Protein AF-0000000084989691 (afdb_homodimer)

Sequence (596 aa):
MKLLTYSHRGVRKVGAYVEGAVVDLAEAYKAVYGAEKAPDFLYDMKDLISAGEPALRIAREVAEKASGEHYLDPRSIVWEPPVVSPEKILAVAVNYKSHGREMGHAPPPRPYFFPKFPNALVGHERPIIKHRIVQKMDWEVELVVIIGRSGKYIPKESALDYVFGYTVGNDISMRDWQYPPTELGLGWIWGKSMDTAAPVGPYIVTADEIGDPNKLGLRLYVNGVLEQEGNTADLIFNIQDLIHWASQGITLKPGDMIFTGTPPGVGHAKGKYLKDGDVVEAEVEGIGVLRNYVIEEKMKLLTYSHRGVRKVGAYVEGAVVDLAEAYKAVYGAEKAPDFLYDMKDLISAGEPALRIAREVAEKASGEHYLDPRSIVWEPPVVSPEKILAVAVNYKSHGREMGHAPPPRPYFFPKFPNALVGHERPIIKHRIVQKMDWEVELVVIIGRSGKYIPKESALDYVFGYTVGNDISMRDWQYPPTELGLGWIWGKSMDTAAPVGPYIVTADEIGDPNKLGLRLYVNGVLEQEGNTADLIFNIQDLIHWASQGITLKPGDMIFTGTPPGVGHAKGKYLKDGDVVEAEVEGIGVLRNYVIEEK

Foldseek 3Di:
DWWFWWAAPRAIFIWHDDPQWTFLLFVLLCVVPVDPGGDPCRRAVLSLLQVPDVSVVSSVVSVVNGDPVRTHHPVRIAGFFRHQAFPFEKEWPDWFPQACVLVVHDDDPATDIFGAGSQQEGEFAEADEAEPVFDFKKWFKFKKFFFRAKDALDALVCLLVRTQFIWIKIQIFRPVQQDDPDPPHGNRHVGGHPGNRIYIDSTTDGPVQPDDQQFKWKWKDKQNHTQDIDTSVRTNQHSSRQSNVCRHVNIGGGGYMYTRTGGDRMCVSVVHHDDAAIKMWMDIHSHGIGIYGYHYDD/DWWFWWDAPRAIFIWHDDPQWTFLLFVLLCVVVVDPGGDPCRRAVLSLLQVPDVSVVSSVVSVVNGDPVRTHHPVRIATFFRHQAFPFEKEWPPWFPQACVLVVHDDDPATDIFGAGSQQEGEFAEADEAEPVFDFKKWFKFKKFFFRAKDALDALVCLLVRTQFIWIKIQIFRPVQQCDPDPVHGNRHVGGHPGNRIYIDSTTDGSVQDDDQQFKWKWKDKVNHTQDIDTSVRTNQHSSRQSNVCRHVNIGGGGYMYTRTGGDRMCVSVVHHDDAAIKMWMDIHSHGIGIYGYHYDD

Nearest PDB structures (foldseek):
  8gsr-assembly1_B  TM=8.892E-01  e=3.602E-31  Sphingomonas sp. SKA58
  3r6o-assembly1_A-2  TM=8.965E-01  e=1.820E-26  Mycobacteroides abscessus ATCC 19977
  4dbh-assembly1_B  TM=8.520E-01  e=1.902E-25  Corynebacterium glutamicum
  1nr9-assembly2_C  TM=9.334E-01  e=4.009E-19  Escherichia coli
  1nr9-assembly1_B  TM=9.283E-01  e=4.258E-19  Escherichia coli

pLDDT: mean 96.88, std 5.11, range [67.12, 99.0]

InterPro domains:
  IPR011234 Fumarylacetoacetase-like, C-terminal [PF01557] (88-294)
  IPR036663 Fumarylacetoacetase-like, C-terminal domain superfamily [G3DSA:3.90.850.10] (63-297)
  IPR036663 Fumarylacetoacetase-like, C-terminal domain superfamily [SSF56529] (77-296)
  IPR051121 Fumarylacetoacetate hydrolase [PTHR42796] (1-294)

Organism: Thermoproteus tenax (strain ATCC 35583 / DSM 2078 / JCM 9277 / NBRC 100435 / Kra 1) (NCBI:txid768679)

Structure (mmCIF, N/CA/C/O backbone):
data_AF-0000000084989691-model_v1
#
loop_
_entity.id
_entity.type
_entity.pdbx_description
1 polymer '2-hydroxyhepta-2,4-diene-1,7-dioate isomerase'
#
loop_
_atom_site.group_PDB
_atom_site.id
_atom_site.type_symbol
_atom_site.label_atom_id
_atom_site.label_alt_id
_atom_site.label_comp_id
_atom_site.label_asym_id
_atom_site.label_entity_id
_atom_site.label_seq_id
_atom_site.pdbx_PDB_ins_code
_atom_site.Cartn_x
_atom_site.Cartn_y
_atom_site.Cartn_z
_atom_site.occupancy
_atom_site.B_iso_or_equiv
_atom_site.auth_seq_id
_atom_site.auth_comp_id
_atom_site.auth_asym_id
_atom_site.auth_atom_id
_atom_site.pdbx_PDB_model_num
ATOM 1 N N . MET A 1 1 ? 12.32 -17.969 -16.469 1 96.12 1 MET A N 1
ATOM 2 C CA . MET A 1 1 ? 13.18 -18.156 -15.312 1 96.12 1 MET A CA 1
ATOM 3 C C . MET A 1 1 ? 12.375 -18.062 -14.016 1 96.12 1 MET A C 1
ATOM 5 O O . MET A 1 1 ? 11.281 -17.484 -14 1 96.12 1 MET A O 1
ATOM 9 N N . LYS A 1 2 ? 12.805 -18.734 -13 1 98.69 2 LYS A N 1
ATOM 10 C CA . LYS A 1 2 ? 12.242 -18.672 -11.656 1 98.69 2 LYS A CA 1
ATOM 11 C C . LYS A 1 2 ? 13.086 -17.766 -10.75 1 98.69 2 LYS A C 1
ATOM 13 O O . LYS A 1 2 ? 14.234 -18.109 -10.43 1 98.69 2 LYS A O 1
ATOM 18 N N . LEU A 1 3 ? 12.523 -16.641 -10.398 1 98.94 3 LEU A N 1
ATOM 19 C CA . LEU A 1 3 ? 13.242 -15.656 -9.594 1 98.94 3 LEU A CA 1
ATOM 20 C C . LEU A 1 3 ? 12.625 -15.547 -8.203 1 98.94 3 LEU A C 1
ATOM 22 O O . LEU A 1 3 ? 11.398 -15.523 -8.062 1 98.94 3 LEU A O 1
ATOM 26 N N . LEU A 1 4 ? 13.461 -15.547 -7.199 1 98.88 4 LEU A N 1
ATOM 27 C CA . LEU A 1 4 ? 12.969 -15.453 -5.832 1 98.88 4 LEU A CA 1
ATOM 28 C C . LEU A 1 4 ? 13.719 -14.375 -5.059 1 98.88 4 LEU A C 1
ATOM 30 O O . LEU A 1 4 ? 14.766 -13.898 -5.504 1 98.88 4 LEU A O 1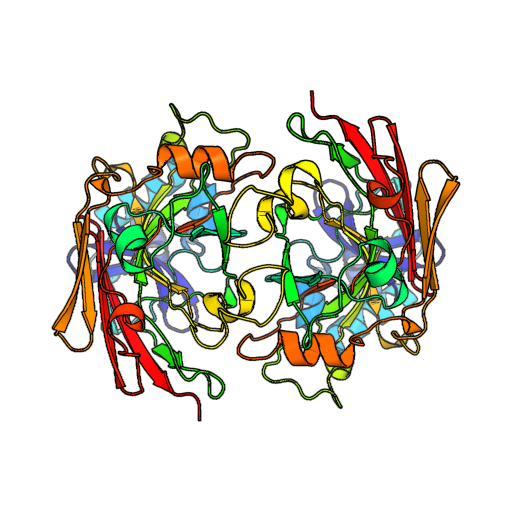
ATOM 34 N N . THR A 1 5 ? 13.148 -13.891 -4.031 1 98.94 5 THR A N 1
ATOM 35 C CA . THR A 1 5 ? 13.805 -13.086 -3.002 1 98.94 5 THR A CA 1
ATOM 36 C C . THR A 1 5 ? 14.094 -13.93 -1.763 1 98.94 5 THR A C 1
ATOM 38 O O . THR A 1 5 ? 13.258 -14.727 -1.335 1 98.94 5 THR A O 1
ATOM 41 N N . TYR A 1 6 ? 15.305 -13.836 -1.254 1 98.75 6 TYR A N 1
ATOM 42 C CA . TYR A 1 6 ? 15.688 -14.586 -0.059 1 98.75 6 TYR A CA 1
ATOM 43 C C . TYR A 1 6 ? 16.609 -13.766 0.826 1 98.75 6 TYR A C 1
ATOM 45 O O . TYR A 1 6 ? 17.188 -12.766 0.38 1 98.75 6 TYR A O 1
ATOM 53 N N . SER A 1 7 ? 16.609 -14.109 2.072 1 98.31 7 SER A N 1
ATOM 54 C CA . SER A 1 7 ? 17.609 -13.578 2.994 1 98.31 7 SER A CA 1
ATOM 55 C C . SER A 1 7 ? 18.562 -14.672 3.455 1 98.31 7 SER A C 1
ATOM 57 O O . SER A 1 7 ? 18.156 -15.805 3.711 1 98.31 7 SER A O 1
ATOM 59 N N . HIS A 1 8 ? 19.797 -14.406 3.414 1 95.5 8 HIS A N 1
ATOM 60 C CA . HIS A 1 8 ? 20.859 -15.289 3.877 1 95.5 8 HIS A CA 1
ATOM 61 C C . HIS A 1 8 ? 21.891 -14.516 4.688 1 95.5 8 HIS A C 1
ATOM 63 O O . HIS A 1 8 ? 22.469 -13.539 4.203 1 95.5 8 HIS A O 1
ATOM 69 N N . ARG A 1 9 ? 22.062 -14.875 5.961 1 92 9 ARG A N 1
ATOM 70 C CA . ARG A 1 9 ? 23 -14.211 6.867 1 92 9 ARG A CA 1
ATOM 71 C C . ARG A 1 9 ? 22.688 -12.727 6.984 1 92 9 ARG A C 1
ATOM 73 O O . ARG A 1 9 ? 23.594 -11.891 6.883 1 92 9 ARG A O 1
ATOM 80 N N . GLY A 1 10 ? 21.438 -12.422 6.945 1 91.56 10 GLY A N 1
ATOM 81 C CA . GLY A 1 10 ? 20.984 -11.078 7.238 1 91.56 10 GLY A CA 1
ATOM 82 C C . GLY A 1 10 ? 20.938 -10.18 6.012 1 91.56 10 GLY A C 1
ATOM 83 O O . GLY A 1 10 ? 20.594 -9 6.113 1 91.56 10 GLY A O 1
ATOM 84 N N . VAL A 1 11 ? 21.25 -10.703 4.867 1 95.56 11 VAL A N 1
ATOM 85 C CA . VAL A 1 11 ? 21.281 -9.906 3.643 1 95.56 11 VAL A CA 1
ATOM 86 C C . VAL A 1 11 ? 20.203 -10.414 2.684 1 95.56 11 VAL A C 1
ATOM 88 O O . VAL A 1 11 ? 20.141 -11.609 2.393 1 95.56 11 VAL A O 1
ATOM 91 N N . ARG A 1 12 ? 19.391 -9.547 2.236 1 97.94 12 ARG A N 1
ATOM 92 C CA . ARG A 1 12 ? 18.375 -9.891 1.252 1 97.94 12 ARG A CA 1
ATOM 93 C C . ARG A 1 12 ? 18.922 -9.766 -0.167 1 97.94 12 ARG A C 1
ATOM 95 O O . ARG A 1 12 ? 19.625 -8.805 -0.485 1 97.94 12 ARG A O 1
ATOM 102 N N . LYS A 1 13 ? 18.625 -10.742 -1.024 1 98.69 13 LYS A N 1
ATOM 103 C CA . LYS A 1 13 ? 19.078 -10.758 -2.412 1 98.69 13 LYS A CA 1
ATOM 104 C C . LYS A 1 13 ? 18.016 -11.375 -3.328 1 98.69 13 LYS A C 1
ATOM 106 O O . LYS A 1 13 ? 17.016 -11.922 -2.854 1 98.69 13 LYS A O 1
ATOM 111 N N . VAL A 1 14 ? 18.219 -11.172 -4.582 1 98.88 14 VAL A N 1
ATOM 112 C CA . VAL A 1 14 ? 17.453 -11.875 -5.609 1 98.88 14 VAL A CA 1
ATOM 113 C C . VAL A 1 14 ? 18.172 -13.164 -5.996 1 98.88 14 VAL A C 1
ATOM 115 O O . VAL A 1 14 ? 19.406 -13.188 -6.129 1 98.88 14 VAL A O 1
ATOM 118 N N . GLY A 1 15 ? 17.484 -14.242 -6.062 1 98.81 15 GLY A N 1
ATOM 119 C CA . GLY A 1 15 ? 18.031 -15.516 -6.5 1 98.81 15 GLY A CA 1
ATOM 120 C C . GLY A 1 15 ? 17.266 -16.125 -7.664 1 98.81 15 GLY A C 1
ATOM 121 O O . GLY A 1 15 ? 16.172 -15.672 -7.996 1 98.81 15 GLY A O 1
ATOM 122 N N . ALA A 1 16 ? 17.875 -17.031 -8.305 1 98.81 16 ALA A N 1
ATOM 123 C CA . ALA A 1 16 ? 17.234 -17.875 -9.312 1 98.81 16 ALA A CA 1
ATOM 124 C C . ALA A 1 16 ? 17.109 -19.312 -8.828 1 98.81 16 ALA A C 1
ATOM 126 O O . ALA A 1 16 ? 18.062 -19.875 -8.266 1 98.81 16 ALA A O 1
ATOM 127 N N . TYR A 1 17 ? 15.945 -19.844 -8.953 1 98.56 17 TYR A N 1
ATOM 128 C CA . TYR A 1 17 ? 15.75 -21.25 -8.602 1 98.56 17 TYR A CA 1
ATOM 129 C C . TYR A 1 17 ? 16.078 -22.156 -9.781 1 98.56 17 TYR A C 1
ATOM 131 O O . TYR A 1 17 ? 15.453 -22.062 -10.836 1 98.56 17 TYR A O 1
ATOM 139 N N . VAL A 1 18 ? 17.078 -22.969 -9.664 1 96.5 18 VAL A N 1
ATOM 140 C CA . VAL A 1 18 ? 17.562 -23.844 -10.727 1 96.5 18 VAL A CA 1
ATOM 141 C C . VAL A 1 18 ? 17.812 -25.25 -10.18 1 96.5 18 VAL A C 1
ATOM 143 O O . VAL A 1 18 ? 18.641 -25.438 -9.289 1 96.5 18 VAL A O 1
ATOM 146 N N . GLU A 1 19 ? 17.141 -26.234 -10.727 1 92.56 19 GLU A N 1
ATOM 147 C CA . GLU A 1 19 ? 17.359 -27.641 -10.43 1 92.56 19 GLU A CA 1
ATOM 148 C C . GLU A 1 19 ? 17.344 -27.891 -8.922 1 92.56 19 GLU A C 1
ATOM 150 O O . GLU A 1 19 ? 18.25 -28.547 -8.398 1 92.56 19 GLU A O 1
ATOM 155 N N . GLY A 1 20 ? 16.438 -27.266 -8.281 1 95.19 20 GLY A N 1
ATOM 156 C CA . GLY A 1 20 ? 16.234 -27.562 -6.875 1 95.19 20 GLY A CA 1
ATOM 157 C C . GLY A 1 20 ? 17.141 -26.766 -5.953 1 95.19 20 GLY A C 1
ATOM 158 O O . GLY A 1 20 ? 17.141 -26.969 -4.738 1 95.19 20 GLY A O 1
ATOM 159 N N . ALA A 1 21 ? 17.875 -25.844 -6.492 1 97.56 21 ALA A N 1
ATOM 160 C CA . ALA A 1 21 ? 18.766 -25 -5.703 1 97.56 21 ALA A CA 1
ATOM 161 C C . ALA A 1 21 ? 18.547 -23.516 -6.027 1 97.56 21 ALA A C 1
ATOM 163 O O . ALA A 1 21 ? 17.797 -23.188 -6.953 1 97.56 21 ALA A O 1
ATOM 164 N N . VAL A 1 22 ? 19.141 -22.672 -5.184 1 98.5 22 VAL A N 1
ATOM 165 C CA . VAL A 1 22 ? 19.047 -21.219 -5.367 1 98.5 22 VAL A CA 1
ATOM 166 C C . VAL A 1 22 ? 20.406 -20.656 -5.797 1 98.5 22 VAL A C 1
ATOM 168 O O . VAL A 1 22 ? 21.406 -20.844 -5.105 1 98.5 22 VAL A O 1
ATOM 171 N N . VAL A 1 23 ? 20.422 -20.062 -6.91 1 98.69 23 VAL A N 1
ATOM 172 C CA . VAL A 1 23 ? 21.625 -19.375 -7.352 1 98.69 23 VAL A CA 1
ATOM 173 C C . VAL A 1 23 ? 21.703 -17.984 -6.723 1 98.69 23 VAL A C 1
ATOM 175 O O . VAL A 1 23 ? 20.781 -17.172 -6.891 1 98.69 23 VAL A O 1
ATOM 178 N N . ASP A 1 24 ? 22.734 -17.734 -5.949 1 98.56 24 ASP A N 1
ATOM 179 C CA . ASP A 1 24 ? 23.047 -16.391 -5.484 1 98.56 24 ASP A CA 1
ATOM 180 C C . ASP A 1 24 ? 23.5 -15.492 -6.637 1 98.56 24 ASP A C 1
ATOM 182 O O . ASP A 1 24 ? 24.688 -15.398 -6.918 1 98.56 24 ASP A O 1
ATOM 186 N N . LEU A 1 25 ? 22.578 -14.758 -7.242 1 98.81 25 LEU A N 1
ATOM 187 C CA . LEU A 1 25 ? 22.859 -14.062 -8.492 1 98.81 25 LEU A CA 1
ATOM 188 C C . LEU A 1 25 ? 23.906 -12.977 -8.289 1 98.81 25 LEU A C 1
ATOM 190 O O . LEU A 1 25 ? 24.734 -12.734 -9.164 1 98.81 25 LEU A O 1
ATOM 194 N N . ALA A 1 26 ? 23.859 -12.312 -7.125 1 98.56 26 ALA A N 1
ATOM 195 C CA . ALA A 1 26 ? 24.812 -11.242 -6.867 1 98.56 26 ALA A CA 1
ATOM 196 C C . ALA A 1 26 ? 26.25 -11.781 -6.816 1 98.56 26 ALA A C 1
ATOM 198 O O . ALA A 1 26 ? 27.141 -11.258 -7.488 1 98.56 26 ALA A O 1
ATOM 199 N N . GLU A 1 27 ? 26.469 -12.859 -6.078 1 97.94 27 GLU A N 1
ATOM 200 C CA . GLU A 1 27 ? 27.812 -13.43 -5.969 1 97.94 27 GLU A CA 1
ATOM 201 C C . GLU A 1 27 ? 28.234 -14.094 -7.273 1 97.94 27 GLU A C 1
ATOM 203 O O . GLU A 1 27 ? 29.406 -14.008 -7.668 1 97.94 27 GLU A O 1
ATOM 208 N N . ALA A 1 28 ? 27.297 -14.766 -7.898 1 98.69 28 ALA A N 1
ATOM 209 C CA . ALA A 1 28 ? 27.594 -15.375 -9.195 1 98.69 28 ALA A CA 1
ATOM 210 C C . ALA A 1 28 ? 28 -14.32 -10.211 1 98.69 28 ALA A C 1
ATOM 212 O O . ALA A 1 28 ? 28.906 -14.547 -11.023 1 98.69 28 ALA A O 1
ATOM 213 N N . TYR A 1 29 ? 27.312 -13.164 -10.188 1 98.75 29 TYR A N 1
ATOM 214 C CA . TYR A 1 29 ? 27.625 -12.062 -11.094 1 98.75 29 TYR A CA 1
ATOM 215 C C . TYR A 1 29 ? 29.094 -11.656 -10.961 1 98.75 29 TYR A C 1
ATOM 217 O O . TYR A 1 29 ? 29.797 -11.508 -11.961 1 98.75 29 TYR A O 1
ATOM 225 N N . LYS A 1 30 ? 29.578 -11.445 -9.781 1 98.5 30 LYS A N 1
ATOM 226 C CA . LYS A 1 30 ? 30.953 -11.055 -9.539 1 98.5 30 LYS A CA 1
ATOM 227 C C . LYS A 1 30 ? 31.938 -12.07 -10.117 1 98.5 30 LYS A C 1
ATOM 229 O O . LYS A 1 30 ? 32.906 -11.695 -10.758 1 98.5 30 LYS A O 1
ATOM 234 N N . ALA A 1 31 ? 31.594 -13.297 -9.922 1 98 31 ALA A N 1
ATOM 235 C CA . ALA A 1 31 ? 32.469 -14.367 -10.383 1 98 31 ALA A CA 1
ATOM 236 C C . ALA A 1 31 ? 32.469 -14.461 -11.906 1 98 31 ALA A C 1
ATOM 238 O O . ALA A 1 31 ? 33.5 -14.594 -12.539 1 98 31 ALA A O 1
ATOM 239 N N . VAL A 1 32 ? 31.297 -14.406 -12.477 1 97.88 32 VAL A N 1
ATOM 240 C CA . VAL A 1 32 ? 31.109 -14.586 -13.914 1 97.88 32 VAL A CA 1
ATOM 241 C C . VAL A 1 32 ? 31.797 -13.453 -14.672 1 97.88 32 VAL A C 1
ATOM 243 O O . VAL A 1 32 ? 32.438 -13.68 -15.703 1 97.88 32 VAL A O 1
ATOM 246 N N . TYR A 1 33 ? 31.75 -12.266 -14.117 1 97.81 33 TYR A N 1
ATOM 247 C CA . TYR A 1 33 ? 32.219 -11.109 -14.867 1 97.81 33 TYR A CA 1
ATOM 248 C C . TYR A 1 33 ? 33.5 -10.547 -14.266 1 97.81 33 TYR A C 1
ATOM 250 O O . TYR A 1 33 ? 34.062 -9.57 -14.766 1 97.81 33 TYR A O 1
ATOM 258 N N . GLY A 1 34 ? 34 -11.117 -13.234 1 97.56 34 GLY A N 1
ATOM 259 C CA . GLY A 1 34 ? 35.156 -10.578 -12.555 1 97.56 34 GLY A CA 1
ATOM 260 C C . GLY A 1 34 ? 34.938 -9.195 -11.984 1 97.56 34 GLY A C 1
ATOM 261 O O . GLY A 1 34 ? 35.812 -8.336 -12.039 1 97.56 34 GLY A O 1
ATOM 262 N N . ALA A 1 35 ? 33.719 -8.914 -11.547 1 98 35 ALA A N 1
ATOM 263 C CA . ALA A 1 35 ? 33.344 -7.594 -11.047 1 98 35 ALA A CA 1
ATOM 264 C C . ALA A 1 35 ? 33.531 -7.504 -9.539 1 98 35 ALA A C 1
ATOM 266 O O . ALA A 1 35 ? 33.344 -8.492 -8.82 1 98 35 ALA A O 1
ATOM 267 N N . GLU A 1 36 ? 33.875 -6.367 -9.062 1 98.06 36 GLU A N 1
ATOM 268 C CA . GLU A 1 36 ? 34.031 -6.133 -7.629 1 98.06 36 GLU A CA 1
ATOM 269 C C . GLU A 1 36 ? 32.656 -6.016 -6.945 1 98.06 36 GLU A C 1
ATOM 271 O O . GLU A 1 36 ? 32.5 -6.41 -5.785 1 98.06 36 GLU A O 1
ATOM 276 N N . LYS A 1 37 ? 31.719 -5.426 -7.66 1 98 37 LYS A N 1
ATOM 277 C CA . LYS A 1 37 ? 30.375 -5.219 -7.125 1 98 37 LYS A CA 1
ATOM 278 C C . LYS A 1 37 ? 29.312 -5.734 -8.086 1 98 37 LYS A C 1
ATOM 280 O O . LYS A 1 37 ? 29.5 -5.699 -9.305 1 98 37 LYS A O 1
ATOM 285 N N . ALA A 1 38 ? 28.266 -6.285 -7.535 1 98.31 38 ALA A N 1
ATOM 286 C CA . ALA A 1 38 ? 27.094 -6.645 -8.336 1 98.31 38 ALA A CA 1
ATOM 287 C C . ALA A 1 38 ? 26.125 -5.473 -8.438 1 98.31 38 ALA A C 1
ATOM 289 O O . ALA A 1 38 ? 26.094 -4.598 -7.566 1 98.31 38 ALA A O 1
ATOM 290 N N . PRO A 1 39 ? 25.375 -5.438 -9.508 1 98.31 39 PRO A N 1
ATOM 291 C CA . PRO A 1 39 ? 24.391 -4.355 -9.617 1 98.31 39 PRO A CA 1
ATOM 292 C C . PRO A 1 39 ? 23.328 -4.418 -8.531 1 98.31 39 PRO A C 1
ATOM 294 O O . PRO A 1 39 ? 22.969 -5.504 -8.07 1 98.31 39 PRO A O 1
ATOM 297 N N . ASP A 1 40 ? 22.75 -3.203 -8.203 1 97.25 40 ASP A N 1
ATOM 298 C CA . ASP A 1 40 ? 21.781 -3.055 -7.121 1 97.25 40 ASP A CA 1
ATOM 299 C C . ASP A 1 40 ? 20.531 -3.875 -7.387 1 97.25 40 ASP A C 1
ATOM 301 O O . ASP A 1 40 ? 19.891 -4.363 -6.449 1 97.25 40 ASP A O 1
ATOM 305 N N . PHE A 1 41 ? 20.188 -4.062 -8.656 1 98.5 41 PHE A N 1
ATOM 306 C CA . PHE A 1 41 ? 18.938 -4.738 -8.969 1 98.5 41 PHE A CA 1
ATOM 307 C C . PHE A 1 41 ? 19.031 -6.223 -8.648 1 98.5 41 PHE A C 1
ATOM 309 O O . PHE A 1 41 ? 18.016 -6.938 -8.695 1 98.5 41 PHE A O 1
ATOM 316 N N . LEU A 1 42 ? 20.188 -6.77 -8.305 1 98.75 42 LEU A N 1
ATOM 317 C CA . LEU A 1 42 ? 20.328 -8.164 -7.883 1 98.75 42 LEU A CA 1
ATOM 318 C C . LEU A 1 42 ? 20.125 -8.297 -6.379 1 98.75 42 LEU A C 1
ATOM 320 O O . LEU A 1 42 ? 20.172 -9.406 -5.84 1 98.75 42 LEU A O 1
ATOM 324 N N . TYR A 1 43 ? 19.844 -7.141 -5.742 1 98.38 43 TYR A N 1
ATOM 325 C CA . TYR A 1 43 ? 19.594 -7.145 -4.305 1 98.38 43 TYR A CA 1
ATOM 326 C C . TYR A 1 43 ? 18.156 -6.785 -3.99 1 98.38 43 TYR A C 1
ATOM 328 O O . TYR A 1 43 ? 17.719 -6.836 -2.834 1 98.38 43 TYR A O 1
ATOM 336 N N . ASP A 1 44 ? 17.375 -6.375 -4.941 1 98.31 44 ASP A N 1
ATOM 337 C CA . ASP A 1 44 ? 15.992 -5.953 -4.77 1 98.31 44 ASP A CA 1
ATOM 338 C C . ASP A 1 44 ? 15.148 -6.324 -5.988 1 98.31 44 ASP A C 1
ATOM 340 O O . ASP A 1 44 ? 15.367 -5.805 -7.082 1 98.31 44 ASP A O 1
ATOM 344 N N . MET A 1 45 ? 14.203 -7.195 -5.809 1 98.88 45 MET A N 1
ATOM 345 C CA . MET A 1 45 ? 13.398 -7.715 -6.91 1 98.88 45 MET A CA 1
ATOM 346 C C . MET A 1 45 ? 12.672 -6.586 -7.637 1 98.88 45 MET A C 1
ATOM 348 O O . MET A 1 45 ? 12.57 -6.598 -8.859 1 98.88 45 MET A O 1
ATOM 352 N N . LYS A 1 46 ? 12.094 -5.672 -6.848 1 98.38 46 LYS A N 1
ATOM 353 C CA . LYS A 1 46 ? 11.391 -4.559 -7.48 1 98.38 46 LYS A CA 1
ATOM 354 C C . LYS A 1 46 ? 12.312 -3.777 -8.406 1 98.38 46 LYS A C 1
ATOM 356 O O . LYS A 1 46 ? 11.898 -3.348 -9.484 1 98.38 46 LYS A O 1
ATOM 361 N N . ASP A 1 47 ? 13.586 -3.588 -8.016 1 98.44 47 ASP A N 1
ATOM 362 C CA . ASP A 1 47 ? 14.57 -2.916 -8.852 1 98.44 47 ASP A CA 1
ATOM 363 C C . ASP A 1 47 ? 14.859 -3.727 -10.117 1 98.44 47 ASP A C 1
ATOM 365 O O . ASP A 1 47 ? 14.992 -3.164 -11.203 1 98.44 47 ASP A O 1
ATOM 369 N N . LEU A 1 48 ? 14.969 -5.043 -9.906 1 98.88 48 LEU A N 1
ATOM 370 C CA . LEU A 1 48 ? 15.211 -5.898 -11.062 1 98.88 48 LEU A CA 1
ATOM 371 C C . LEU A 1 48 ? 14.055 -5.797 -12.062 1 98.88 48 LEU A C 1
ATOM 373 O O . LEU A 1 48 ? 14.289 -5.621 -13.266 1 98.88 48 LEU A O 1
ATOM 377 N N . ILE A 1 49 ? 12.836 -5.863 -11.539 1 98.88 49 ILE A N 1
ATOM 378 C CA . ILE A 1 49 ? 11.656 -5.754 -12.391 1 98.88 49 ILE A CA 1
ATOM 379 C C . ILE A 1 49 ? 11.641 -4.391 -13.086 1 98.88 49 ILE A C 1
ATOM 381 O O . ILE A 1 49 ? 11.398 -4.301 -14.289 1 98.88 49 ILE A O 1
ATOM 385 N N . SER A 1 50 ? 11.953 -3.367 -12.367 1 98.62 50 SER A N 1
ATOM 386 C CA . SER A 1 50 ? 11.922 -1.999 -12.875 1 98.62 50 SER A CA 1
ATOM 387 C C . SER A 1 50 ? 12.984 -1.781 -13.945 1 98.62 50 SER A 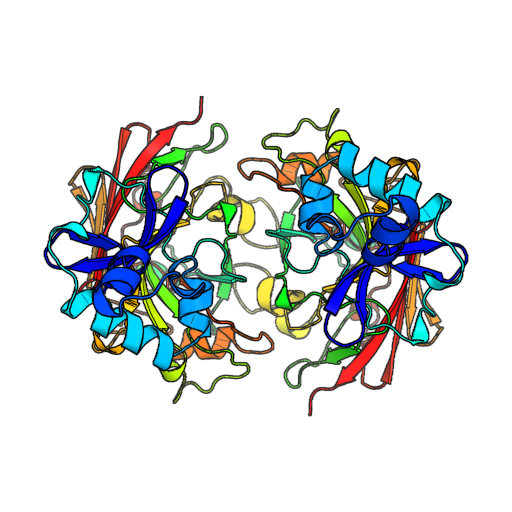C 1
ATOM 389 O O . SER A 1 50 ? 12.789 -0.987 -14.867 1 98.62 50 SER A O 1
ATOM 391 N N . ALA A 1 51 ? 14.117 -2.49 -13.805 1 98.5 51 ALA A N 1
ATOM 392 C CA . ALA A 1 51 ? 15.219 -2.338 -14.75 1 98.5 51 ALA A CA 1
ATOM 393 C C . ALA A 1 51 ? 14.891 -3.006 -16.078 1 98.5 51 ALA A C 1
ATOM 395 O O . ALA A 1 51 ? 15.547 -2.746 -17.094 1 98.5 51 ALA A O 1
ATOM 396 N N . GLY A 1 52 ? 13.945 -3.871 -16.094 1 97.62 52 GLY A N 1
ATOM 397 C CA . GLY A 1 52 ? 13.383 -4.367 -17.344 1 97.62 52 GLY A CA 1
ATOM 398 C C . GLY A 1 52 ? 14.188 -5.496 -17.953 1 97.62 52 GLY A C 1
ATOM 399 O O . GLY A 1 52 ? 14.914 -6.203 -17.25 1 97.62 52 GLY A O 1
ATOM 400 N N . GLU A 1 53 ? 14.016 -5.66 -19.234 1 97.38 53 GLU A N 1
ATOM 401 C CA . GLU A 1 53 ? 14.516 -6.812 -19.984 1 97.38 53 GLU A CA 1
ATOM 402 C C . GLU A 1 53 ? 16.031 -6.914 -19.891 1 97.38 53 GLU A C 1
ATOM 404 O O . GLU A 1 53 ? 16.578 -8.008 -19.766 1 97.38 53 GLU A O 1
ATOM 409 N N . PRO A 1 54 ? 16.781 -5.812 -19.938 1 98.12 54 PRO A N 1
ATOM 410 C CA . PRO A 1 54 ? 18.234 -5.938 -19.844 1 98.12 54 PRO A CA 1
ATOM 411 C C . PRO A 1 54 ? 18.688 -6.555 -18.531 1 98.12 54 PRO A C 1
ATOM 413 O O . PRO A 1 54 ? 19.594 -7.391 -18.516 1 98.12 54 PRO A O 1
ATOM 416 N N . ALA A 1 55 ? 18.047 -6.172 -17.406 1 98.56 55 ALA A N 1
ATOM 417 C CA . ALA A 1 55 ? 18.391 -6.746 -16.109 1 98.56 55 ALA A CA 1
ATOM 418 C C . ALA A 1 55 ? 18.031 -8.227 -16.047 1 98.56 55 ALA A C 1
ATOM 420 O O . ALA A 1 55 ? 18.797 -9.039 -15.516 1 98.56 55 ALA A O 1
ATOM 421 N N . LEU A 1 56 ? 16.891 -8.539 -16.609 1 98.44 56 LEU A N 1
ATOM 422 C CA . LEU A 1 56 ? 16.453 -9.93 -16.641 1 98.44 56 LEU A CA 1
ATOM 423 C C . LEU A 1 56 ? 17.422 -10.789 -17.453 1 98.44 56 LEU A C 1
ATOM 425 O O . LEU A 1 56 ? 17.719 -11.922 -17.078 1 98.44 56 LEU A O 1
ATOM 429 N N . ARG A 1 57 ? 17.906 -10.25 -18.562 1 98.19 57 ARG A N 1
ATOM 430 C CA . ARG A 1 57 ? 18.891 -10.961 -19.391 1 98.19 57 ARG A CA 1
ATOM 431 C C . ARG A 1 57 ? 20.156 -11.242 -18.609 1 98.19 57 ARG A C 1
ATOM 433 O O . ARG A 1 57 ? 20.734 -12.336 -18.703 1 98.19 57 ARG A O 1
ATOM 440 N N . ILE A 1 58 ? 20.578 -10.266 -17.875 1 98.56 58 ILE A N 1
ATOM 441 C CA . ILE A 1 58 ? 21.766 -10.438 -17.031 1 98.56 58 ILE A CA 1
ATOM 442 C C . ILE A 1 58 ? 21.516 -11.547 -16.016 1 98.56 58 ILE A C 1
ATOM 444 O O . ILE A 1 58 ? 22.359 -12.43 -15.836 1 98.56 58 ILE A O 1
ATOM 448 N N . ALA A 1 59 ? 20.391 -11.508 -15.344 1 98.69 59 ALA A N 1
ATOM 449 C CA . ALA A 1 59 ? 20.062 -12.531 -14.359 1 98.69 59 ALA A CA 1
ATOM 450 C C . ALA A 1 59 ? 20.078 -13.93 -14.984 1 98.69 59 ALA A C 1
ATOM 452 O O . ALA A 1 59 ? 20.609 -14.867 -14.391 1 98.69 59 ALA A O 1
ATOM 453 N N . ARG A 1 60 ? 19.547 -14.008 -16.172 1 98.19 60 ARG A N 1
ATOM 454 C CA . ARG A 1 60 ? 19.516 -15.281 -16.891 1 98.19 60 ARG A CA 1
ATOM 455 C C . ARG A 1 60 ? 20.922 -15.773 -17.203 1 98.19 60 ARG A C 1
ATOM 457 O O . ARG A 1 60 ? 21.234 -16.938 -16.969 1 98.19 60 ARG A O 1
ATOM 464 N N . GLU A 1 61 ? 21.703 -14.898 -17.75 1 98.31 61 GLU A N 1
ATOM 465 C CA . GLU A 1 61 ? 23.078 -15.25 -18.125 1 98.31 61 GLU A CA 1
ATOM 466 C C . GLU A 1 61 ? 23.875 -15.695 -16.906 1 98.31 61 GLU A C 1
ATOM 468 O O . GLU A 1 61 ? 24.594 -16.703 -16.953 1 98.31 61 GLU A O 1
ATOM 473 N N . VAL A 1 62 ? 23.719 -14.938 -15.867 1 98.62 62 VAL A N 1
ATOM 474 C CA . VAL A 1 62 ? 24.438 -15.234 -14.633 1 98.62 62 VAL A CA 1
ATOM 475 C C . VAL A 1 62 ? 24 -16.594 -14.086 1 98.62 62 VAL A C 1
ATOM 477 O O . VAL A 1 62 ? 24.844 -17.391 -13.672 1 98.62 62 VAL A O 1
ATOM 480 N N . ALA A 1 63 ? 22.75 -16.844 -14.078 1 98.44 63 ALA A N 1
ATOM 481 C CA . ALA A 1 63 ? 22.219 -18.125 -13.586 1 98.44 63 ALA A CA 1
ATOM 482 C C . ALA A 1 63 ? 22.766 -19.281 -14.414 1 98.44 63 ALA A C 1
ATOM 484 O O . ALA A 1 63 ? 23.078 -20.344 -13.867 1 98.44 63 ALA A O 1
ATOM 485 N N . GLU A 1 64 ? 22.891 -19.109 -15.703 1 97.44 64 GLU A N 1
ATOM 486 C CA . GLU A 1 64 ? 23.359 -20.156 -16.609 1 97.44 64 GLU A CA 1
ATOM 487 C C . GLU A 1 64 ? 24.844 -20.438 -16.406 1 97.44 64 GLU A C 1
ATOM 489 O O . GLU A 1 64 ? 25.297 -21.578 -16.578 1 97.44 64 GLU A O 1
ATOM 494 N N . LYS A 1 65 ? 25.547 -19.422 -16.078 1 97.88 65 LYS A N 1
ATOM 495 C CA . LYS A 1 65 ? 27 -19.547 -16.016 1 97.88 65 LYS A CA 1
ATOM 496 C C . LYS A 1 65 ? 27.469 -19.781 -14.586 1 97.88 65 LYS A C 1
ATOM 498 O O . LYS A 1 65 ? 28.656 -20 -14.344 1 97.88 65 LYS A O 1
ATOM 503 N N . ALA A 1 66 ? 26.531 -19.688 -13.688 1 96.94 66 ALA A N 1
ATOM 504 C CA . ALA A 1 66 ? 26.891 -19.812 -12.273 1 96.94 66 ALA A CA 1
ATOM 505 C C . ALA A 1 66 ? 27.609 -21.125 -11.992 1 96.94 66 ALA A C 1
ATOM 507 O O . ALA A 1 66 ? 27.234 -22.172 -12.547 1 96.94 66 ALA A O 1
ATOM 508 N N . SER A 1 67 ? 28.625 -21.125 -11.102 1 94.5 67 SER A N 1
ATOM 509 C CA . SER A 1 67 ? 29.328 -22.312 -10.656 1 94.5 67 SER A CA 1
ATOM 510 C C . SER A 1 67 ? 28.672 -22.922 -9.414 1 94.5 67 SER A C 1
ATOM 512 O O . SER A 1 67 ? 27.844 -22.266 -8.773 1 94.5 67 SER A O 1
ATOM 514 N N . GLY A 1 68 ? 29.016 -24.078 -9.086 1 92.38 68 GLY A N 1
ATOM 515 C CA . GLY A 1 68 ? 28.422 -24.812 -7.969 1 92.38 68 GLY A CA 1
ATOM 516 C C . GLY A 1 68 ? 28.531 -24.062 -6.652 1 92.38 68 GLY A C 1
ATOM 517 O O . GLY A 1 68 ? 27.656 -24.188 -5.793 1 92.38 68 GLY A O 1
ATOM 518 N N . GLU A 1 69 ? 29.562 -23.25 -6.48 1 93.94 69 GLU A N 1
ATOM 519 C CA . GLU A 1 69 ? 29.781 -22.562 -5.211 1 93.94 69 GLU A CA 1
ATOM 520 C C . GLU A 1 69 ? 28.75 -21.453 -4.98 1 93.94 69 GLU A C 1
ATOM 522 O O . GLU A 1 69 ? 28.625 -20.938 -3.869 1 93.94 69 GLU A O 1
ATOM 527 N N . HIS A 1 70 ? 28.047 -21.125 -6.035 1 95.94 70 HIS A N 1
ATOM 528 C CA . HIS A 1 70 ? 27.078 -20.047 -5.926 1 95.94 70 HIS A CA 1
ATOM 529 C C . HIS A 1 70 ? 25.656 -20.594 -5.746 1 95.94 70 HIS A C 1
ATOM 531 O O . HIS A 1 70 ? 24.688 -19.844 -5.715 1 95.94 70 HIS A O 1
ATOM 537 N N . TYR A 1 71 ? 25.594 -21.891 -5.676 1 97.12 71 TYR A N 1
ATOM 538 C CA . TYR A 1 71 ? 24.312 -22.547 -5.406 1 97.12 71 TYR A CA 1
ATOM 539 C C . TYR A 1 71 ? 24.094 -22.703 -3.906 1 97.12 71 TYR A C 1
ATOM 541 O O . TYR A 1 71 ? 24.984 -23.141 -3.18 1 97.12 71 TYR A O 1
ATOM 549 N N . LEU A 1 72 ? 22.984 -22.266 -3.492 1 97.5 72 LEU A N 1
ATOM 550 C CA . LEU A 1 72 ? 22.594 -22.375 -2.088 1 97.5 72 LEU A CA 1
ATOM 551 C C . LEU A 1 72 ? 21.531 -23.453 -1.898 1 97.5 72 LEU A C 1
ATOM 553 O O . LEU A 1 72 ? 20.641 -23.594 -2.73 1 97.5 72 LEU A O 1
ATOM 557 N N . ASP A 1 73 ? 21.656 -24.188 -0.819 1 96.75 73 ASP A N 1
ATOM 558 C CA . ASP A 1 73 ? 20.594 -25.094 -0.379 1 96.75 73 ASP A CA 1
ATOM 559 C C . ASP A 1 73 ? 19.344 -24.312 0.012 1 96.75 73 ASP A C 1
ATOM 561 O O . ASP A 1 73 ? 19.391 -23.422 0.874 1 96.75 73 ASP A O 1
ATOM 565 N N . PRO A 1 74 ? 18.25 -24.609 -0.601 1 97.31 74 PRO A N 1
ATOM 566 C CA . PRO A 1 74 ? 17.016 -23.906 -0.251 1 97.31 74 PRO A CA 1
ATOM 567 C C . PRO A 1 74 ? 16.703 -23.969 1.243 1 97.31 74 PRO A C 1
ATOM 569 O O . PRO A 1 74 ? 15.984 -23.109 1.761 1 97.31 74 PRO A O 1
ATOM 572 N N . ARG A 1 75 ? 17.281 -24.938 2.004 1 97.06 75 ARG A N 1
ATOM 573 C CA . ARG A 1 75 ? 17.047 -25.078 3.436 1 97.06 75 ARG A CA 1
ATOM 574 C C . ARG A 1 75 ? 17.906 -24.109 4.238 1 97.06 75 ARG A C 1
ATOM 576 O O . ARG A 1 75 ? 17.672 -23.906 5.43 1 97.06 75 ARG A O 1
ATOM 583 N N . SER A 1 76 ? 18.75 -23.422 3.588 1 96.75 76 SER A N 1
ATOM 584 C CA . SER A 1 76 ? 19.719 -22.578 4.301 1 96.75 76 SER A CA 1
ATOM 585 C C . SER A 1 76 ? 19.359 -21.094 4.16 1 96.75 76 SER A C 1
ATOM 587 O O . SER A 1 76 ? 20.047 -20.234 4.707 1 96.75 76 SER A O 1
ATOM 589 N N . ILE A 1 77 ? 18.281 -20.844 3.439 1 98 77 ILE A N 1
ATOM 590 C CA . ILE A 1 77 ? 17.891 -19.453 3.23 1 98 77 ILE A CA 1
ATOM 591 C C . ILE A 1 77 ? 16.562 -19.172 3.926 1 98 77 ILE A C 1
ATOM 593 O O . ILE A 1 77 ? 15.883 -20.109 4.363 1 98 77 ILE A O 1
ATOM 597 N N . VAL A 1 78 ? 16.25 -17.938 4.133 1 98.44 78 VAL A N 1
ATOM 598 C CA . VAL A 1 78 ? 14.914 -17.5 4.504 1 98.44 78 VAL A CA 1
ATOM 599 C C . VAL A 1 78 ? 14.164 -17.016 3.264 1 98.44 78 VAL A C 1
ATOM 601 O O . VAL A 1 78 ? 14.57 -16.047 2.615 1 98.44 78 VAL A O 1
ATOM 604 N N . TRP A 1 79 ? 13.117 -17.719 2.947 1 98.75 79 TRP A N 1
ATOM 605 C CA . TRP A 1 79 ? 12.289 -17.328 1.811 1 98.75 79 TRP A CA 1
ATOM 606 C C . TRP A 1 79 ? 11.508 -16.047 2.113 1 98.75 79 TRP A C 1
ATOM 608 O O . TRP A 1 79 ? 10.805 -15.977 3.121 1 98.75 79 TRP A O 1
ATOM 618 N N . GLU A 1 80 ? 11.641 -15.055 1.361 1 98.75 80 GLU A N 1
ATOM 619 C CA . GLU A 1 80 ? 10.859 -13.828 1.436 1 98.75 80 GLU A CA 1
ATOM 620 C C . GLU A 1 80 ? 9.781 -13.797 0.361 1 98.75 80 GLU A C 1
ATOM 622 O O . GLU A 1 80 ? 9.844 -14.547 -0.612 1 98.75 80 GLU A O 1
ATOM 627 N N . PRO A 1 81 ? 8.711 -12.984 0.586 1 98.88 81 PRO A N 1
ATOM 628 C CA . PRO A 1 81 ? 7.859 -12.758 -0.582 1 98.88 81 PRO A CA 1
ATOM 629 C C . PRO A 1 81 ? 8.648 -12.305 -1.81 1 98.88 81 PRO A C 1
ATOM 631 O O . PRO A 1 81 ? 9.602 -11.539 -1.684 1 98.88 81 PRO A O 1
ATOM 634 N N . PRO A 1 82 ? 8.312 -12.789 -2.963 1 98.81 82 PRO A N 1
ATOM 635 C CA . PRO A 1 82 ? 9.125 -12.477 -4.141 1 98.81 82 PRO A CA 1
ATOM 636 C C . PRO A 1 82 ? 9.312 -10.977 -4.348 1 98.81 82 PRO A C 1
ATOM 638 O O . PRO A 1 82 ? 10.391 -10.531 -4.746 1 98.81 82 PRO A O 1
ATOM 641 N N . VAL A 1 83 ? 8.305 -10.195 -4.152 1 98.88 83 VAL A N 1
ATOM 642 C CA . VAL A 1 83 ? 8.383 -8.742 -4.047 1 98.88 83 VAL A CA 1
ATOM 643 C C . VAL A 1 83 ? 8.023 -8.312 -2.627 1 98.88 83 VAL A C 1
ATOM 645 O O . VAL A 1 83 ? 6.898 -8.531 -2.17 1 98.88 83 VAL A O 1
ATOM 648 N N . VAL A 1 84 ? 8.898 -7.629 -1.947 1 98.12 84 VAL A N 1
ATOM 649 C CA . VAL A 1 84 ? 8.734 -7.402 -0.516 1 98.12 84 VAL A CA 1
ATOM 650 C C . VAL A 1 84 ? 7.973 -6.098 -0.283 1 98.12 84 VAL A C 1
ATOM 652 O O . VAL A 1 84 ? 7.301 -5.938 0.741 1 98.12 84 VAL A O 1
ATOM 655 N N . SER A 1 85 ? 8.062 -5.145 -1.229 1 97.19 85 SER A N 1
ATOM 656 C CA . SER A 1 85 ? 7.473 -3.832 -0.993 1 97.19 85 SER A CA 1
ATOM 657 C C . SER A 1 85 ? 6.75 -3.32 -2.234 1 97.19 85 SER A C 1
ATOM 659 O O . SER A 1 85 ? 7.039 -2.227 -2.723 1 97.19 85 SER A O 1
ATOM 661 N N . PRO A 1 86 ? 5.773 -4.133 -2.734 1 98.69 86 PRO A N 1
ATOM 662 C CA . PRO A 1 86 ? 4.961 -3.574 -3.82 1 98.69 86 PRO A CA 1
ATOM 663 C C . PRO A 1 86 ? 4.219 -2.307 -3.408 1 98.69 86 PRO A C 1
ATOM 665 O O . PRO A 1 86 ? 3.887 -2.135 -2.232 1 98.69 86 PRO A O 1
ATOM 668 N N . GLU A 1 87 ? 4.035 -1.417 -4.344 1 98.44 87 GLU A N 1
ATOM 669 C CA . GLU A 1 87 ? 3.275 -0.212 -4.031 1 98.44 87 GLU A CA 1
ATOM 670 C C . GLU A 1 87 ? 1.803 -0.534 -3.791 1 98.44 87 GLU A C 1
ATOM 672 O O . GLU A 1 87 ? 1.154 0.089 -2.949 1 98.44 87 GLU A O 1
ATOM 677 N N . LYS A 1 88 ? 1.326 -1.519 -4.566 1 98.56 88 LYS A N 1
ATOM 678 C CA . LYS A 1 88 ? -0.074 -1.925 -4.484 1 98.56 88 LYS A CA 1
ATOM 679 C C . LYS A 1 88 ? -0.21 -3.443 -4.539 1 98.56 88 LYS A C 1
ATOM 681 O O . LYS A 1 88 ? 0.497 -4.109 -5.297 1 98.56 88 LYS A O 1
ATOM 686 N N . ILE A 1 89 ? -1.027 -3.914 -3.73 1 98.94 89 ILE A N 1
ATOM 687 C CA . ILE A 1 89 ? -1.558 -5.27 -3.83 1 98.94 89 ILE A CA 1
ATOM 688 C C . ILE A 1 89 ? -3.074 -5.219 -4.008 1 98.94 89 ILE A C 1
ATOM 690 O O . ILE A 1 89 ? -3.799 -4.82 -3.094 1 98.94 89 ILE A O 1
ATOM 694 N N . LEU A 1 90 ? -3.525 -5.555 -5.203 1 98.88 90 LEU A N 1
ATOM 695 C CA . LEU A 1 90 ? -4.941 -5.555 -5.562 1 98.88 90 LEU A CA 1
ATOM 696 C C . LEU A 1 90 ? -5.465 -6.98 -5.688 1 98.88 90 LEU A C 1
ATOM 698 O O . LEU A 1 90 ? -4.867 -7.809 -6.379 1 98.88 90 LEU A O 1
ATOM 702 N N . ALA A 1 91 ? -6.512 -7.227 -5 1 98.81 91 ALA A N 1
ATOM 703 C CA . ALA A 1 91 ? -7.129 -8.547 -5.082 1 98.81 91 ALA A CA 1
ATOM 704 C C . ALA A 1 91 ? -8.578 -8.445 -5.551 1 98.81 91 ALA A C 1
ATOM 706 O O . ALA A 1 91 ? -9.312 -7.559 -5.117 1 98.81 91 ALA A O 1
ATOM 707 N N . VAL A 1 92 ? -8.93 -9.273 -6.426 1 97.75 92 VAL A N 1
ATOM 708 C CA . VAL A 1 92 ? -10.281 -9.195 -6.965 1 97.75 92 VAL A CA 1
ATOM 709 C C . VAL A 1 92 ? -11.211 -10.102 -6.16 1 97.75 92 VAL A C 1
ATOM 711 O O . VAL A 1 92 ? -10.836 -11.211 -5.777 1 97.75 92 VAL A O 1
ATOM 714 N N . ALA A 1 93 ? -12.398 -9.57 -5.902 1 95.56 93 ALA A N 1
ATOM 715 C CA . ALA A 1 93 ? -13.414 -10.336 -5.191 1 95.56 93 ALA A CA 1
ATOM 716 C C .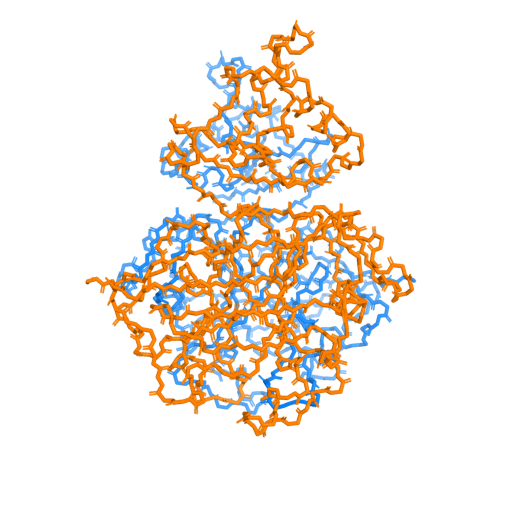 ALA A 1 93 ? -14.289 -11.117 -6.164 1 95.56 93 ALA A C 1
ATOM 718 O O . ALA A 1 93 ? -14.648 -10.617 -7.23 1 95.56 93 ALA A O 1
ATOM 719 N N . VAL A 1 94 ? -14.594 -12.383 -5.828 1 93.62 94 VAL A N 1
ATOM 720 C CA . VAL A 1 94 ? -15.57 -13.203 -6.539 1 93.62 94 VAL A CA 1
ATOM 721 C C . VAL A 1 94 ? -15.195 -13.281 -8.023 1 93.62 94 VAL A C 1
ATOM 723 O O . VAL A 1 94 ? -15.914 -12.75 -8.875 1 93.62 94 VAL A O 1
ATOM 726 N N . ASN A 1 95 ? -14.227 -14.07 -8.383 1 96.75 95 ASN A N 1
ATOM 727 C CA . ASN A 1 95 ? -13.773 -14.023 -9.773 1 96.75 95 ASN A CA 1
ATOM 728 C C . ASN A 1 95 ? -13.68 -15.414 -10.383 1 96.75 95 ASN A C 1
ATOM 730 O O . ASN A 1 95 ? -12.93 -15.633 -11.336 1 96.75 95 ASN A O 1
ATOM 734 N N . TYR A 1 96 ? -14.242 -16.375 -9.797 1 96.12 96 TYR A N 1
ATOM 735 C CA . TYR A 1 96 ? -14.414 -17.688 -10.398 1 96.12 96 TYR A CA 1
ATOM 736 C C . TYR A 1 96 ? -15.898 -18.016 -10.562 1 96.12 96 TYR A C 1
ATOM 738 O O . TYR A 1 96 ? -16.672 -17.922 -9.609 1 96.12 96 TYR A O 1
ATOM 746 N N . LYS A 1 97 ? -16.312 -18.406 -11.688 1 90.5 97 LYS A N 1
ATOM 747 C CA . LYS A 1 97 ? -17.703 -18.75 -11.992 1 90.5 97 LYS A CA 1
ATOM 748 C C . LYS A 1 97 ? -18.234 -19.781 -11 1 90.5 97 LYS A C 1
ATOM 750 O O . LYS A 1 97 ? -19.344 -19.625 -10.469 1 90.5 97 LYS A O 1
ATOM 755 N N . SER A 1 98 ? -17.5 -20.75 -10.688 1 81.44 98 SER A N 1
ATOM 756 C CA . SER A 1 98 ? -17.906 -21.828 -9.805 1 81.44 98 SER A CA 1
ATOM 757 C C . SER A 1 98 ? -17.906 -21.391 -8.344 1 81.44 98 SER A C 1
ATOM 759 O O . SER A 1 98 ? -18.719 -21.859 -7.547 1 81.44 98 SER A O 1
ATOM 761 N N . HIS A 1 99 ? -17.094 -20.469 -7.934 1 74.56 99 HIS A N 1
ATOM 762 C CA . HIS A 1 99 ? -16.969 -19.984 -6.566 1 74.56 99 HIS A CA 1
ATOM 763 C C . HIS A 1 99 ? -18.141 -19.109 -6.18 1 74.56 99 HIS A C 1
ATOM 765 O O . HIS A 1 99 ? -18.656 -19.203 -5.062 1 74.56 99 HIS A O 1
ATOM 771 N N . GLY A 1 100 ? -18.484 -18.25 -7.086 1 69.56 100 GLY A N 1
ATOM 772 C CA . GLY A 1 100 ? -19.656 -17.406 -6.867 1 69.56 100 GLY A CA 1
ATOM 773 C C . GLY A 1 100 ? -20.906 -18.188 -6.508 1 69.56 100 GLY A C 1
ATOM 774 O O . GLY A 1 100 ? -21.656 -17.781 -5.613 1 69.56 100 GLY A O 1
ATOM 775 N N . ARG A 1 101 ? -21.016 -19.328 -7.059 1 69.12 101 ARG A N 1
ATOM 776 C CA . ARG A 1 101 ? -22.172 -20.172 -6.785 1 69.12 101 ARG A CA 1
ATOM 777 C C . ARG A 1 101 ? -22.109 -20.75 -5.379 1 69.12 101 ARG A C 1
ATOM 779 O O . ARG A 1 101 ? -23.125 -20.828 -4.684 1 69.12 101 ARG A O 1
ATOM 786 N N . GLU A 1 102 ? -20.984 -21 -4.996 1 68.38 102 GLU A N 1
ATOM 787 C CA . GLU A 1 102 ? -20.766 -21.594 -3.68 1 68.38 102 GLU A CA 1
ATOM 788 C C . GLU A 1 102 ? -21.078 -20.594 -2.57 1 68.38 102 GLU A C 1
ATOM 790 O O . GLU A 1 102 ? -21.625 -20.969 -1.528 1 68.38 102 GLU A O 1
ATOM 795 N N . MET A 1 103 ? -20.828 -19.297 -2.863 1 68.56 103 MET A N 1
ATOM 796 C CA . MET A 1 103 ? -20.969 -18.266 -1.839 1 68.56 103 MET A CA 1
ATOM 797 C C . MET A 1 103 ? -22.297 -17.531 -1.993 1 68.56 103 MET A C 1
ATOM 799 O O . MET A 1 103 ? -22.641 -16.688 -1.165 1 68.56 103 MET A O 1
ATOM 803 N N . GLY A 1 104 ? -23.078 -17.906 -3.059 1 67.12 104 GLY A N 1
ATOM 804 C CA . GLY A 1 104 ? -24.375 -17.297 -3.27 1 67.12 104 GLY A CA 1
ATOM 805 C C . GLY A 1 104 ? -24.297 -15.875 -3.816 1 67.12 104 GLY A C 1
ATOM 806 O O . GLY A 1 104 ? -25.234 -15.086 -3.646 1 67.12 104 GLY A O 1
ATOM 807 N N . HIS A 1 105 ? -23.141 -15.492 -4.344 1 70.75 105 HIS A N 1
ATOM 808 C CA . HIS A 1 105 ? -23 -14.133 -4.855 1 70.75 105 HIS A CA 1
ATOM 809 C C . HIS A 1 105 ? -23.031 -14.109 -6.379 1 70.75 105 HIS A C 1
ATOM 811 O O . HIS A 1 105 ? -22.406 -14.961 -7.027 1 70.75 105 HIS A O 1
ATOM 817 N N . ALA A 1 106 ? -23.922 -13.227 -6.953 1 76.62 106 ALA A N 1
ATOM 818 C CA . ALA A 1 106 ? -23.812 -12.953 -8.383 1 76.62 106 ALA A CA 1
ATOM 819 C C . ALA A 1 106 ? -22.531 -12.18 -8.703 1 76.62 106 ALA A C 1
ATOM 821 O O . ALA A 1 106 ? -22.109 -11.32 -7.934 1 76.62 106 ALA A O 1
ATOM 822 N N . PRO A 1 107 ? -21.859 -12.586 -9.797 1 81.56 107 PRO A N 1
ATOM 823 C CA . PRO A 1 107 ? -20.672 -11.812 -10.164 1 81.56 107 PRO A CA 1
ATOM 824 C C . PRO A 1 107 ? -20.984 -10.336 -10.422 1 81.56 107 PRO A C 1
ATOM 826 O O . PRO A 1 107 ? -22.047 -10.008 -10.938 1 81.56 107 PRO A O 1
ATOM 829 N N . PRO A 1 108 ? -20.047 -9.5 -9.961 1 87.44 108 PRO A N 1
ATOM 830 C CA . PRO A 1 108 ? -20.234 -8.078 -10.281 1 87.44 108 PRO A CA 1
ATOM 831 C C . PRO A 1 108 ? -20.078 -7.781 -11.773 1 87.44 108 PRO A C 1
ATOM 833 O O . PRO A 1 108 ? -19.406 -8.539 -12.484 1 87.44 108 PRO A O 1
ATOM 836 N N . PRO A 1 109 ? -20.719 -6.766 -12.242 1 90.25 109 PRO A N 1
ATOM 837 C CA . PRO A 1 109 ? -20.641 -6.434 -13.664 1 90.25 109 PRO A CA 1
ATOM 838 C C . PRO A 1 109 ? -19.234 -6.047 -14.102 1 90.25 109 PRO A C 1
ATOM 840 O O . PRO A 1 109 ? -18.891 -6.148 -15.289 1 90.25 109 PRO A O 1
ATOM 843 N N . ARG A 1 110 ? -18.438 -5.566 -13.203 1 93.94 110 ARG A N 1
ATOM 844 C CA . ARG A 1 110 ? -17.016 -5.297 -13.383 1 93.94 110 ARG A CA 1
ATOM 845 C C . ARG A 1 110 ? -16.203 -5.781 -12.18 1 93.94 110 ARG A C 1
ATOM 847 O O . ARG A 1 110 ? -16.766 -6.035 -11.117 1 93.94 110 ARG A O 1
ATOM 854 N N . PRO A 1 111 ? -14.922 -5.934 -12.391 1 96.62 111 PRO A N 1
ATOM 855 C CA . PRO A 1 111 ? -14.125 -6.398 -11.258 1 96.62 111 PRO A CA 1
ATOM 856 C C . PRO A 1 111 ? -14.25 -5.488 -10.031 1 96.62 111 PRO A C 1
ATOM 858 O O . PRO A 1 111 ? -14.305 -4.266 -10.172 1 96.62 111 PRO A O 1
ATOM 861 N N . TYR A 1 112 ? -14.406 -6.043 -8.898 1 96.31 112 TYR A N 1
ATOM 862 C CA . TYR A 1 112 ? -14.32 -5.348 -7.621 1 96.31 112 TYR A CA 1
ATOM 863 C C . TYR A 1 112 ? -13.016 -5.695 -6.902 1 96.31 112 TYR A C 1
ATOM 865 O O . TYR A 1 112 ? -12.805 -6.844 -6.508 1 96.31 112 TYR A O 1
ATOM 873 N N . PHE A 1 113 ? -12.172 -4.711 -6.691 1 97.69 113 PHE A N 1
ATOM 874 C CA . PHE A 1 113 ? -10.883 -4.938 -6.055 1 97.69 113 PHE A CA 1
ATOM 875 C C . PHE A 1 113 ? -10.93 -4.566 -4.578 1 97.69 113 PHE A C 1
ATOM 877 O O . PHE A 1 113 ? -11.562 -3.57 -4.207 1 97.69 113 PHE A O 1
ATOM 884 N N . PHE A 1 114 ? -10.336 -5.332 -3.775 1 98.19 114 PHE A N 1
ATOM 885 C CA . PHE A 1 114 ? -10 -4.973 -2.404 1 98.19 114 PHE A CA 1
ATOM 886 C C . PHE A 1 114 ? -8.492 -4.977 -2.197 1 98.19 114 PHE A C 1
ATOM 888 O O . PHE A 1 114 ? -7.75 -5.539 -3.008 1 98.19 114 PHE A O 1
ATOM 895 N N . PRO A 1 115 ? -8.023 -4.328 -1.118 1 98.69 115 PRO A N 1
ATOM 896 C CA . PRO A 1 115 ? -6.578 -4.172 -0.937 1 98.69 115 PRO A CA 1
ATOM 897 C C . PRO A 1 115 ? -5.977 -5.25 -0.043 1 98.69 115 PRO A C 1
ATOM 899 O O . PRO A 1 115 ? -6.68 -5.84 0.784 1 98.69 115 PRO A O 1
ATOM 902 N N . LYS A 1 116 ? -4.805 -5.555 -0.228 1 98.69 116 LYS A N 1
ATOM 903 C CA . LYS A 1 116 ? -3.869 -6.004 0.799 1 98.69 116 LYS A CA 1
ATOM 904 C C . LYS A 1 116 ? -2.674 -5.062 0.904 1 98.69 116 LYS A C 1
ATOM 906 O O . LYS A 1 116 ? -2.449 -4.234 0.019 1 98.69 116 LYS A O 1
ATOM 911 N N . PHE A 1 117 ? -1.966 -5.113 2.012 1 98.69 117 PHE A N 1
ATOM 912 C CA . PHE A 1 117 ? -0.791 -4.277 2.229 1 98.69 117 PHE A CA 1
ATOM 913 C C . PHE A 1 117 ? 0.454 -5.133 2.43 1 98.69 117 PHE A C 1
ATOM 915 O O . PHE A 1 117 ? 0.353 -6.336 2.674 1 98.69 117 PHE A O 1
ATOM 922 N N . PRO A 1 118 ? 1.602 -4.547 2.301 1 98.69 118 PRO A N 1
ATOM 923 C CA . PRO A 1 118 ? 2.848 -5.312 2.373 1 98.69 118 PRO A CA 1
ATOM 924 C C . PRO A 1 118 ? 3.018 -6.035 3.709 1 98.69 118 PRO A C 1
ATOM 926 O O . PRO A 1 118 ? 3.662 -7.086 3.768 1 98.69 118 PRO A O 1
ATOM 929 N N . ASN A 1 119 ? 2.416 -5.52 4.773 1 98.75 119 ASN A N 1
ATOM 930 C CA . ASN A 1 119 ? 2.514 -6.215 6.051 1 98.75 119 ASN A CA 1
ATOM 931 C C . ASN A 1 119 ? 1.92 -7.617 5.973 1 98.75 119 ASN A C 1
ATOM 933 O O . ASN A 1 119 ? 2.273 -8.492 6.762 1 98.75 119 ASN A O 1
ATOM 937 N N . ALA A 1 120 ? 1.015 -7.812 5.066 1 98.88 120 ALA A N 1
ATOM 938 C CA . ALA A 1 120 ? 0.313 -9.094 4.957 1 98.88 120 ALA A CA 1
ATOM 939 C C . ALA A 1 120 ? 1.175 -10.133 4.242 1 98.88 120 ALA A C 1
ATOM 941 O O . ALA A 1 120 ? 0.911 -11.328 4.332 1 98.88 120 ALA A O 1
ATOM 942 N N . LEU A 1 121 ? 2.17 -9.727 3.551 1 98.94 121 LEU A N 1
ATOM 943 C CA . LEU A 1 121 ? 2.982 -10.625 2.738 1 98.94 121 LEU A CA 1
ATOM 944 C C . LEU A 1 121 ? 3.826 -11.539 3.621 1 98.94 121 LEU A C 1
ATOM 946 O O . LEU A 1 121 ? 4.363 -11.102 4.641 1 98.94 121 LEU A O 1
ATOM 950 N N . VAL A 1 122 ? 3.943 -12.742 3.252 1 98.81 122 VAL A N 1
ATOM 951 C CA . VAL A 1 122 ? 4.84 -13.711 3.879 1 98.81 122 VAL A CA 1
ATOM 952 C C . VAL A 1 122 ? 5.316 -14.719 2.842 1 98.81 122 VAL A C 1
ATOM 954 O O . VAL A 1 122 ? 4.57 -15.086 1.93 1 98.81 122 VAL A O 1
ATOM 957 N N . GLY A 1 123 ? 6.527 -15.156 2.936 1 98.88 123 GLY A N 1
ATOM 958 C CA . GLY A 1 123 ? 7.145 -15.977 1.905 1 98.88 123 GLY A CA 1
ATOM 959 C C . GLY A 1 123 ? 6.922 -17.469 2.113 1 98.88 123 GLY A C 1
ATOM 960 O O . GLY A 1 123 ? 6.254 -17.875 3.068 1 98.88 123 GLY A O 1
ATOM 961 N N . HIS A 1 124 ? 7.438 -18.219 1.188 1 98.88 124 HIS A N 1
ATOM 962 C CA . HIS A 1 124 ? 7.449 -19.688 1.181 1 98.88 124 HIS A CA 1
ATOM 963 C C . HIS A 1 124 ? 8.133 -20.234 2.428 1 98.88 124 HIS A C 1
ATOM 965 O O . HIS A 1 124 ? 9.125 -19.672 2.896 1 98.88 124 HIS A O 1
ATOM 971 N N . GLU A 1 125 ? 7.508 -21.266 3.031 1 98.75 125 GLU A N 1
ATOM 972 C CA . GLU A 1 125 ? 8.055 -22 4.172 1 98.75 125 GLU A CA 1
ATOM 973 C C . GLU A 1 125 ? 8.07 -21.125 5.426 1 98.75 125 GLU A C 1
ATOM 975 O O . GLU A 1 125 ? 8.812 -21.406 6.371 1 98.75 125 GLU A O 1
ATOM 980 N N . ARG A 1 126 ? 7.367 -20.016 5.426 1 98.75 126 ARG A N 1
ATOM 981 C CA . ARG A 1 126 ? 7.27 -19.125 6.566 1 98.75 126 ARG A CA 1
ATOM 982 C C . ARG A 1 126 ? 5.906 -19.234 7.242 1 98.75 126 ARG A C 1
ATOM 984 O O . ARG A 1 126 ? 4.945 -19.719 6.633 1 98.75 126 ARG A O 1
ATOM 991 N N . PRO A 1 127 ? 5.77 -18.844 8.422 1 98.81 127 PRO A N 1
ATOM 992 C CA . PRO A 1 127 ? 4.52 -19.031 9.156 1 98.81 127 PRO A CA 1
ATOM 993 C C . PRO A 1 127 ? 3.457 -18 8.781 1 98.81 127 PRO A C 1
ATOM 995 O O . PRO A 1 127 ? 3.779 -16.828 8.539 1 98.81 127 PRO A O 1
ATOM 998 N N . ILE A 1 128 ? 2.24 -18.438 8.664 1 98.88 128 ILE A N 1
ATOM 999 C CA . ILE A 1 128 ? 1.046 -17.609 8.711 1 98.88 128 ILE A CA 1
ATOM 1000 C C . ILE A 1 128 ? 0.562 -17.484 10.156 1 98.88 128 ILE A C 1
ATOM 1002 O O . ILE A 1 128 ? 0.303 -18.484 10.82 1 98.88 128 ILE A O 1
ATOM 1006 N N . ILE A 1 129 ? 0.411 -16.297 10.625 1 98.81 129 ILE A N 1
ATOM 1007 C CA . ILE A 1 129 ? 0.019 -16.078 12.016 1 98.81 129 ILE A CA 1
ATOM 1008 C C . ILE A 1 129 ? -1.504 -16.047 12.117 1 98.81 129 ILE A C 1
ATOM 1010 O O . ILE A 1 129 ? -2.162 -15.25 11.438 1 98.81 129 ILE A O 1
ATOM 1014 N N . LYS A 1 130 ? -2.049 -16.922 12.844 1 98.81 130 LYS A N 1
ATOM 1015 C CA . LYS A 1 130 ? -3.428 -16.766 13.297 1 98.81 130 LYS A CA 1
ATOM 1016 C C . LYS A 1 130 ? -3.512 -15.844 14.5 1 98.81 130 LYS A C 1
ATOM 1018 O O . LYS A 1 130 ? -3.27 -16.266 15.633 1 98.81 130 LYS A O 1
ATOM 1023 N N . HIS A 1 131 ? -3.902 -14.664 14.305 1 98.62 131 HIS A N 1
ATOM 1024 C CA . HIS A 1 131 ? -3.902 -13.625 15.328 1 98.62 131 HIS A CA 1
ATOM 1025 C C . HIS A 1 131 ? -4.871 -13.969 16.453 1 98.62 131 HIS A C 1
ATOM 1027 O O . HIS A 1 131 ? -5.887 -14.625 16.234 1 98.62 131 HIS A O 1
ATOM 1033 N N . ARG A 1 132 ? -4.625 -13.555 17.641 1 98.12 132 ARG A N 1
ATOM 1034 C CA . ARG A 1 132 ? -5.367 -13.945 18.828 1 98.12 132 ARG A CA 1
ATOM 1035 C C . ARG A 1 132 ? -6.812 -13.461 18.766 1 98.12 132 ARG A C 1
ATOM 1037 O O . ARG A 1 132 ? -7.68 -13.969 19.484 1 98.12 132 ARG A O 1
ATOM 1044 N N . ILE A 1 133 ? -7.062 -12.508 17.906 1 97.81 133 ILE A N 1
ATOM 1045 C CA . ILE A 1 133 ? -8.398 -11.93 17.812 1 97.81 133 ILE A CA 1
ATOM 1046 C C . ILE A 1 133 ? -9.172 -12.609 16.688 1 97.81 133 ILE A C 1
ATOM 1048 O O . ILE A 1 133 ? -10.328 -12.266 16.422 1 97.81 133 ILE A O 1
ATOM 1052 N N . VAL A 1 134 ? -8.594 -13.602 15.977 1 98.19 134 VAL A N 1
ATOM 1053 C CA . VAL A 1 134 ? -9.195 -14.234 14.805 1 98.19 134 VAL A CA 1
ATOM 1054 C C . VAL A 1 134 ? -9.711 -15.625 15.18 1 98.19 134 VAL A C 1
ATOM 1056 O O . VAL A 1 134 ? -9.008 -16.406 15.82 1 98.19 134 VAL A O 1
ATOM 1059 N N . GLN A 1 135 ? -10.883 -15.969 14.75 1 97.88 135 GLN A N 1
ATOM 1060 C CA . GLN A 1 135 ? -11.477 -17.281 15 1 97.88 135 GLN A CA 1
ATOM 1061 C C . GLN A 1 135 ? -11.633 -18.062 13.711 1 97.88 135 GLN A C 1
ATOM 1063 O O . GLN A 1 135 ? -11.578 -19.297 13.719 1 97.88 135 GLN A O 1
ATOM 1068 N N . LYS A 1 136 ? -11.859 -17.375 12.609 1 98.56 136 LYS A N 1
ATOM 1069 C CA . LYS A 1 136 ? -12.219 -18.047 11.359 1 98.56 136 LYS A CA 1
ATOM 1070 C C . LYS A 1 136 ? -11.234 -17.688 10.25 1 98.56 136 LYS A C 1
ATOM 1072 O O . LYS A 1 136 ? -11.562 -16.922 9.336 1 98.56 136 LYS A O 1
ATOM 1077 N N . MET A 1 137 ? -10.094 -18.266 10.305 1 98.75 137 MET A N 1
ATOM 1078 C CA . MET A 1 137 ? -9.062 -18.078 9.297 1 98.75 137 MET A CA 1
ATOM 1079 C C . MET A 1 137 ? -9.242 -19.047 8.133 1 98.75 137 MET A C 1
ATOM 1081 O O . MET A 1 137 ? -9.328 -20.266 8.352 1 98.75 137 MET A O 1
ATOM 1085 N N . ASP A 1 138 ? -9.336 -18.531 6.961 1 98.75 138 ASP A N 1
ATOM 1086 C CA . ASP A 1 138 ? -9.703 -19.312 5.773 1 98.75 138 ASP A CA 1
ATOM 1087 C C . ASP A 1 138 ? -8.594 -19.25 4.723 1 98.75 138 ASP A C 1
ATOM 1089 O O . ASP A 1 138 ? -7.742 -18.359 4.758 1 98.75 138 ASP A O 1
ATOM 1093 N N . TRP A 1 139 ? -8.516 -20.281 3.875 1 98.94 139 TRP A N 1
ATOM 1094 C CA . TRP A 1 139 ? -7.523 -20.359 2.811 1 98.94 139 TRP A CA 1
ATOM 1095 C C . TRP A 1 139 ? -8.141 -20.016 1.458 1 98.94 139 TRP A C 1
ATOM 1097 O O . TRP A 1 139 ? -9.352 -20.156 1.272 1 98.94 139 TRP A O 1
ATOM 1107 N N . GLU A 1 140 ? -7.34 -19.469 0.542 1 98.75 140 GLU A N 1
ATOM 1108 C CA . GLU A 1 140 ? -7.766 -19.172 -0.823 1 98.75 140 GLU A CA 1
ATOM 1109 C C . GLU A 1 140 ? -6.586 -19.219 -1.791 1 98.75 140 GLU A C 1
ATOM 1111 O O . GLU A 1 140 ? -5.84 -18.25 -1.917 1 98.75 140 GLU A O 1
ATOM 1116 N N . VAL A 1 141 ? -6.395 -20.297 -2.535 1 98.94 141 VAL A N 1
ATOM 1117 C CA . VAL A 1 141 ? -5.324 -20.375 -3.521 1 98.94 141 VAL A CA 1
ATOM 1118 C C . VAL A 1 141 ? -5.629 -19.453 -4.695 1 98.94 141 VAL A C 1
ATOM 1120 O O . VAL A 1 141 ? -6.777 -19.375 -5.145 1 98.94 141 VAL A O 1
ATOM 1123 N N . GLU A 1 142 ? -4.656 -18.75 -5.129 1 98.94 142 GLU A N 1
ATOM 1124 C CA . GLU A 1 142 ? -4.84 -17.844 -6.258 1 98.94 142 GLU A CA 1
ATOM 1125 C C . GLU A 1 142 ? -3.6 -17.812 -7.145 1 98.94 142 GLU A C 1
ATOM 1127 O O . GLU A 1 142 ? -2.482 -18.016 -6.668 1 98.94 142 GLU A O 1
ATOM 1132 N N . LEU A 1 143 ? -3.787 -17.578 -8.484 1 98.94 143 LEU A N 1
ATOM 1133 C CA . LEU A 1 143 ? -2.738 -17.047 -9.344 1 98.94 143 LEU A CA 1
ATOM 1134 C C . LEU A 1 143 ? -2.502 -15.562 -9.047 1 98.94 143 LEU A C 1
ATOM 1136 O O . LEU A 1 143 ? -3.455 -14.789 -8.938 1 98.94 143 LEU A O 1
ATOM 1140 N N . VAL A 1 144 ? -1.274 -15.18 -8.852 1 99 144 VAL A N 1
ATOM 1141 C CA . VAL A 1 144 ? -0.934 -13.781 -8.625 1 99 144 VAL A CA 1
ATOM 1142 C C . VAL A 1 144 ? -0.109 -13.25 -9.797 1 99 144 VAL A C 1
ATOM 1144 O O . VAL A 1 144 ? 0.876 -13.875 -10.195 1 99 144 VAL A O 1
ATOM 1147 N N . VAL A 1 145 ? -0.523 -12.156 -10.336 1 99 145 VAL A N 1
ATOM 1148 C CA . VAL A 1 145 ? 0.179 -11.469 -11.422 1 99 145 VAL A CA 1
ATOM 1149 C C . VAL A 1 145 ? 1.148 -10.445 -10.836 1 99 145 VAL A C 1
ATOM 1151 O O . VAL A 1 145 ? 0.781 -9.664 -9.961 1 99 145 VAL A O 1
ATOM 1154 N N . ILE A 1 146 ? 2.359 -10.453 -11.281 1 99 146 ILE A N 1
ATOM 1155 C CA . ILE A 1 146 ? 3.342 -9.43 -10.945 1 99 146 ILE A CA 1
ATOM 1156 C C . ILE A 1 146 ? 3.506 -8.461 -12.117 1 99 146 ILE A C 1
ATOM 1158 O O . ILE A 1 146 ? 3.895 -8.867 -13.211 1 99 146 ILE A O 1
ATOM 1162 N N . ILE A 1 147 ? 3.252 -7.203 -11.891 1 98.94 147 ILE A N 1
ATOM 1163 C CA . ILE A 1 147 ? 3.332 -6.184 -12.93 1 98.94 147 ILE A CA 1
ATOM 1164 C C . ILE A 1 147 ? 4.797 -5.852 -13.219 1 98.94 147 ILE A C 1
ATOM 1166 O O . ILE A 1 147 ? 5.598 -5.715 -12.289 1 98.94 147 ILE A O 1
ATOM 1170 N N . GLY A 1 148 ? 5.117 -5.668 -14.484 1 98.81 148 GLY A N 1
ATOM 1171 C CA . GLY A 1 148 ? 6.504 -5.5 -14.883 1 98.81 148 GLY A CA 1
ATOM 1172 C C . GLY A 1 148 ? 6.805 -4.125 -15.445 1 98.81 148 GLY A C 1
ATOM 1173 O O . GLY A 1 148 ? 7.961 -3.703 -15.492 1 98.81 148 GLY A O 1
ATOM 1174 N N . ARG A 1 149 ? 5.77 -3.484 -15.906 1 97.94 149 ARG A N 1
ATOM 1175 C CA . ARG A 1 149 ? 5.879 -2.188 -16.562 1 97.94 149 ARG A CA 1
ATOM 1176 C C . ARG A 1 149 ? 4.824 -1.217 -16.047 1 97.94 149 ARG A C 1
ATOM 1178 O O . ARG A 1 149 ? 3.693 -1.615 -15.766 1 97.94 149 ARG A O 1
ATOM 1185 N N . SER A 1 150 ? 5.273 0.048 -15.969 1 98.69 150 SER A N 1
ATOM 1186 C CA . SER A 1 150 ? 4.312 1.069 -15.562 1 98.69 150 SER A CA 1
ATOM 1187 C C . SER A 1 150 ? 3.275 1.317 -16.656 1 98.69 150 SER A C 1
ATOM 1189 O O . SER A 1 150 ? 3.604 1.321 -17.844 1 98.69 150 SER A O 1
ATOM 1191 N N . GLY A 1 151 ? 2.064 1.493 -16.219 1 98.69 151 GLY A N 1
ATOM 1192 C CA . GLY A 1 151 ? 1.031 1.794 -17.203 1 98.69 151 GLY A CA 1
ATOM 1193 C C . GLY A 1 151 ? -0.272 2.248 -16.562 1 98.69 151 GLY A C 1
ATOM 1194 O O . GLY A 1 151 ? -0.591 1.864 -15.438 1 98.69 151 GLY A O 1
ATOM 1195 N N . LYS A 1 152 ? -0.971 3.066 -17.219 1 98.62 152 LYS A N 1
ATOM 1196 C CA . LYS A 1 152 ? -2.311 3.557 -16.906 1 98.62 152 LYS A CA 1
ATOM 1197 C C . LYS A 1 152 ? -3.227 3.467 -18.109 1 98.62 152 LYS A C 1
ATOM 1199 O O . LYS A 1 152 ? -2.785 3.664 -19.25 1 98.62 152 LYS A O 1
ATOM 1204 N N . TYR A 1 153 ? -4.488 3.162 -17.844 1 98.69 153 TYR A N 1
ATOM 1205 C CA . TYR A 1 153 ? -5.457 2.971 -18.922 1 98.69 153 TYR A CA 1
ATOM 1206 C C . TYR A 1 153 ? -4.973 1.923 -19.922 1 98.69 153 TYR A C 1
ATOM 1208 O O . TYR A 1 153 ? -4.988 2.154 -21.125 1 98.69 153 TYR A O 1
ATOM 1216 N N . ILE A 1 154 ? -4.516 0.81 -19.469 1 98.88 154 ILE A N 1
ATOM 1217 C CA . ILE A 1 154 ? -3.926 -0.245 -20.281 1 98.88 154 ILE A CA 1
ATOM 1218 C C . ILE A 1 154 ? -5.02 -0.96 -21.078 1 98.88 154 ILE A C 1
ATOM 1220 O O . ILE A 1 154 ? -5.957 -1.509 -20.484 1 98.88 154 ILE A O 1
ATOM 1224 N N . PRO A 1 155 ? -4.918 -0.996 -22.359 1 98.81 155 PRO A N 1
ATOM 1225 C CA . PRO A 1 155 ? -5.906 -1.755 -23.141 1 98.81 155 PRO A CA 1
ATOM 1226 C C . PRO A 1 155 ? -5.832 -3.258 -22.875 1 98.81 155 PRO A C 1
ATOM 1228 O O . PRO A 1 155 ? -4.746 -3.793 -22.625 1 98.81 155 PRO A O 1
ATOM 1231 N N . LYS A 1 156 ? -6.953 -3.92 -22.984 1 98.56 156 LYS A N 1
ATOM 1232 C CA . LYS A 1 156 ? -7 -5.363 -22.75 1 98.56 156 LYS A CA 1
ATOM 1233 C C . LYS A 1 156 ? -6.055 -6.098 -23.703 1 98.56 156 LYS A C 1
ATOM 1235 O O . LYS A 1 156 ? -5.375 -7.043 -23.297 1 98.56 156 LYS A O 1
ATOM 1240 N N . GLU A 1 157 ? -5.957 -5.625 -24.906 1 98.5 157 GLU A N 1
ATOM 1241 C CA . GLU A 1 157 ? -5.219 -6.312 -25.953 1 98.5 157 GLU A CA 1
ATOM 1242 C C . GLU A 1 157 ? -3.721 -6.332 -25.672 1 98.5 157 GLU A C 1
ATOM 1244 O O . GLU A 1 157 ? -3.004 -7.227 -26.109 1 98.5 157 GLU A O 1
ATOM 1249 N N . SER A 1 158 ? -3.268 -5.359 -24.875 1 98.5 158 SER A N 1
ATOM 1250 C CA . SER A 1 158 ? -1.838 -5.277 -24.594 1 98.5 158 SER A CA 1
ATOM 1251 C C . SER A 1 158 ? -1.544 -5.578 -23.125 1 98.5 158 SER A C 1
ATOM 1253 O O . SER A 1 158 ? -0.412 -5.41 -22.656 1 98.5 158 SER A O 1
ATOM 1255 N N . ALA A 1 159 ? -2.539 -5.988 -22.406 1 98.81 159 ALA A N 1
ATOM 1256 C CA . ALA A 1 159 ? -2.451 -6.109 -20.953 1 98.81 159 ALA A CA 1
ATOM 1257 C C . ALA A 1 159 ? -1.331 -7.062 -20.562 1 98.81 159 ALA A C 1
ATOM 1259 O O . ALA A 1 159 ? -0.569 -6.781 -19.625 1 98.81 159 ALA A O 1
ATOM 1260 N N . LEU A 1 160 ? -1.192 -8.133 -21.234 1 98.69 160 LEU A N 1
ATOM 1261 C CA . LEU A 1 160 ? -0.223 -9.148 -20.844 1 98.69 160 LEU A CA 1
ATOM 1262 C C . LEU A 1 160 ? 1.202 -8.664 -21.094 1 98.69 160 LEU A C 1
ATOM 1264 O O . LEU A 1 160 ? 2.154 -9.219 -20.531 1 98.69 160 LEU A O 1
ATOM 1268 N N . ASP A 1 161 ? 1.414 -7.609 -21.938 1 98.31 161 ASP A N 1
ATOM 1269 C CA . ASP A 1 161 ? 2.727 -7.016 -22.172 1 98.31 161 ASP A CA 1
ATOM 1270 C C . ASP A 1 161 ? 3.242 -6.32 -20.906 1 98.31 161 ASP A C 1
ATOM 1272 O O . ASP A 1 161 ? 4.426 -5.988 -20.828 1 98.31 161 ASP A O 1
ATOM 1276 N N . TYR A 1 162 ? 2.373 -6.121 -19.953 1 98.81 162 TYR A N 1
ATOM 1277 C CA . TYR A 1 162 ? 2.74 -5.395 -18.75 1 98.81 162 TYR A CA 1
ATOM 1278 C C . TYR A 1 162 ? 3.096 -6.359 -17.625 1 98.81 162 TYR A C 1
ATOM 1280 O O . TYR A 1 162 ? 3.432 -5.93 -16.516 1 98.81 162 TYR A O 1
ATOM 1288 N N . VAL A 1 163 ? 3.055 -7.613 -17.875 1 98.94 163 VAL A N 1
ATOM 1289 C CA . VAL A 1 163 ? 3.275 -8.625 -16.844 1 98.94 163 VAL A CA 1
ATOM 1290 C C . VAL A 1 163 ? 4.75 -9.023 -16.828 1 98.94 163 VAL A C 1
ATOM 1292 O O . VAL A 1 163 ? 5.324 -9.367 -17.859 1 98.94 163 VAL A O 1
ATOM 1295 N N . PHE A 1 164 ? 5.371 -8.969 -15.648 1 98.94 164 PHE A N 1
ATOM 1296 C CA . PHE A 1 164 ? 6.719 -9.492 -15.445 1 98.94 164 PHE A CA 1
ATOM 1297 C C . PHE A 1 164 ? 6.699 -11.016 -15.359 1 98.94 164 PHE A C 1
ATOM 1299 O O . PHE A 1 164 ? 7.547 -11.688 -15.945 1 98.94 164 PHE A O 1
ATOM 1306 N N . GLY A 1 165 ? 5.73 -11.492 -14.562 1 98.94 165 GLY A N 1
ATOM 1307 C CA . GLY A 1 165 ? 5.566 -12.914 -14.328 1 98.94 165 GLY A CA 1
ATOM 1308 C C . GLY A 1 165 ? 4.418 -13.234 -13.391 1 98.94 165 GLY A C 1
ATOM 1309 O O . GLY A 1 165 ? 3.523 -12.414 -13.188 1 98.94 165 GLY A O 1
ATOM 1310 N N . TYR A 1 166 ? 4.426 -14.461 -12.945 1 98.94 166 TYR A N 1
ATOM 1311 C CA . TYR A 1 166 ? 3.352 -14.984 -12.109 1 98.94 166 TYR A CA 1
ATOM 1312 C C . TYR A 1 166 ? 3.91 -15.734 -10.906 1 98.94 166 TYR A C 1
ATOM 1314 O O . TYR A 1 166 ? 5.031 -16.25 -10.953 1 98.94 166 TYR A O 1
ATOM 1322 N N . THR A 1 167 ? 3.15 -15.828 -9.883 1 98.94 167 THR A N 1
ATOM 1323 C CA . THR A 1 167 ? 3.498 -16.594 -8.695 1 98.94 167 THR A CA 1
ATOM 1324 C C . THR A 1 167 ? 2.246 -17.172 -8.039 1 98.94 167 THR A C 1
ATOM 1326 O O . THR A 1 167 ? 1.139 -17.016 -8.555 1 98.94 167 THR A O 1
ATOM 1329 N N . VAL A 1 168 ? 2.438 -17.938 -6.98 1 98.94 168 VAL A N 1
ATOM 1330 C CA . VAL A 1 168 ? 1.337 -18.547 -6.234 1 98.94 168 VAL A CA 1
ATOM 1331 C C . VAL A 1 168 ? 0.982 -17.656 -5.035 1 98.94 168 VAL A C 1
ATOM 1333 O O . VAL A 1 168 ? 1.869 -17.156 -4.348 1 98.94 168 VAL A O 1
ATOM 1336 N N . GLY A 1 169 ? -0.292 -17.438 -4.863 1 98.94 169 GLY A N 1
ATOM 1337 C CA . GLY A 1 169 ? -0.765 -16.734 -3.68 1 98.94 169 GLY A CA 1
ATOM 1338 C C . GLY A 1 169 ? -1.778 -17.531 -2.881 1 98.94 169 GLY A C 1
ATOM 1339 O O . GLY A 1 169 ? -2.473 -18.391 -3.428 1 98.94 169 GLY A O 1
ATOM 1340 N N . ASN A 1 170 ? -1.785 -17.359 -1.637 1 98.94 170 ASN A N 1
ATOM 1341 C CA . ASN A 1 170 ? -2.84 -17.781 -0.716 1 98.94 170 ASN A CA 1
ATOM 1342 C C . ASN A 1 170 ? -3.486 -16.578 -0.03 1 98.94 170 ASN A C 1
ATOM 1344 O O . ASN A 1 170 ? -2.9 -15.984 0.881 1 98.94 170 ASN A O 1
ATOM 1348 N N . ASP A 1 171 ? -4.625 -16.172 -0.51 1 98.88 171 ASP A N 1
ATOM 1349 C CA . ASP A 1 171 ? -5.344 -15.023 0.021 1 98.88 171 ASP A CA 1
ATOM 1350 C C . ASP A 1 171 ? -6.059 -15.375 1.326 1 98.88 171 ASP A C 1
ATOM 1352 O O . ASP A 1 171 ? -7.277 -15.547 1.346 1 98.88 171 ASP A O 1
ATOM 1356 N N . ILE A 1 172 ? -5.316 -15.391 2.367 1 98.94 172 ILE A N 1
ATOM 1357 C CA . ILE A 1 172 ? -5.852 -15.719 3.684 1 98.94 172 ILE A CA 1
ATOM 1358 C C . ILE A 1 172 ? -6.941 -14.719 4.066 1 98.94 172 ILE A C 1
ATOM 1360 O O . ILE A 1 172 ? -6.777 -13.508 3.873 1 98.94 172 ILE A O 1
ATOM 1364 N N . SER A 1 173 ? -8.023 -15.227 4.559 1 98.5 173 SER A N 1
ATOM 1365 C CA . SER A 1 173 ? -9.18 -14.422 4.934 1 98.5 173 SER A CA 1
ATOM 1366 C C . SER A 1 173 ? -9.539 -14.617 6.402 1 98.5 173 SER A C 1
ATOM 1368 O O . SER A 1 173 ? -9.625 -15.758 6.879 1 98.5 173 SER A O 1
ATOM 1370 N N . MET A 1 174 ? -9.625 -13.547 7.125 1 98.56 174 MET A N 1
ATOM 1371 C CA . MET A 1 174 ? -10.234 -13.57 8.453 1 98.56 174 MET A CA 1
ATOM 1372 C C . MET A 1 174 ? -11.734 -13.336 8.367 1 98.56 174 MET A C 1
ATOM 1374 O O . MET A 1 174 ? -12.203 -12.195 8.484 1 98.56 174 MET A O 1
ATOM 1378 N N . ARG A 1 175 ? -12.469 -14.43 8.305 1 97.81 175 ARG A N 1
ATOM 1379 C CA . ARG A 1 175 ? -13.883 -14.375 7.941 1 97.81 175 ARG A CA 1
ATOM 1380 C C . ARG A 1 175 ? -14.703 -13.703 9.039 1 97.81 175 ARG A C 1
ATOM 1382 O O . ARG A 1 175 ? -15.695 -13.031 8.75 1 97.81 175 ARG A O 1
ATOM 1389 N N . ASP A 1 176 ? -14.344 -13.836 10.266 1 97.19 176 ASP A N 1
ATOM 1390 C CA . ASP A 1 176 ? -15.078 -13.219 11.367 1 97.19 176 ASP A CA 1
ATOM 1391 C C . ASP A 1 176 ? -14.852 -11.703 11.391 1 97.19 176 ASP A C 1
ATOM 1393 O O . ASP A 1 176 ? -15.594 -10.977 12.047 1 97.19 176 ASP A O 1
ATOM 1397 N N . TRP A 1 177 ? -13.859 -11.203 10.695 1 97 177 TRP A N 1
ATOM 1398 C CA . TRP A 1 177 ? -13.586 -9.773 10.594 1 97 177 TRP A CA 1
ATOM 1399 C C . TRP A 1 177 ? -14.047 -9.219 9.25 1 97 177 TRP A C 1
ATOM 1401 O O . TRP A 1 177 ? -14.172 -8.008 9.078 1 97 177 TRP A O 1
ATOM 1411 N N . GLN A 1 178 ? -14.328 -10.07 8.289 1 96.06 178 GLN A N 1
ATOM 1412 C CA . GLN A 1 178 ? -14.656 -9.68 6.922 1 96.06 178 GLN A CA 1
ATOM 1413 C C . GLN A 1 178 ? -16.109 -9.219 6.816 1 96.06 178 GLN A C 1
ATOM 1415 O O . GLN A 1 178 ? -16.484 -8.555 5.848 1 96.06 178 GLN A O 1
ATOM 1420 N N . TYR A 1 179 ? -16.953 -9.5 7.789 1 91.88 179 TYR A N 1
ATOM 1421 C CA . TYR A 1 179 ? -18.375 -9.203 7.727 1 91.88 179 TYR A CA 1
ATOM 1422 C C . TYR A 1 179 ? -18.781 -8.25 8.852 1 91.88 179 TYR A C 1
ATOM 1424 O O . TYR A 1 179 ? -19.547 -8.625 9.742 1 91.88 179 TYR A O 1
ATOM 1432 N N . PRO A 1 180 ? -18.359 -6.996 8.703 1 84.5 180 PRO A N 1
ATOM 1433 C CA . PRO A 1 180 ? -18.797 -6.035 9.719 1 84.5 180 PRO A CA 1
ATOM 1434 C C . PRO A 1 180 ? -20.281 -5.68 9.609 1 84.5 180 PRO A C 1
ATOM 1436 O O . PRO A 1 180 ? -20.859 -5.789 8.531 1 84.5 180 PRO A O 1
ATOM 1439 N N . PRO A 1 181 ? -20.891 -5.328 10.703 1 84.5 181 PRO A N 1
ATOM 1440 C CA . PRO A 1 181 ? -22.281 -4.867 10.688 1 84.5 181 PRO A CA 1
ATOM 1441 C C . PRO A 1 181 ? -22.422 -3.432 10.188 1 84.5 181 PRO A C 1
ATOM 1443 O O . PRO A 1 181 ? -22.719 -2.525 10.969 1 84.5 181 PRO A O 1
ATOM 1446 N N . THR A 1 182 ? -22.109 -3.164 8.914 1 87.12 182 THR A N 1
ATOM 1447 C CA . THR A 1 182 ? -22.125 -1.822 8.344 1 87.12 182 THR A CA 1
ATOM 1448 C C . THR A 1 182 ? -22.672 -1.846 6.922 1 87.12 182 THR A C 1
ATOM 1450 O O . THR A 1 182 ? -22.719 -2.9 6.281 1 87.12 182 THR A O 1
ATOM 1453 N N . GLU A 1 183 ? -23.062 -0.709 6.48 1 84.44 183 GLU A N 1
ATOM 1454 C CA . GLU A 1 183 ? -23.547 -0.572 5.113 1 84.44 183 GLU A CA 1
ATOM 1455 C C . GLU A 1 183 ? -22.422 -0.161 4.164 1 84.44 183 GLU A C 1
ATOM 1457 O O . GLU A 1 183 ? -22.641 -0.001 2.963 1 84.44 183 GLU A O 1
ATOM 1462 N N . LEU A 1 184 ? -21.25 -0.024 4.676 1 90.69 184 LEU A N 1
ATOM 1463 C CA . LEU A 1 184 ? -20.109 0.476 3.912 1 90.69 184 LEU A CA 1
ATOM 1464 C C . LEU A 1 184 ? -19.469 -0.642 3.096 1 90.69 184 LEU A C 1
ATOM 1466 O O . LEU A 1 184 ? -18.688 -0.377 2.172 1 90.69 184 LEU A O 1
ATOM 1470 N N . GLY A 1 185 ? -19.828 -1.905 3.389 1 92.62 185 GLY A N 1
ATOM 1471 C CA . GLY A 1 185 ? -19.297 -3.053 2.668 1 92.62 185 GLY A CA 1
ATOM 1472 C C . GLY A 1 185 ? -18.594 -4.051 3.568 1 92.62 185 GLY A C 1
ATOM 1473 O O . GLY A 1 185 ? -18.703 -3.969 4.793 1 92.62 185 GLY A O 1
ATOM 1474 N N . LEU A 1 186 ? -17.953 -5.012 2.961 1 93.75 186 LEU A N 1
ATOM 1475 C CA . LEU A 1 186 ? -17.172 -6.004 3.701 1 93.75 186 LEU A CA 1
ATOM 1476 C C . LEU A 1 186 ? -15.922 -5.383 4.309 1 93.75 186 LEU A C 1
ATOM 1478 O O . LEU A 1 186 ? -15.516 -4.289 3.912 1 93.75 186 LEU A O 1
ATOM 1482 N N . GLY A 1 187 ? -15.438 -6.016 5.426 1 95.69 187 GLY A N 1
ATOM 1483 C CA . GLY A 1 187 ? -14.219 -5.559 6.082 1 95.69 187 GLY A CA 1
ATOM 1484 C C . GLY A 1 187 ? -12.953 -5.965 5.352 1 95.69 187 GLY A C 1
ATOM 1485 O O . GLY A 1 187 ? -12.203 -6.812 5.828 1 95.69 187 GLY A O 1
ATOM 1486 N N . TRP A 1 188 ? -12.656 -5.285 4.289 1 97.25 188 TRP A N 1
ATOM 1487 C CA . TRP A 1 188 ? -11.625 -5.723 3.35 1 97.25 188 TRP A CA 1
ATOM 1488 C C . TRP A 1 188 ? -10.234 -5.562 3.951 1 97.25 188 TRP A C 1
ATOM 1490 O O . TRP A 1 188 ? -9.352 -6.387 3.713 1 97.25 188 TRP A O 1
ATOM 1500 N N . ILE A 1 189 ? -10.023 -4.57 4.766 1 97.69 189 ILE A N 1
ATOM 1501 C CA . ILE A 1 189 ? -8.688 -4.371 5.324 1 97.69 189 ILE A CA 1
ATOM 1502 C C . ILE A 1 189 ? -8.453 -5.371 6.453 1 97.69 189 ILE A C 1
ATOM 1504 O O . ILE A 1 189 ? -7.574 -6.234 6.352 1 97.69 189 ILE A O 1
ATOM 1508 N N . TRP A 1 190 ? -9.32 -5.508 7.441 1 96 190 TRP A N 1
ATOM 1509 C CA . TRP A 1 190 ? -9.117 -6.414 8.562 1 96 190 TRP A CA 1
ATOM 1510 C C . TRP A 1 190 ? -9.344 -7.863 8.148 1 96 190 TRP A C 1
ATOM 1512 O O . TRP A 1 190 ? -8.688 -8.773 8.656 1 96 190 TRP A O 1
ATOM 1522 N N . GLY A 1 191 ? -10.156 -8.016 7.234 1 97.94 191 GLY A N 1
ATOM 1523 C CA . GLY A 1 191 ? -10.453 -9.375 6.801 1 97.94 191 GLY A CA 1
ATOM 1524 C C . GLY A 1 191 ? -9.383 -9.953 5.895 1 97.94 191 GLY A C 1
ATOM 1525 O O . GLY A 1 191 ? -9.297 -11.172 5.73 1 97.94 191 GLY A O 1
ATOM 1526 N N . LYS A 1 192 ? -8.523 -9.047 5.332 1 98.62 192 LYS A N 1
ATOM 1527 C CA . LYS A 1 192 ? -7.695 -9.547 4.238 1 98.62 192 LYS A CA 1
ATOM 1528 C C . LYS A 1 192 ? -6.246 -9.094 4.387 1 98.62 192 LYS A C 1
ATOM 1530 O O . LYS A 1 192 ? -5.359 -9.586 3.689 1 98.62 192 LYS A O 1
ATOM 1535 N N . SER A 1 193 ? -5.98 -8.172 5.332 1 98.62 193 SER A N 1
ATOM 1536 C CA . SER A 1 193 ? -4.664 -7.543 5.289 1 98.62 193 SER A CA 1
ATOM 1537 C C . SER A 1 193 ? -3.977 -7.609 6.652 1 98.62 193 SER A C 1
ATOM 1539 O O . SER A 1 193 ? -3.094 -6.801 6.945 1 98.62 193 SER A O 1
ATOM 1541 N N . MET A 1 194 ? -4.426 -8.5 7.559 1 98.81 194 MET A N 1
ATOM 1542 C CA . MET A 1 194 ? -3.678 -8.695 8.797 1 98.81 194 MET A CA 1
ATOM 1543 C C . MET A 1 194 ? -2.268 -9.195 8.5 1 98.81 194 MET A C 1
ATOM 1545 O O . MET A 1 194 ? -1.979 -9.633 7.387 1 98.81 194 MET A O 1
ATOM 1549 N N . ASP A 1 195 ? -1.393 -9.039 9.484 1 98.81 195 ASP A N 1
ATOM 1550 C CA . ASP A 1 195 ? -0.02 -9.5 9.305 1 98.81 195 ASP A CA 1
ATOM 1551 C C . ASP A 1 195 ? 0.011 -10.953 8.828 1 98.81 195 ASP A C 1
ATOM 1553 O O . ASP A 1 195 ? -0.659 -11.812 9.398 1 98.81 195 ASP A O 1
ATOM 1557 N N . THR A 1 196 ? 0.712 -11.25 7.695 1 98.88 196 THR A N 1
ATOM 1558 C CA . THR A 1 196 ? 1.024 -12.547 7.117 1 98.88 196 THR A CA 1
ATOM 1559 C C . THR A 1 196 ? -0.199 -13.141 6.422 1 98.88 196 THR A C 1
ATOM 1561 O O . THR A 1 196 ? -0.268 -14.352 6.199 1 98.88 196 THR A O 1
ATOM 1564 N N . ALA A 1 197 ? -1.199 -12.328 6.062 1 98.94 197 ALA A N 1
ATOM 1565 C CA . ALA A 1 197 ? -2.441 -12.82 5.469 1 98.94 197 ALA A CA 1
ATOM 1566 C C . ALA A 1 197 ? -2.318 -12.922 3.951 1 98.94 197 ALA A C 1
ATOM 1568 O O . ALA A 1 197 ? -3.312 -13.156 3.256 1 98.94 197 ALA A O 1
ATOM 1569 N N . ALA A 1 198 ? -1.105 -12.711 3.414 1 98.94 198 ALA A N 1
ATOM 1570 C CA . ALA A 1 198 ? -0.883 -12.844 1.977 1 98.94 198 ALA A CA 1
ATOM 1571 C C . ALA A 1 198 ? 0.391 -13.633 1.69 1 98.94 198 ALA A C 1
ATOM 1573 O O . ALA A 1 198 ? 1.376 -13.078 1.197 1 98.94 198 ALA A O 1
ATOM 1574 N N . PRO A 1 199 ? 0.354 -14.922 1.917 1 98.94 199 PRO A N 1
ATOM 1575 C CA . PRO A 1 199 ? 1.463 -15.742 1.428 1 98.94 199 PRO A CA 1
ATOM 1576 C C . PRO A 1 199 ? 1.611 -15.695 -0.091 1 98.94 199 PRO A C 1
ATOM 1578 O O . PRO A 1 199 ? 0.623 -15.82 -0.816 1 98.94 199 PRO A O 1
ATOM 1581 N N . VAL A 1 200 ? 2.783 -15.469 -0.508 1 98.94 200 VAL A N 1
ATOM 1582 C CA . VAL A 1 200 ? 3.09 -15.453 -1.936 1 98.94 200 VAL A CA 1
ATOM 1583 C C . VAL A 1 200 ? 4.438 -16.125 -2.182 1 98.94 200 VAL A C 1
ATOM 1585 O O . VAL A 1 200 ? 5.363 -15.992 -1.381 1 98.94 200 VAL A O 1
ATOM 1588 N N . GLY A 1 201 ? 4.57 -16.844 -3.225 1 98.75 201 GLY A N 1
ATOM 1589 C CA . GLY A 1 201 ? 5.832 -17.469 -3.582 1 98.75 201 GLY A CA 1
ATOM 1590 C C . GLY A 1 201 ? 5.66 -18.828 -4.242 1 98.75 201 GLY A C 1
ATOM 1591 O O . GLY A 1 201 ? 4.602 -19.109 -4.801 1 98.75 201 GLY A O 1
ATOM 1592 N N . PRO A 1 202 ? 6.613 -19.703 -4.254 1 98.62 202 PRO A N 1
ATOM 1593 C CA . PRO A 1 202 ? 7.941 -19.469 -3.682 1 98.62 202 PRO A CA 1
ATOM 1594 C C . PRO A 1 202 ? 8.773 -18.5 -4.508 1 98.62 202 PRO A C 1
ATOM 1596 O O . PRO A 1 202 ? 9.703 -17.875 -3.984 1 98.62 202 PRO A O 1
ATOM 1599 N N . TYR A 1 203 ? 8.5 -18.391 -5.766 1 98.81 203 TYR A N 1
ATOM 1600 C CA . TYR A 1 203 ? 9.242 -17.547 -6.703 1 98.81 203 TYR A CA 1
ATOM 1601 C C . TYR A 1 203 ? 8.32 -17 -7.793 1 98.81 203 TYR A C 1
ATOM 1603 O O . TYR A 1 203 ? 7.141 -17.359 -7.852 1 98.81 203 TYR A O 1
ATOM 1611 N N . ILE A 1 204 ? 8.75 -16.047 -8.5 1 98.94 204 ILE A N 1
ATOM 1612 C CA . ILE A 1 204 ? 8.102 -15.555 -9.711 1 98.94 204 ILE A CA 1
ATOM 1613 C C . ILE A 1 204 ? 8.578 -16.359 -10.914 1 98.94 204 ILE A C 1
ATOM 1615 O O . ILE A 1 204 ? 9.781 -16.531 -11.117 1 98.94 204 ILE A O 1
ATOM 1619 N N . VAL A 1 205 ? 7.664 -16.953 -11.617 1 98.94 205 VAL A N 1
ATOM 1620 C CA . VAL A 1 205 ? 7.984 -17.484 -12.938 1 98.94 205 VAL A CA 1
ATOM 1621 C C . VAL A 1 205 ? 7.742 -16.406 -14 1 98.94 205 VAL A C 1
ATOM 1623 O O . VAL A 1 205 ? 6.637 -15.875 -14.109 1 98.94 205 VAL A O 1
ATOM 1626 N N . THR A 1 206 ? 8.805 -16.078 -14.703 1 98.81 206 THR A N 1
ATOM 1627 C CA . THR A 1 206 ? 8.688 -15.008 -15.68 1 98.81 206 THR A CA 1
ATOM 1628 C C . THR A 1 206 ? 7.66 -15.359 -16.75 1 98.81 206 THR A C 1
ATOM 1630 O O . THR A 1 206 ? 7.445 -16.531 -17.047 1 98.81 206 THR A O 1
ATOM 1633 N N . ALA A 1 207 ? 7.062 -14.383 -17.328 1 98.25 207 ALA A N 1
ATOM 1634 C CA . ALA A 1 207 ? 5.883 -14.531 -18.188 1 98.25 207 ALA A CA 1
ATOM 1635 C C . ALA A 1 207 ? 6.184 -15.43 -19.391 1 98.25 207 ALA A C 1
ATOM 1637 O O . ALA A 1 207 ? 5.312 -16.156 -19.859 1 98.25 207 ALA A O 1
ATOM 1638 N N . ASP A 1 208 ? 7.391 -15.375 -19.875 1 96.88 208 ASP A N 1
ATOM 1639 C CA . ASP A 1 208 ? 7.758 -16.125 -21.078 1 96.88 208 ASP A CA 1
ATOM 1640 C C . ASP A 1 208 ? 7.742 -17.625 -20.797 1 96.88 208 ASP A C 1
ATOM 1642 O O . ASP A 1 208 ? 7.719 -18.438 -21.734 1 96.88 208 ASP A O 1
ATOM 1646 N N . GLU A 1 209 ? 7.703 -17.969 -19.547 1 97.38 209 GLU A N 1
ATOM 1647 C CA . GLU A 1 209 ? 7.727 -19.391 -19.188 1 97.38 209 GLU A CA 1
ATOM 1648 C C . GLU A 1 209 ? 6.32 -19.906 -18.906 1 97.38 209 GLU A C 1
ATOM 1650 O O . GLU A 1 209 ? 6.141 -21.094 -18.625 1 97.38 209 GLU A O 1
ATOM 1655 N N . ILE A 1 210 ? 5.422 -19 -18.859 1 97 210 ILE A N 1
ATOM 1656 C CA . ILE A 1 210 ? 4.039 -19.359 -18.578 1 97 210 ILE A CA 1
ATOM 1657 C C . ILE A 1 210 ? 3.211 -19.234 -19.859 1 97 210 ILE A C 1
ATOM 1659 O O . ILE A 1 210 ? 3.182 -18.188 -20.484 1 97 210 ILE A O 1
ATOM 1663 N N . GLY A 1 211 ? 2.74 -20.25 -20.438 1 92.75 211 GLY A N 1
ATOM 1664 C CA . GLY A 1 211 ? 1.845 -20.172 -21.578 1 92.75 211 GLY A CA 1
ATOM 1665 C C . GLY A 1 211 ? 0.655 -19.266 -21.344 1 92.75 211 GLY A C 1
ATOM 1666 O O . GLY A 1 211 ? 0.819 -18.109 -20.938 1 92.75 211 GLY A O 1
ATOM 1667 N N . ASP A 1 212 ? -0.533 -19.734 -21.531 1 97.81 212 ASP A N 1
ATOM 1668 C CA . ASP A 1 212 ? -1.76 -18.984 -21.297 1 97.81 212 ASP A CA 1
ATOM 1669 C C . ASP A 1 212 ? -2.119 -18.938 -19.812 1 97.81 212 ASP A C 1
ATOM 1671 O O . ASP A 1 212 ? -2.541 -19.938 -19.25 1 97.81 212 ASP A O 1
ATOM 1675 N N . PRO A 1 213 ? -1.944 -17.766 -19.203 1 98.69 213 PRO A N 1
ATOM 1676 C CA . PRO A 1 213 ? -2.242 -17.688 -17.766 1 98.69 213 PRO A CA 1
ATOM 1677 C C . PRO A 1 213 ? -3.723 -17.891 -17.453 1 98.69 213 PRO A C 1
ATOM 1679 O O . PRO A 1 213 ? -4.098 -18.047 -16.297 1 98.69 213 PRO A O 1
ATOM 1682 N N . ASN A 1 214 ? -4.523 -17.938 -18.453 1 98.69 214 ASN A N 1
ATOM 1683 C CA . ASN A 1 214 ? -5.953 -18.156 -18.281 1 98.69 214 ASN A CA 1
ATOM 1684 C C . ASN A 1 214 ? -6.316 -19.641 -18.438 1 98.69 214 ASN A C 1
ATOM 1686 O O . ASN A 1 214 ? -7.48 -19.969 -18.656 1 98.69 214 ASN A O 1
ATOM 1690 N N . LYS A 1 215 ? -5.367 -20.484 -18.406 1 98.5 215 LYS A N 1
ATOM 1691 C CA . LYS A 1 215 ? -5.562 -21.938 -18.469 1 98.5 215 LYS A CA 1
ATOM 1692 C C . LYS A 1 215 ? -4.566 -22.672 -17.578 1 98.5 215 LYS A C 1
ATOM 1694 O O . LYS A 1 215 ? -3.875 -23.578 -18.047 1 98.5 215 LYS A O 1
ATOM 1699 N N . LEU A 1 216 ? -4.504 -22.359 -16.375 1 98.81 216 LEU A N 1
ATOM 1700 C CA . LEU A 1 216 ? -3.604 -22.984 -15.406 1 98.81 216 LEU A CA 1
ATOM 1701 C C . LEU A 1 216 ? -4.391 -23.672 -14.297 1 98.81 216 LEU A C 1
ATOM 1703 O O . LEU A 1 216 ? -5.359 -23.109 -13.773 1 98.81 216 LEU A O 1
ATOM 1707 N N . GLY A 1 217 ? -4.027 -24.875 -13.953 1 98.75 217 GLY A N 1
ATOM 1708 C CA . GLY A 1 217 ? -4.613 -25.562 -12.812 1 98.75 217 GLY A CA 1
ATOM 1709 C C . GLY A 1 217 ? -4.141 -25.016 -11.477 1 98.75 217 GLY A C 1
ATOM 1710 O O . GLY A 1 217 ? -2.975 -24.641 -11.336 1 98.75 217 GLY A O 1
ATOM 1711 N N . LEU A 1 218 ? -5.031 -24.969 -10.477 1 98.81 218 LEU A N 1
ATOM 1712 C CA . LEU A 1 218 ? -4.727 -24.578 -9.102 1 98.81 218 LEU A CA 1
ATOM 1713 C C . LEU A 1 218 ? -5.16 -25.672 -8.125 1 98.81 218 LEU A C 1
ATOM 1715 O O . LEU A 1 218 ? -6.219 -26.281 -8.305 1 98.81 218 LEU A O 1
ATOM 1719 N N . ARG A 1 219 ? -4.398 -25.875 -7.133 1 98.94 219 ARG A N 1
ATOM 1720 C CA . ARG A 1 219 ? -4.742 -26.781 -6.051 1 98.94 219 ARG A CA 1
ATOM 1721 C C . ARG A 1 219 ? -4.277 -26.234 -4.707 1 98.94 219 ARG A C 1
ATOM 1723 O O . ARG A 1 219 ? -3.271 -25.531 -4.633 1 98.94 219 ARG A O 1
ATOM 1730 N N . LEU A 1 220 ? -4.992 -26.547 -3.691 1 98.94 220 LEU A N 1
ATOM 1731 C CA . LEU A 1 220 ? -4.574 -26.25 -2.328 1 98.94 220 LEU A CA 1
ATOM 1732 C C . LEU A 1 220 ? -4.855 -27.422 -1.396 1 98.94 220 LEU A C 1
ATOM 1734 O O . LEU A 1 220 ? -5.926 -28.031 -1.467 1 98.94 220 LEU A O 1
ATOM 1738 N N . TYR A 1 221 ? -3.896 -27.734 -0.589 1 98.94 221 TYR A N 1
ATOM 1739 C CA . TYR A 1 221 ? -3.969 -28.797 0.403 1 98.94 221 TYR A CA 1
ATOM 1740 C C . TYR A 1 221 ? -3.822 -28.234 1.814 1 98.94 221 TYR A C 1
ATOM 1742 O O . TYR A 1 221 ? -3.01 -27.344 2.055 1 98.94 221 TYR A O 1
ATOM 1750 N N . VAL A 1 222 ? -4.574 -28.719 2.742 1 98.94 222 VAL A N 1
ATOM 1751 C CA . VAL A 1 222 ? -4.387 -28.5 4.176 1 98.94 222 VAL A CA 1
ATOM 1752 C C . VAL A 1 222 ? -4.043 -29.828 4.852 1 98.94 222 VAL A C 1
ATOM 1754 O O . VAL A 1 222 ? -4.852 -30.75 4.855 1 98.94 222 VAL A O 1
ATOM 1757 N N . ASN A 1 223 ? -2.805 -29.922 5.352 1 98.75 223 ASN A N 1
ATOM 1758 C CA . ASN A 1 223 ? -2.307 -31.141 5.953 1 98.75 223 ASN A CA 1
ATOM 1759 C C . ASN A 1 223 ? -2.412 -32.312 4.988 1 98.75 223 ASN A C 1
ATOM 1761 O O . ASN A 1 223 ? -2.855 -33.406 5.375 1 98.75 223 ASN A O 1
ATOM 1765 N N . GLY A 1 224 ? -2.164 -32.062 3.793 1 98.62 224 GLY A N 1
ATOM 1766 C CA . GLY A 1 224 ? -2.104 -33.094 2.795 1 98.62 224 GLY A CA 1
ATOM 1767 C C . GLY A 1 224 ? -3.455 -33.438 2.188 1 98.62 224 GLY A C 1
ATOM 1768 O O . GLY A 1 224 ? -3.545 -34.219 1.246 1 98.62 224 GLY A O 1
ATOM 1769 N N . VAL A 1 225 ? -4.504 -32.844 2.707 1 98.69 225 VAL A N 1
ATOM 1770 C CA . VAL A 1 225 ? -5.844 -33.094 2.189 1 98.69 225 VAL A CA 1
ATOM 1771 C C . VAL A 1 225 ? -6.188 -32.062 1.122 1 98.69 225 VAL A C 1
ATOM 1773 O O . VAL A 1 225 ? -6.09 -30.859 1.365 1 98.69 225 VAL A O 1
ATOM 1776 N N . LEU A 1 226 ? -6.594 -32.5 -0.04 1 98.81 226 LEU A N 1
ATOM 1777 C CA . LEU A 1 226 ? -7 -31.609 -1.118 1 98.81 226 LEU A CA 1
ATOM 1778 C C . LEU A 1 226 ? -8.266 -30.844 -0.745 1 98.81 226 LEU A C 1
ATOM 1780 O O . LEU A 1 226 ? -9.312 -31.453 -0.509 1 98.81 226 LEU A O 1
ATOM 1784 N N . GLU A 1 227 ? -8.133 -29.5 -0.665 1 98.69 227 GLU A N 1
ATOM 1785 C CA . GLU A 1 227 ? -9.266 -28.672 -0.244 1 98.69 227 GLU A CA 1
ATOM 1786 C C . GLU A 1 227 ? -9.805 -27.844 -1.404 1 98.69 227 GLU A C 1
ATOM 1788 O O . GLU A 1 227 ? -11 -27.531 -1.446 1 98.69 227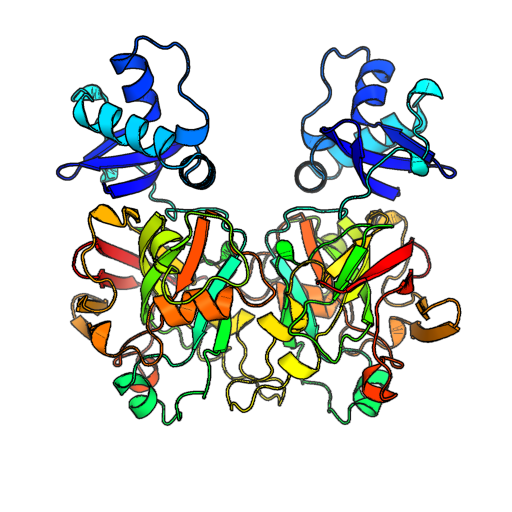 GLU A O 1
ATOM 1793 N N . GLN A 1 228 ? -8.945 -27.406 -2.297 1 98.56 228 GLN A N 1
ATOM 1794 C CA . GLN A 1 228 ? -9.352 -26.641 -3.477 1 98.56 228 GLN A CA 1
ATOM 1795 C C . GLN A 1 228 ? -8.719 -27.219 -4.742 1 98.56 228 GLN A C 1
ATOM 1797 O O . GLN A 1 228 ? -7.566 -27.656 -4.73 1 98.56 228 GLN A O 1
ATOM 1802 N N . GLU A 1 229 ? -9.453 -27.234 -5.773 1 98.38 229 GLU A N 1
ATOM 1803 C CA . GLU A 1 229 ? -9.023 -27.578 -7.121 1 98.38 229 GLU A CA 1
ATOM 1804 C C . GLU A 1 229 ? -9.789 -26.781 -8.172 1 98.38 229 GLU A C 1
ATOM 1806 O O . GLU A 1 229 ? -11.016 -26.672 -8.109 1 98.38 229 GLU A O 1
ATOM 1811 N N . GLY A 1 230 ? -9.094 -26.125 -9.016 1 97.94 230 GLY A N 1
ATOM 1812 C CA . GLY A 1 230 ? -9.734 -25.312 -10.031 1 97.94 230 GLY A CA 1
ATOM 1813 C C . GLY A 1 230 ? -8.812 -24.984 -11.203 1 97.94 230 GLY A C 1
ATOM 1814 O O . GLY A 1 230 ? -7.793 -25.656 -11.391 1 97.94 230 GLY A O 1
ATOM 1815 N N . ASN A 1 231 ? -9.25 -24.156 -12.031 1 98.62 231 ASN A N 1
ATOM 1816 C CA . ASN A 1 231 ? -8.531 -23.703 -13.227 1 98.62 231 ASN A CA 1
ATOM 1817 C C . ASN A 1 231 ? -8.828 -22.25 -13.555 1 98.62 231 ASN A C 1
ATOM 1819 O O . ASN A 1 231 ? -9.977 -21.812 -13.445 1 98.62 231 ASN A O 1
ATOM 1823 N N . THR A 1 232 ? -7.824 -21.5 -14.023 1 98.69 232 THR A N 1
ATOM 1824 C CA . THR A 1 232 ? -7.992 -20.078 -14.305 1 98.69 232 THR A CA 1
ATOM 1825 C C . THR A 1 232 ? -8.898 -19.875 -15.516 1 98.69 232 THR A C 1
ATOM 1827 O O . THR A 1 232 ? -9.367 -18.766 -15.773 1 98.69 232 THR A O 1
ATOM 1830 N N . ALA A 1 233 ? -9.203 -20.875 -16.266 1 98.25 233 ALA A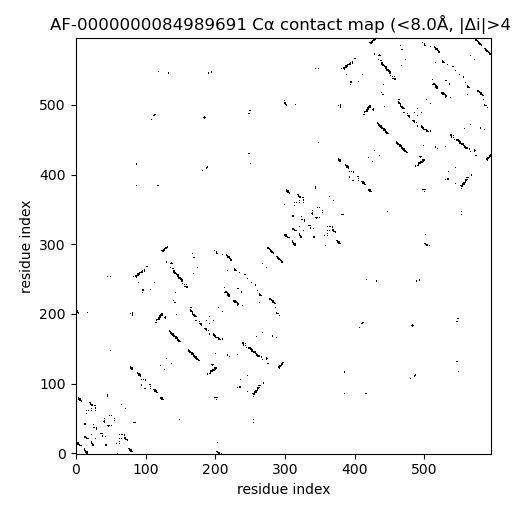 N 1
ATOM 1831 C CA . ALA A 1 233 ? -10.18 -20.781 -17.359 1 98.25 233 ALA A CA 1
ATOM 1832 C C . ALA A 1 233 ? -11.57 -20.453 -16.812 1 98.25 233 ALA A C 1
ATOM 1834 O O . ALA A 1 233 ? -12.453 -20.047 -17.562 1 98.25 233 ALA A O 1
ATOM 1835 N N . ASP A 1 234 ? -11.727 -20.719 -15.516 1 97.5 234 ASP A N 1
ATOM 1836 C CA . ASP A 1 234 ? -13.016 -20.469 -14.867 1 97.5 234 ASP A CA 1
ATOM 1837 C C . ASP A 1 234 ? -13.125 -19.031 -14.391 1 97.5 234 ASP A C 1
ATOM 1839 O O . ASP A 1 234 ? -14.141 -18.641 -13.812 1 97.5 234 ASP A O 1
ATOM 1843 N N . LEU A 1 235 ? -12.148 -18.188 -14.609 1 97.88 235 LEU A N 1
ATOM 1844 C CA . LEU A 1 235 ? -12.203 -16.797 -14.203 1 97.88 235 LEU A CA 1
ATOM 1845 C C . LEU A 1 235 ? -13.344 -16.062 -14.906 1 97.88 235 LEU A C 1
ATOM 1847 O O . LEU A 1 235 ? -13.555 -16.25 -16.109 1 97.88 235 LEU A O 1
ATOM 1851 N N . ILE A 1 236 ? -14.109 -15.281 -14.172 1 97.12 236 ILE A N 1
ATOM 1852 C CA . ILE A 1 236 ? -15.141 -14.422 -14.734 1 97.12 236 ILE A CA 1
ATOM 1853 C C . ILE A 1 236 ? -14.5 -13.297 -15.539 1 97.12 236 ILE A C 1
ATOM 1855 O O . ILE A 1 236 ? -14.883 -13.031 -16.672 1 97.12 236 ILE A O 1
ATOM 1859 N N . PHE A 1 237 ? -13.602 -12.602 -14.898 1 98.12 237 PHE A N 1
ATOM 1860 C CA . PHE A 1 237 ? -12.719 -11.617 -15.523 1 98.12 237 PHE A CA 1
ATOM 1861 C C . PHE A 1 237 ? -11.305 -12.18 -15.68 1 98.12 237 PHE A C 1
ATOM 1863 O O . PHE A 1 237 ? -10.656 -12.508 -14.688 1 98.12 237 PHE A O 1
ATOM 1870 N N . ASN A 1 238 ? -10.875 -12.312 -16.922 1 98.5 238 ASN A N 1
ATOM 1871 C CA . ASN A 1 238 ? -9.562 -12.906 -17.141 1 98.5 238 ASN A CA 1
ATOM 1872 C C . ASN A 1 238 ? -8.438 -11.938 -16.781 1 98.5 238 ASN A C 1
ATOM 1874 O O . ASN A 1 238 ? -8.695 -10.828 -16.312 1 98.5 238 ASN A O 1
ATOM 1878 N N . ILE A 1 239 ? -7.219 -12.383 -16.984 1 98.88 239 ILE A N 1
ATOM 1879 C CA . ILE A 1 239 ? -6.055 -11.617 -16.531 1 98.88 239 ILE A CA 1
ATOM 1880 C C . ILE A 1 239 ? -6.016 -10.273 -17.25 1 98.88 239 ILE A C 1
ATOM 1882 O O . ILE A 1 239 ? -5.723 -9.242 -16.641 1 98.88 239 ILE A O 1
ATOM 1886 N N . GLN A 1 240 ? -6.297 -10.266 -18.547 1 98.88 240 GLN A N 1
ATOM 1887 C CA . GLN A 1 240 ? -6.316 -9.039 -19.328 1 98.88 240 GLN A CA 1
ATOM 1888 C C . GLN A 1 240 ? -7.355 -8.055 -18.797 1 98.88 240 GLN A C 1
ATOM 1890 O O . GLN A 1 240 ? -7.078 -6.863 -18.672 1 98.88 240 GLN A O 1
ATOM 1895 N N . ASP A 1 241 ? -8.57 -8.57 -18.453 1 98.75 241 ASP A N 1
ATOM 1896 C CA . ASP A 1 241 ? -9.625 -7.746 -17.875 1 98.75 241 ASP A CA 1
ATOM 1897 C C . ASP A 1 241 ? -9.156 -7.094 -16.578 1 98.75 241 ASP A C 1
ATOM 1899 O O . ASP A 1 241 ? -9.367 -5.898 -16.359 1 98.75 241 ASP A O 1
ATOM 1903 N N . LEU A 1 242 ? -8.562 -7.906 -15.734 1 98.88 242 LEU A N 1
ATOM 1904 C CA . LEU A 1 242 ? -8.156 -7.438 -14.422 1 98.88 242 LEU A CA 1
ATOM 1905 C C . LEU A 1 242 ? -7.121 -6.32 -14.531 1 98.88 242 LEU A C 1
ATOM 1907 O O . LEU A 1 242 ? -7.227 -5.297 -13.852 1 98.88 242 LEU A O 1
ATOM 1911 N N . ILE A 1 243 ? -6.125 -6.5 -15.391 1 98.94 243 ILE A N 1
ATOM 1912 C CA . ILE A 1 243 ? -5.086 -5.492 -15.57 1 98.94 243 ILE A CA 1
ATOM 1913 C C . ILE A 1 243 ? -5.699 -4.215 -16.141 1 98.94 243 ILE A C 1
ATOM 1915 O O . ILE A 1 243 ? -5.387 -3.113 -15.695 1 98.94 243 ILE A O 1
ATOM 1919 N N . HIS A 1 244 ? -6.555 -4.398 -17.141 1 98.88 244 HIS A N 1
ATOM 1920 C CA . HIS A 1 244 ? -7.238 -3.258 -17.75 1 98.88 244 HIS A CA 1
ATOM 1921 C C . HIS A 1 244 ? -7.988 -2.445 -16.688 1 98.88 244 HIS A C 1
ATOM 1923 O O . HIS A 1 244 ? -7.773 -1.239 -16.562 1 98.88 244 HIS A O 1
ATOM 1929 N N . TRP A 1 245 ? -8.789 -3.082 -15.922 1 98.19 245 TRP A N 1
ATOM 1930 C CA . TRP A 1 245 ? -9.625 -2.385 -14.953 1 98.19 245 TRP A CA 1
ATOM 1931 C C . TRP A 1 245 ? -8.781 -1.815 -13.82 1 98.19 245 TRP A C 1
ATOM 1933 O O . TRP A 1 245 ? -9.031 -0.704 -13.344 1 98.19 245 TRP A O 1
ATOM 1943 N N . ALA A 1 246 ? -7.754 -2.555 -13.367 1 98.62 246 ALA A N 1
ATOM 1944 C CA . ALA A 1 246 ? -6.887 -2.084 -12.297 1 98.62 246 ALA A CA 1
ATOM 1945 C C . ALA A 1 246 ? -6.172 -0.795 -12.688 1 98.62 246 ALA A C 1
ATOM 1947 O O . ALA A 1 246 ? -5.766 -0.013 -11.828 1 98.62 246 ALA A O 1
ATOM 1948 N N . SER A 1 247 ? -6.023 -0.537 -13.984 1 98.81 247 SER A N 1
ATOM 1949 C CA . SER A 1 247 ? -5.215 0.577 -14.469 1 98.81 247 SER A CA 1
ATOM 1950 C C . SER A 1 247 ? -6.082 1.78 -14.82 1 98.81 247 SER A C 1
ATOM 1952 O O . SER A 1 247 ? -5.594 2.762 -15.383 1 98.81 247 SER A O 1
ATOM 1954 N N . GLN A 1 248 ? -7.418 1.691 -14.562 1 98.44 248 GLN A N 1
ATOM 1955 C CA . GLN A 1 248 ? -8.281 2.842 -14.82 1 98.44 248 GLN A CA 1
ATOM 1956 C C . GLN A 1 248 ? -8.078 3.924 -13.766 1 98.44 248 GLN A C 1
ATOM 1958 O O . GLN A 1 248 ? -8.508 3.768 -12.617 1 98.44 248 GLN A O 1
ATOM 1963 N N . GLY A 1 249 ? -7.414 5.008 -14.109 1 98.62 249 GLY A N 1
ATOM 1964 C CA . GLY A 1 249 ? -7.16 6.129 -13.219 1 98.62 249 GLY A CA 1
ATOM 1965 C C . GLY A 1 249 ? -6.047 5.859 -12.219 1 98.62 249 GLY A C 1
ATOM 1966 O O . GLY A 1 249 ? -5.715 6.723 -11.406 1 98.62 249 GLY A O 1
ATOM 1967 N N . ILE A 1 250 ? -5.512 4.66 -12.25 1 98.88 250 ILE A N 1
ATOM 1968 C CA . ILE A 1 250 ? -4.453 4.23 -11.344 1 98.88 250 ILE A CA 1
ATOM 1969 C C . ILE A 1 250 ? -3.262 3.719 -12.156 1 98.88 250 ILE A C 1
ATOM 1971 O O . ILE A 1 250 ? -3.41 2.836 -13 1 98.88 250 ILE A O 1
ATOM 1975 N N . THR A 1 251 ? -2.117 4.293 -11.93 1 98.88 251 THR A N 1
ATOM 1976 C CA . THR A 1 251 ? -0.913 3.812 -12.602 1 98.88 251 THR A CA 1
ATOM 1977 C C . THR A 1 251 ? -0.384 2.553 -11.922 1 98.88 251 THR A C 1
ATOM 1979 O O . THR A 1 251 ? -0.01 2.584 -10.742 1 98.88 251 THR A O 1
ATOM 1982 N N . LEU A 1 252 ? -0.412 1.471 -12.648 1 98.94 252 LEU A N 1
ATOM 1983 C CA . LEU A 1 252 ? 0.272 0.272 -12.18 1 98.94 252 LEU A CA 1
ATOM 1984 C C . LEU A 1 252 ? 1.783 0.415 -12.328 1 98.94 252 LEU A C 1
ATOM 1986 O O . LEU A 1 252 ? 2.264 1.058 -13.258 1 98.94 252 LEU A O 1
ATOM 1990 N N . LYS A 1 253 ? 2.533 -0.149 -11.383 1 98.88 253 LYS A N 1
ATOM 1991 C CA . LYS A 1 253 ? 3.988 -0.016 -11.352 1 98.88 253 LYS A CA 1
ATOM 1992 C C . LYS A 1 253 ? 4.66 -1.38 -11.227 1 98.88 253 LYS A C 1
ATOM 1994 O O . LYS A 1 253 ? 4.047 -2.344 -10.766 1 98.88 253 LYS A O 1
ATOM 1999 N N . PRO A 1 254 ? 5.93 -1.442 -11.68 1 98.88 254 PRO A N 1
ATOM 2000 C CA . PRO A 1 254 ? 6.676 -2.689 -11.484 1 98.88 254 PRO A CA 1
ATOM 2001 C C . PRO A 1 254 ? 6.637 -3.182 -10.039 1 98.88 254 PRO A C 1
ATOM 2003 O O . PRO A 1 254 ? 6.883 -2.408 -9.117 1 98.88 254 PRO A O 1
ATOM 2006 N N . GLY A 1 255 ? 6.277 -4.438 -9.906 1 98.88 255 GLY A N 1
ATOM 2007 C CA . GLY A 1 255 ? 6.25 -5.035 -8.586 1 98.88 255 GLY A CA 1
ATOM 2008 C C . GLY A 1 255 ? 4.855 -5.098 -7.988 1 98.88 255 GLY A C 1
ATOM 2009 O O . GLY A 1 255 ? 4.613 -5.848 -7.039 1 98.88 255 GLY A O 1
ATOM 2010 N N . ASP A 1 256 ? 3.91 -4.262 -8.508 1 98.94 256 ASP A N 1
ATOM 2011 C CA . ASP A 1 256 ? 2.525 -4.387 -8.055 1 98.94 256 ASP A CA 1
ATOM 2012 C C . ASP A 1 256 ? 2.01 -5.809 -8.258 1 98.94 256 ASP A C 1
ATOM 2014 O O . ASP A 1 256 ? 2.48 -6.527 -9.141 1 98.94 256 ASP A O 1
ATOM 2018 N N . MET A 1 257 ? 1.085 -6.227 -7.398 1 98.94 257 MET A N 1
ATOM 2019 C CA . MET A 1 257 ? 0.52 -7.574 -7.457 1 98.94 257 MET A CA 1
ATOM 2020 C C . MET A 1 257 ? -0.985 -7.52 -7.703 1 98.94 257 MET A C 1
ATOM 2022 O O . MET A 1 257 ? -1.677 -6.66 -7.16 1 98.94 257 MET A O 1
ATOM 2026 N N . ILE A 1 258 ? -1.466 -8.438 -8.484 1 98.94 258 ILE A N 1
ATOM 2027 C CA . ILE A 1 258 ? -2.898 -8.656 -8.641 1 98.94 258 ILE A CA 1
ATOM 2028 C C . ILE A 1 258 ? -3.242 -10.102 -8.297 1 98.94 258 ILE A C 1
ATOM 2030 O O . ILE A 1 258 ? -2.822 -11.031 -8.984 1 98.94 258 ILE A O 1
ATOM 2034 N N . PHE A 1 259 ? -3.91 -10.312 -7.16 1 98.94 259 PHE A N 1
ATOM 2035 C CA . PHE A 1 259 ? -4.531 -11.594 -6.82 1 98.94 259 PHE A CA 1
ATOM 2036 C C . PHE A 1 259 ? -5.801 -11.812 -7.641 1 98.94 259 PHE A C 1
ATOM 2038 O O . PHE A 1 259 ? -6.695 -10.961 -7.648 1 98.94 259 PHE A O 1
ATOM 2045 N N . THR A 1 260 ? -5.965 -12.938 -8.266 1 98.81 260 THR A N 1
ATOM 2046 C CA . THR A 1 260 ? -6.918 -13.008 -9.367 1 98.81 260 THR A CA 1
ATOM 2047 C C . THR A 1 260 ? -8.195 -13.711 -8.93 1 98.81 260 THR A C 1
ATOM 2049 O O . THR A 1 260 ? -9.094 -13.953 -9.742 1 98.81 260 THR A O 1
ATOM 2052 N N . GLY A 1 261 ? -8.289 -14.07 -7.68 1 97.75 261 GLY A N 1
ATOM 2053 C CA . GLY A 1 261 ? -9.445 -14.805 -7.199 1 97.75 261 GLY A CA 1
ATOM 2054 C C . GLY A 1 261 ? -9.141 -16.25 -6.855 1 97.75 261 GLY A C 1
ATOM 2055 O O . GLY A 1 261 ? -8.031 -16.719 -7.102 1 97.75 261 GLY A O 1
ATOM 2056 N N . THR A 1 262 ? -10.086 -16.922 -6.301 1 98.12 262 THR A N 1
ATOM 2057 C CA . THR A 1 262 ? -9.867 -18.281 -5.812 1 98.12 262 THR A CA 1
ATOM 2058 C C . THR A 1 262 ? -10.984 -19.203 -6.27 1 98.12 262 THR A C 1
ATOM 2060 O O . THR A 1 262 ? -12.148 -18.797 -6.336 1 98.12 262 THR A O 1
ATOM 2063 N N . PRO A 1 263 ? -10.68 -20.438 -6.629 1 97.56 263 PRO A N 1
ATOM 2064 C CA . PRO A 1 263 ? -11.703 -21.422 -6.965 1 97.56 263 PRO A CA 1
ATOM 2065 C C . PRO A 1 263 ? -12.484 -21.906 -5.746 1 97.56 263 PRO A C 1
ATOM 2067 O O . PRO A 1 263 ? -12.164 -21.531 -4.617 1 97.56 263 PRO A O 1
ATOM 2070 N N . PRO A 1 264 ? -13.539 -22.703 -5.949 1 96.19 264 PRO A N 1
ATOM 2071 C CA . PRO A 1 264 ? -14.312 -23.219 -4.816 1 96.19 264 PRO A CA 1
ATOM 2072 C C . PRO A 1 264 ? -13.477 -24.078 -3.875 1 96.19 264 PRO A C 1
ATOM 2074 O O . PRO A 1 264 ? -12.391 -24.531 -4.246 1 96.19 264 PRO A O 1
ATOM 2077 N N . GLY A 1 265 ? -14 -24.281 -2.699 1 97.31 265 GLY A N 1
ATOM 2078 C CA . GLY A 1 265 ? -13.383 -25.188 -1.738 1 97.31 265 GLY A CA 1
ATOM 2079 C C . GLY A 1 265 ? -12.727 -24.453 -0.577 1 97.31 265 GLY A C 1
ATOM 2080 O O . GLY A 1 265 ? -11.906 -25.031 0.141 1 97.31 265 GLY A O 1
ATOM 2081 N N . VAL A 1 266 ? -13.039 -23.219 -0.392 1 97.38 266 VAL A N 1
ATOM 2082 C CA . VAL A 1 266 ? -12.531 -22.469 0.753 1 97.38 266 VAL A CA 1
ATOM 2083 C C . VAL A 1 266 ? -13.094 -23.062 2.045 1 97.38 266 VAL A C 1
ATOM 2085 O O . VAL A 1 266 ? -14.133 -23.734 2.029 1 97.38 266 VAL A O 1
ATOM 2088 N N . GLY A 1 267 ? -12.445 -22.797 3.121 1 97.44 267 GLY A N 1
ATOM 2089 C CA . GLY A 1 267 ? -12.859 -23.328 4.41 1 97.44 267 GLY A CA 1
ATOM 2090 C C . GLY A 1 267 ? -14.211 -22.828 4.859 1 97.44 267 GLY A C 1
ATOM 2091 O O . GLY A 1 267 ? -15.016 -23.578 5.41 1 97.44 267 GLY A O 1
ATOM 2092 N N . HIS A 1 268 ? -14.453 -21.609 4.656 1 95.38 268 HIS A N 1
ATOM 2093 C CA . HIS A 1 268 ? -15.688 -20.969 5.094 1 95.38 268 HIS A CA 1
ATOM 2094 C C . HIS A 1 268 ? -16.906 -21.719 4.559 1 95.38 268 HIS A C 1
ATOM 2096 O O . HIS A 1 268 ? -17.906 -21.875 5.266 1 95.38 268 HIS A O 1
ATOM 2102 N N . ALA A 1 269 ? -16.844 -22.156 3.346 1 93.06 269 ALA A N 1
ATOM 2103 C CA . ALA A 1 269 ? -17.953 -22.891 2.715 1 93.06 269 ALA A CA 1
ATOM 2104 C C . ALA A 1 269 ? -18.156 -24.25 3.369 1 93.06 269 ALA A C 1
ATOM 2106 O O . ALA A 1 269 ? -19.25 -24.812 3.311 1 93.06 269 ALA A O 1
ATOM 2107 N N . LYS A 1 270 ? -17.156 -24.75 4.023 1 94.81 270 LYS A N 1
ATOM 2108 C CA . LYS A 1 270 ? -17.172 -26.078 4.617 1 94.81 270 LYS A CA 1
ATOM 2109 C C . LYS A 1 270 ? -17.328 -26 6.133 1 94.81 270 LYS A C 1
ATOM 2111 O O . LYS A 1 270 ? -17.391 -27.031 6.805 1 94.81 270 LYS A O 1
ATOM 2116 N N . GLY A 1 271 ? -17.297 -24.797 6.648 1 95.75 271 GLY A N 1
ATOM 2117 C CA . GLY A 1 271 ? -17.297 -24.641 8.094 1 95.75 271 GLY A CA 1
ATOM 2118 C C . GLY A 1 271 ? -16 -25.109 8.734 1 95.75 271 GLY A C 1
ATOM 2119 O O . GLY A 1 271 ? -16 -25.594 9.867 1 95.75 271 GLY A O 1
ATOM 2120 N N . LYS A 1 272 ? -14.922 -25.156 7.973 1 97.69 272 LYS A N 1
ATOM 2121 C CA . LYS A 1 272 ? -13.586 -25.547 8.406 1 97.69 272 LYS A CA 1
ATOM 2122 C C . LYS A 1 272 ? -12.625 -24.359 8.344 1 97.69 272 LYS A C 1
ATOM 2124 O O . LYS A 1 272 ? -12.578 -23.641 7.344 1 97.69 272 LYS A O 1
ATOM 2129 N N . TYR A 1 273 ? -11.867 -24.219 9.422 1 98.69 273 TYR A N 1
ATOM 2130 C CA . TYR A 1 273 ? -10.945 -23.094 9.477 1 98.69 273 TYR A CA 1
ATOM 2131 C C . TYR A 1 273 ? -9.555 -23.547 9.906 1 98.69 273 TYR A C 1
ATOM 2133 O O . TYR A 1 273 ? -9.414 -24.562 10.594 1 98.69 273 TYR A O 1
ATOM 2141 N N . LEU A 1 274 ? -8.594 -22.781 9.469 1 98.88 274 LEU A N 1
ATOM 2142 C CA . LEU A 1 274 ? -7.203 -23.078 9.789 1 98.88 274 LEU A CA 1
ATOM 2143 C C . LEU A 1 274 ? -6.938 -22.906 11.281 1 98.88 274 LEU A C 1
ATOM 2145 O O . LEU A 1 274 ? -7.535 -22.047 11.93 1 98.88 274 LEU A O 1
ATOM 2149 N N . LYS A 1 275 ? -6.051 -23.734 11.805 1 98.31 275 LYS A N 1
ATOM 2150 C CA . LYS A 1 275 ? -5.672 -23.719 13.211 1 98.31 275 LYS A CA 1
ATOM 2151 C C . LYS A 1 275 ? -4.176 -23.938 13.391 1 98.31 275 LYS A C 1
ATOM 2153 O O . LYS A 1 275 ? -3.471 -24.234 12.422 1 98.31 275 LYS A O 1
ATOM 2158 N N . ASP A 1 276 ? -3.768 -23.766 14.602 1 98.5 276 ASP A N 1
ATOM 2159 C CA . ASP A 1 276 ? -2.363 -23.938 14.953 1 98.5 276 ASP A CA 1
ATOM 2160 C C . ASP A 1 276 ? -1.847 -25.297 14.477 1 98.5 276 ASP A C 1
ATOM 2162 O O . ASP A 1 276 ? -2.504 -26.328 14.68 1 98.5 276 ASP A O 1
ATOM 2166 N N . GLY A 1 277 ? -0.665 -25.266 13.781 1 98.62 277 GLY A N 1
ATOM 2167 C CA . GLY A 1 277 ? -0.016 -26.5 13.375 1 98.62 277 GLY A CA 1
ATOM 2168 C C . GLY A 1 277 ? -0.385 -26.938 11.969 1 98.62 277 GLY A C 1
ATOM 2169 O O . GLY A 1 277 ? 0.273 -27.797 11.383 1 98.62 277 GLY A O 1
ATOM 2170 N N . ASP A 1 278 ? -1.473 -26.375 11.398 1 98.94 278 ASP A N 1
ATOM 2171 C CA . ASP A 1 278 ? -1.856 -26.734 10.031 1 98.94 278 ASP A CA 1
ATOM 2172 C C . ASP A 1 278 ? -0.75 -26.375 9.047 1 98.94 278 ASP A C 1
ATOM 2174 O O . ASP A 1 278 ? -0.027 -25.391 9.234 1 98.94 278 ASP A O 1
ATOM 2178 N N . VAL A 1 279 ? -0.598 -27.188 8.055 1 98.94 279 VAL A N 1
ATOM 2179 C CA . VAL A 1 279 ? 0.268 -26.922 6.91 1 98.94 279 VAL A CA 1
ATOM 2180 C C . VAL A 1 279 ? -0.581 -26.703 5.66 1 98.94 279 VAL A C 1
ATOM 2182 O O . VAL A 1 279 ? -1.422 -27.531 5.32 1 98.94 279 VAL A O 1
ATOM 2185 N N . VAL A 1 280 ? -0.382 -25.562 5.035 1 98.94 280 VAL A N 1
ATOM 2186 C CA . VAL A 1 280 ? -1.135 -25.234 3.832 1 98.94 280 VAL A CA 1
ATOM 2187 C C . VAL A 1 280 ? -0.202 -25.219 2.623 1 98.94 280 VAL A C 1
ATOM 2189 O O . VAL A 1 280 ? 0.867 -24.609 2.658 1 98.94 280 VAL A O 1
ATOM 2192 N N . GLU A 1 281 ? -0.522 -25.938 1.61 1 99 281 GLU A N 1
ATOM 2193 C CA . GLU A 1 281 ? 0.214 -25.969 0.35 1 99 281 GLU A CA 1
ATOM 2194 C C . GLU A 1 281 ? -0.663 -25.516 -0.813 1 99 281 GLU A C 1
ATOM 2196 O O . GLU A 1 281 ? -1.706 -26.109 -1.081 1 99 281 GLU A O 1
ATOM 2201 N N . ALA A 1 282 ? -0.323 -24.469 -1.438 1 98.94 282 ALA A N 1
ATOM 2202 C CA . ALA A 1 282 ? -0.996 -23.922 -2.615 1 98.94 282 ALA A CA 1
ATOM 2203 C C . ALA A 1 282 ? -0.148 -24.109 -3.869 1 98.94 282 ALA A C 1
ATOM 2205 O O . ALA A 1 282 ? 1.057 -23.844 -3.857 1 98.94 282 ALA A O 1
ATOM 2206 N N . GLU A 1 283 ? -0.754 -24.547 -4.895 1 98.88 283 GLU A N 1
ATOM 2207 C CA . GLU A 1 283 ? -0.033 -24.875 -6.121 1 98.88 283 GLU A CA 1
ATOM 2208 C C . GLU A 1 283 ? -0.711 -24.266 -7.344 1 98.88 283 GLU A C 1
ATOM 2210 O O . GLU A 1 283 ? -1.94 -24.25 -7.438 1 98.88 283 GLU A O 1
ATOM 2215 N N . VAL A 1 284 ? 0.04 -23.719 -8.195 1 98.88 284 VAL A N 1
ATOM 2216 C CA . VAL A 1 284 ? -0.421 -23.281 -9.508 1 98.88 284 VAL A CA 1
ATOM 2217 C C . VAL A 1 284 ? 0.407 -23.969 -10.594 1 98.88 284 VAL A C 1
ATOM 2219 O O . VAL A 1 284 ? 1.638 -24 -10.516 1 98.88 284 VAL A O 1
ATOM 2222 N N . GLU A 1 285 ? -0.278 -24.531 -11.555 1 98.62 285 GLU A N 1
ATOM 2223 C CA . GLU A 1 285 ? 0.346 -25.234 -12.68 1 98.62 285 GLU A CA 1
ATOM 2224 C C . GLU A 1 285 ? 1.39 -24.359 -13.367 1 98.62 285 GLU A C 1
ATOM 2226 O O . GLU A 1 285 ? 1.123 -23.188 -13.68 1 98.62 285 GLU A O 1
ATOM 2231 N N . GLY A 1 286 ? 2.57 -24.953 -13.562 1 97.94 286 GLY A N 1
ATOM 2232 C CA . GLY A 1 286 ? 3.619 -24.234 -14.273 1 97.94 286 GLY A CA 1
ATOM 2233 C C . GLY A 1 286 ? 4.418 -23.297 -13.383 1 97.94 286 GLY A C 1
ATOM 2234 O O . GLY A 1 286 ? 5.41 -22.719 -13.812 1 97.94 286 GLY A O 1
ATOM 2235 N N . ILE A 1 287 ? 4.062 -23.156 -12.148 1 98.25 287 ILE A N 1
ATOM 2236 C CA . ILE A 1 287 ? 4.758 -22.234 -11.258 1 98.25 287 ILE A CA 1
ATOM 2237 C C . ILE A 1 287 ? 5.406 -23.016 -10.117 1 98.25 287 ILE A C 1
ATOM 2239 O O . ILE A 1 287 ? 6.613 -23.266 -10.141 1 98.25 287 ILE A O 1
ATOM 2243 N N . GLY A 1 288 ? 4.648 -23.547 -9.188 1 97.88 288 GLY A N 1
ATOM 2244 C CA . GLY A 1 288 ? 5.223 -24.297 -8.078 1 97.88 288 GLY A CA 1
ATOM 2245 C C . GLY A 1 288 ? 4.285 -24.406 -6.891 1 97.88 288 GLY A C 1
ATOM 2246 O O . GLY A 1 288 ? 3.074 -24.234 -7.031 1 97.88 288 GLY A O 1
ATOM 2247 N N . VAL A 1 289 ? 4.848 -24.859 -5.812 1 98.81 289 VAL A N 1
ATOM 2248 C CA . VAL A 1 289 ? 4.082 -25.078 -4.59 1 98.81 289 VAL A CA 1
ATOM 2249 C C . VAL A 1 289 ? 4.527 -24.094 -3.518 1 98.81 289 VAL A C 1
ATOM 2251 O O . VAL A 1 289 ? 5.711 -24 -3.189 1 98.81 289 VAL A O 1
ATOM 2254 N N . LEU A 1 290 ? 3.662 -23.25 -3.072 1 98.94 290 LEU A N 1
ATOM 2255 C CA . LEU A 1 290 ? 3.818 -22.391 -1.912 1 98.94 290 LEU A CA 1
ATOM 2256 C C . LEU A 1 290 ? 3.377 -23.094 -0.637 1 98.94 290 LEU A C 1
ATOM 2258 O O . LEU A 1 290 ? 2.234 -23.547 -0.536 1 98.94 290 LEU A O 1
ATOM 2262 N N . ARG A 1 291 ? 4.246 -23.25 0.253 1 98.94 291 ARG A N 1
ATOM 2263 C CA . ARG A 1 291 ? 3.947 -23.938 1.504 1 98.94 291 ARG A CA 1
ATOM 2264 C C . ARG A 1 291 ? 4.121 -23 2.697 1 98.94 291 ARG A C 1
ATOM 2266 O O . ARG A 1 291 ? 5.125 -22.281 2.793 1 98.94 291 ARG A O 1
ATOM 2273 N N . ASN A 1 292 ? 3.152 -23 3.584 1 98.94 292 ASN A N 1
ATOM 2274 C CA . ASN A 1 292 ? 3.211 -22.234 4.824 1 98.94 292 ASN A CA 1
ATOM 2275 C C . ASN A 1 292 ? 2.652 -23.016 6 1 98.94 292 ASN A C 1
ATOM 2277 O O . ASN A 1 292 ? 1.907 -23.984 5.812 1 98.94 292 ASN A O 1
ATOM 2281 N N . TYR A 1 293 ? 3.035 -22.547 7.16 1 98.75 293 TYR A N 1
ATOM 2282 C CA . TYR A 1 293 ? 2.598 -23.141 8.414 1 98.75 293 TYR A CA 1
ATOM 2283 C C . TYR A 1 293 ? 1.801 -22.141 9.25 1 98.75 293 TYR A C 1
ATOM 2285 O O . TYR A 1 293 ? 2.146 -20.969 9.305 1 98.75 293 TYR A O 1
ATOM 2293 N N . VAL A 1 294 ? 0.766 -22.641 9.836 1 98.88 294 VAL A N 1
ATOM 2294 C CA . VAL A 1 294 ? -0.062 -21.75 10.656 1 98.88 294 VAL A CA 1
ATOM 2295 C C . VAL A 1 294 ? 0.411 -21.797 12.102 1 98.88 294 VAL A C 1
ATOM 2297 O O . VAL A 1 294 ? 0.554 -22.875 12.688 1 98.88 294 VAL A O 1
ATOM 2300 N N . ILE A 1 295 ? 0.693 -20.688 12.617 1 98.81 295 ILE A N 1
ATOM 2301 C CA . ILE A 1 295 ? 1.052 -20.547 14.023 1 98.81 295 ILE A CA 1
ATOM 2302 C C . ILE A 1 295 ? 0.061 -19.609 14.719 1 98.81 295 ILE A C 1
ATOM 2304 O O . ILE A 1 295 ? -0.173 -18.5 14.258 1 98.81 295 ILE A O 1
ATOM 2308 N N . GLU A 1 296 ? -0.546 -20.047 15.758 1 98 296 GLU A N 1
ATOM 2309 C CA . GLU A 1 296 ? -1.47 -19.203 16.516 1 98 296 GLU A CA 1
ATOM 2310 C C . GLU A 1 296 ? -0.719 -18.203 17.375 1 98 296 GLU A C 1
ATOM 2312 O O . GLU A 1 296 ? 0.275 -18.562 18.016 1 98 296 GLU A O 1
ATOM 2317 N N . GLU A 1 297 ? -1.159 -17.031 17.312 1 96.94 297 GLU A N 1
ATOM 2318 C CA . GLU A 1 297 ? -0.595 -15.984 18.156 1 96.94 297 GLU A CA 1
ATOM 2319 C C . GLU A 1 297 ? -1.021 -16.156 19.609 1 96.94 297 GLU A C 1
ATOM 2321 O O . GLU A 1 297 ? -2.193 -16.422 19.891 1 96.94 297 GLU A O 1
ATOM 2326 N N . LYS A 1 298 ? -0.089 -16.172 20.656 1 87.31 298 LYS A N 1
ATOM 2327 C CA . LYS A 1 298 ? -0.381 -16.344 22.078 1 87.31 298 LYS A CA 1
ATOM 2328 C C . LYS A 1 298 ? -0.757 -15.016 22.719 1 87.31 298 LYS A C 1
ATOM 2330 O O . LYS A 1 298 ? -0.315 -13.961 22.266 1 87.31 298 LYS A O 1
ATOM 2335 N N . MET B 1 1 ? 8.445 20.734 15.531 1 96.12 1 MET B N 1
ATOM 2336 C CA . MET B 1 1 ? 9.102 21.172 14.305 1 96.12 1 MET B CA 1
ATOM 2337 C C . MET B 1 1 ? 8.25 20.828 13.086 1 96.12 1 MET B C 1
ATOM 2339 O O . MET B 1 1 ? 7.367 19.969 13.156 1 96.12 1 MET B O 1
ATOM 2343 N N . LYS B 1 2 ? 8.383 21.562 12.039 1 98.69 2 LYS B N 1
ATOM 2344 C CA . LYS B 1 2 ? 7.734 21.328 10.75 1 98.69 2 LYS B CA 1
ATOM 2345 C C . LYS B 1 2 ? 8.703 20.688 9.758 1 98.69 2 LYS B C 1
ATOM 2347 O O . LYS B 1 2 ? 9.672 21.328 9.344 1 98.69 2 LYS B O 1
ATOM 2352 N N . LEU B 1 3 ? 8.438 19.438 9.445 1 98.94 3 LEU B N 1
ATOM 2353 C CA . LEU B 1 3 ? 9.312 18.688 8.562 1 98.94 3 LEU B CA 1
ATOM 2354 C C . LEU B 1 3 ? 8.625 18.391 7.234 1 98.94 3 LEU B C 1
ATOM 2356 O O . LEU B 1 3 ? 7.441 18.031 7.211 1 98.94 3 LEU B O 1
ATOM 2360 N N . LEU B 1 4 ? 9.32 18.609 6.156 1 98.88 4 LEU B N 1
ATOM 2361 C CA . LEU B 1 4 ? 8.75 18.359 4.84 1 98.88 4 LEU B CA 1
ATOM 2362 C C . LEU B 1 4 ? 9.688 17.516 3.986 1 98.88 4 LEU B C 1
ATOM 2364 O O . LEU B 1 4 ? 10.867 17.359 4.324 1 98.88 4 LEU B O 1
ATOM 2368 N N . THR B 1 5 ? 9.18 16.891 3.012 1 98.94 5 THR B N 1
ATOM 2369 C CA . THR B 1 5 ? 9.93 16.281 1.914 1 98.94 5 THR B CA 1
ATOM 2370 C C . THR B 1 5 ? 9.859 17.156 0.666 1 98.94 5 THR B C 1
ATOM 2372 O O . THR B 1 5 ? 8.797 17.688 0.331 1 98.94 5 THR B O 1
ATOM 2375 N N . TYR B 1 6 ? 11 17.391 0.043 1 98.75 6 TYR B N 1
ATOM 2376 C CA . TYR B 1 6 ? 11.047 18.203 -1.171 1 98.75 6 TYR B CA 1
ATOM 2377 C C . TYR B 1 6 ? 12.078 17.656 -2.15 1 98.75 6 TYR B C 1
ATOM 2379 O O . TYR B 1 6 ? 12.938 16.859 -1.772 1 98.75 6 TYR B O 1
ATOM 2387 N N . SER B 1 7 ? 11.859 17.969 -3.389 1 98.25 7 SER B N 1
ATOM 2388 C CA . SER B 1 7 ? 12.875 17.719 -4.406 1 98.25 7 SER B CA 1
ATOM 2389 C C . SER B 1 7 ? 13.453 19.031 -4.938 1 98.25 7 SER B C 1
ATOM 2391 O O . SER B 1 7 ? 12.719 20 -5.133 1 98.25 7 SER B O 1
ATOM 2393 N N . HIS B 1 8 ? 14.695 19.109 -5.008 1 95.44 8 HIS B N 1
ATOM 2394 C CA . HIS B 1 8 ? 15.43 20.234 -5.559 1 95.44 8 HIS B CA 1
ATOM 2395 C C . HIS B 1 8 ? 16.562 19.781 -6.477 1 95.44 8 HIS B C 1
ATOM 2397 O O . HIS B 1 8 ? 17.422 19 -6.066 1 95.44 8 HIS B O 1
ATOM 2403 N N . ARG B 1 9 ? 16.5 20.156 -7.762 1 91.94 9 ARG B N 1
ATOM 2404 C CA . ARG B 1 9 ? 17.484 19.766 -8.766 1 91.94 9 ARG B CA 1
ATOM 2405 C C . ARG B 1 9 ? 17.594 18.234 -8.875 1 91.94 9 ARG B C 1
ATOM 2407 O O . ARG B 1 9 ? 18.688 17.688 -8.875 1 91.94 9 ARG B O 1
ATOM 2414 N N . GLY B 1 10 ? 16.484 17.609 -8.727 1 91.56 10 GLY B N 1
ATOM 2415 C CA . GLY B 1 10 ? 16.375 16.188 -8.992 1 91.56 10 GLY B CA 1
ATOM 2416 C C . GLY B 1 10 ? 16.703 15.336 -7.781 1 91.56 10 GLY B C 1
ATOM 2417 O O . GLY B 1 10 ? 16.688 14.102 -7.863 1 91.56 10 GLY B O 1
ATOM 2418 N N . VAL B 1 11 ? 16.969 15.938 -6.648 1 95.5 11 VAL B N 1
ATOM 2419 C CA . VAL B 1 11 ? 17.328 15.195 -5.445 1 95.5 11 VAL B CA 1
ATOM 2420 C C . VAL B 1 11 ? 16.25 15.398 -4.379 1 95.5 11 VAL B C 1
ATOM 2422 O O . VAL B 1 11 ? 15.883 16.531 -4.062 1 95.5 11 VAL B O 1
ATOM 2425 N N . ARG B 1 12 ? 15.766 14.344 -3.875 1 97.94 12 ARG B N 1
ATOM 2426 C CA . ARG B 1 12 ? 14.789 14.406 -2.793 1 97.94 12 ARG B CA 1
ATOM 2427 C C . ARG B 1 12 ? 15.477 14.453 -1.435 1 97.94 12 ARG B C 1
ATOM 2429 O O . ARG B 1 12 ? 16.453 13.734 -1.199 1 97.94 12 ARG B O 1
ATOM 2436 N N . LYS B 1 13 ? 15.008 15.328 -0.542 1 98.69 13 LYS B N 1
ATOM 2437 C CA . LYS B 1 13 ? 15.562 15.492 0.796 1 98.69 13 LYS B CA 1
ATOM 2438 C C . LYS B 1 13 ? 14.469 15.805 1.815 1 98.69 13 LYS B C 1
ATOM 2440 O O . LYS B 1 13 ? 13.32 16.047 1.445 1 98.69 13 LYS B O 1
ATOM 2445 N N . VAL B 1 14 ? 14.836 15.68 3.043 1 98.88 14 VAL B N 1
ATOM 2446 C CA . VAL B 1 14 ? 14.008 16.156 4.148 1 98.88 14 VAL B CA 1
ATOM 2447 C C . VAL B 1 14 ? 14.383 17.594 4.484 1 98.88 14 VAL B C 1
ATOM 2449 O O . VAL B 1 14 ? 15.562 17.953 4.5 1 98.88 14 VAL B O 1
ATOM 2452 N N . GLY B 1 15 ? 13.438 18.453 4.629 1 98.81 15 GLY B N 1
ATOM 2453 C CA . GLY B 1 15 ? 13.648 19.828 5.031 1 98.81 15 GLY B CA 1
ATOM 2454 C C . GLY B 1 15 ? 12.867 20.219 6.273 1 98.81 15 GLY B C 1
ATOM 2455 O O . GLY B 1 15 ? 11.969 19.484 6.695 1 98.81 15 GLY B O 1
ATOM 2456 N N . ALA B 1 16 ? 13.25 21.266 6.863 1 98.81 16 ALA B N 1
ATOM 2457 C CA . ALA B 1 16 ? 12.5 21.922 7.938 1 98.81 16 ALA B CA 1
ATOM 2458 C C . ALA B 1 16 ? 11.945 23.266 7.484 1 98.81 16 ALA B C 1
ATOM 2460 O O . ALA B 1 16 ? 12.641 24.047 6.836 1 98.81 16 ALA B O 1
ATOM 2461 N N . TYR B 1 17 ? 10.695 23.438 7.727 1 98.56 17 TYR B N 1
ATOM 2462 C CA . TYR B 1 17 ? 10.086 24.734 7.414 1 98.56 17 TYR B CA 1
ATOM 2463 C C . TYR B 1 17 ? 10.273 25.719 8.57 1 98.56 17 TYR B C 1
ATOM 2465 O O . TYR B 1 17 ? 9.789 25.469 9.68 1 98.56 17 TYR B O 1
ATOM 2473 N N . VAL B 1 18 ? 10.984 26.766 8.367 1 96.56 18 VAL B N 1
ATOM 2474 C CA . VAL B 1 18 ? 11.32 27.75 9.391 1 96.56 18 VAL B CA 1
ATOM 2475 C C . VAL B 1 18 ? 11.109 29.172 8.844 1 96.56 18 VAL B C 1
ATOM 2477 O O . VAL B 1 18 ? 11.781 29.562 7.887 1 96.56 18 VAL B O 1
ATOM 2480 N N . GLU B 1 19 ? 10.242 29.922 9.461 1 92.62 19 GLU B N 1
ATOM 2481 C CA . GLU B 1 19 ? 10.023 31.328 9.164 1 92.62 19 GLU B CA 1
ATOM 2482 C C . GLU B 1 19 ? 9.82 31.562 7.672 1 92.62 19 GLU B C 1
ATOM 2484 O O . GLU B 1 19 ? 10.461 32.438 7.074 1 92.62 19 GLU B O 1
ATOM 2489 N N . GLY B 1 20 ? 9.062 30.688 7.098 1 95.25 20 GLY B N 1
ATOM 2490 C CA . GLY B 1 20 ? 8.656 30.906 5.719 1 95.25 20 GLY B CA 1
ATOM 2491 C C . GLY B 1 20 ? 9.656 30.375 4.711 1 95.25 20 GLY B C 1
ATOM 2492 O O . GLY B 1 20 ? 9.484 30.562 3.504 1 95.25 20 GLY B O 1
ATOM 2493 N N . ALA B 1 21 ? 10.664 29.703 5.168 1 97.56 21 ALA B N 1
ATOM 2494 C CA . ALA B 1 21 ? 11.68 29.125 4.293 1 97.56 21 ALA B CA 1
ATOM 2495 C C . ALA B 1 21 ? 11.906 27.656 4.617 1 97.56 21 ALA B C 1
ATOM 2497 O O . ALA B 1 21 ? 11.375 27.141 5.605 1 97.56 21 ALA B O 1
ATOM 2498 N N . VAL B 1 22 ? 12.625 26.984 3.711 1 98.5 22 VAL B N 1
ATOM 2499 C CA . VAL B 1 22 ? 12.945 25.578 3.885 1 98.5 22 VAL B CA 1
ATOM 2500 C C . VAL B 1 22 ? 14.438 25.406 4.176 1 98.5 22 VAL B C 1
ATOM 2502 O O . VAL B 1 22 ? 15.281 25.859 3.395 1 98.5 22 VAL B O 1
ATOM 2505 N N . VAL B 1 23 ? 14.719 24.844 5.273 1 98.69 23 VAL B N 1
ATOM 2506 C CA . VAL B 1 23 ? 16.109 24.531 5.586 1 98.69 23 VAL B CA 1
ATOM 2507 C C . VAL B 1 23 ? 16.5 23.219 4.938 1 98.69 23 VAL B C 1
ATOM 2509 O O . VAL B 1 23 ? 15.867 22.188 5.184 1 98.69 23 VAL B O 1
ATOM 2512 N N . ASP B 1 24 ? 17.5 23.234 4.074 1 98.56 24 ASP B N 1
ATOM 2513 C CA . ASP B 1 24 ? 18.109 22.016 3.562 1 98.56 24 ASP B CA 1
ATOM 2514 C C . ASP B 1 24 ? 18.906 21.297 4.66 1 98.56 24 ASP B C 1
ATOM 2516 O O . ASP B 1 24 ? 20.109 21.547 4.824 1 98.56 24 ASP B O 1
ATOM 2520 N N . LEU B 1 25 ? 18.281 20.359 5.328 1 98.81 25 LEU B N 1
ATOM 2521 C CA . LEU B 1 25 ? 18.859 19.781 6.535 1 98.81 25 LEU B CA 1
ATOM 2522 C C . LEU B 1 25 ? 20.141 19.016 6.219 1 98.81 25 LEU B C 1
ATOM 2524 O O . LEU B 1 25 ? 21.078 19.031 7.016 1 98.81 25 LEU B O 1
ATOM 2528 N N . ALA B 1 26 ? 20.156 18.344 5.074 1 98.56 26 ALA B N 1
ATOM 2529 C CA . ALA B 1 26 ? 21.344 17.578 4.711 1 98.56 26 ALA B CA 1
ATOM 2530 C C . ALA B 1 26 ? 22.562 18.484 4.535 1 98.56 26 ALA B C 1
ATOM 2532 O O . ALA B 1 26 ? 23.625 18.219 5.117 1 98.56 26 ALA B O 1
ATOM 2533 N N . GLU B 1 27 ? 22.406 19.562 3.785 1 97.94 27 GLU B N 1
ATOM 2534 C CA . GLU B 1 27 ? 23.531 20.484 3.557 1 97.94 27 GLU B CA 1
ATOM 2535 C C . GLU B 1 27 ? 23.875 21.25 4.824 1 97.94 27 GLU B C 1
ATOM 2537 O O . GLU B 1 27 ? 25.047 21.5 5.105 1 97.94 27 GLU B O 1
ATOM 2542 N N . ALA B 1 28 ? 22.859 21.656 5.547 1 98.69 28 ALA B N 1
ATOM 2543 C CA . ALA B 1 28 ? 23.094 22.344 6.816 1 98.69 28 ALA B CA 1
ATOM 2544 C C . ALA B 1 28 ? 23.875 21.453 7.781 1 98.69 28 ALA B C 1
ATOM 2546 O O . ALA B 1 28 ? 24.75 21.922 8.508 1 98.69 28 ALA B O 1
ATOM 2547 N N . TYR B 1 29 ? 23.516 20.141 7.809 1 98.75 29 TYR B N 1
ATOM 2548 C CA . TYR B 1 29 ? 24.203 19.188 8.664 1 98.75 29 TYR B CA 1
ATOM 2549 C C . TYR B 1 29 ? 25.703 19.203 8.391 1 98.75 29 TYR B C 1
ATOM 2551 O O . TYR B 1 29 ? 26.516 19.266 9.32 1 98.75 29 TYR B O 1
ATOM 2559 N N . LYS B 1 30 ? 26.109 19.109 7.176 1 98.5 30 LYS B N 1
ATOM 2560 C CA . LYS B 1 30 ? 27.531 19.109 6.797 1 98.5 30 LYS B CA 1
ATOM 2561 C C . LYS B 1 30 ? 28.234 20.359 7.297 1 98.5 30 LYS B C 1
ATOM 2563 O O . LYS B 1 30 ? 29.344 20.281 7.84 1 98.5 30 LYS B O 1
ATOM 2568 N N . ALA B 1 31 ? 27.562 21.438 7.137 1 98.06 31 ALA B N 1
ATOM 2569 C CA . ALA B 1 31 ? 28.156 22.719 7.527 1 98.06 31 ALA B CA 1
ATOM 2570 C C . ALA B 1 31 ? 28.266 22.828 9.047 1 98.06 31 ALA B C 1
ATOM 2572 O O . ALA B 1 31 ? 29.297 23.25 9.57 1 98.06 31 ALA B O 1
ATOM 2573 N N . VAL B 1 32 ? 27.203 22.469 9.734 1 97.94 32 VAL B N 1
ATOM 2574 C CA . VAL B 1 32 ? 27.125 22.609 11.18 1 97.94 32 VAL B CA 1
ATOM 2575 C C . VAL B 1 32 ? 28.156 21.719 11.852 1 97.94 32 VAL B C 1
ATOM 2577 O O . VAL B 1 32 ? 28.797 22.125 12.828 1 97.94 32 VAL B O 1
ATOM 2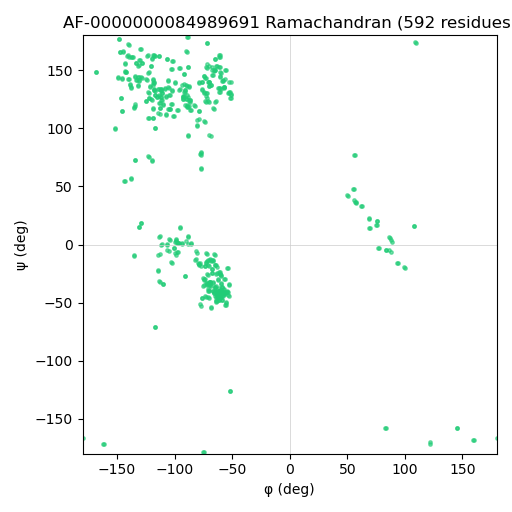580 N N . TYR B 1 33 ? 28.391 20.562 11.289 1 97.88 33 TYR B N 1
ATOM 2581 C CA . TYR B 1 33 ? 29.219 19.594 11.977 1 97.88 33 TYR B CA 1
ATOM 2582 C C . TYR B 1 33 ? 30.547 19.391 11.25 1 97.88 33 TYR B C 1
ATOM 2584 O O . TYR B 1 33 ? 31.391 18.594 11.688 1 97.88 33 TYR B O 1
ATOM 2592 N N . GLY B 1 34 ? 30.766 20.047 10.18 1 97.62 34 GLY B N 1
ATOM 2593 C CA . GLY B 1 34 ? 31.969 19.844 9.391 1 97.62 34 GLY B CA 1
ATOM 2594 C C . GLY B 1 34 ? 32.062 18.438 8.828 1 97.62 34 GLY B C 1
ATOM 2595 O O . GLY B 1 34 ? 33.156 17.859 8.789 1 97.62 34 GLY B O 1
ATOM 2596 N N . ALA B 1 35 ? 30.938 17.828 8.5 1 98 35 ALA B N 1
ATOM 2597 C CA . ALA B 1 35 ? 30.891 16.453 8.023 1 98 35 ALA B CA 1
ATOM 2598 C C . ALA B 1 35 ? 30.969 16.391 6.5 1 98 35 ALA B C 1
ATOM 2600 O O . ALA B 1 35 ? 30.469 17.281 5.816 1 98 35 ALA B O 1
ATOM 2601 N N . GLU B 1 36 ? 31.578 15.383 5.984 1 98.06 36 GLU B N 1
ATOM 2602 C CA . GLU B 1 36 ? 31.641 15.18 4.539 1 98.06 36 GLU B CA 1
ATOM 2603 C C . GLU B 1 36 ? 30.312 14.688 3.986 1 98.06 36 GLU B C 1
ATOM 2605 O O . GLU B 1 36 ? 29.938 15.008 2.854 1 98.06 36 GLU B O 1
ATOM 2610 N N . LYS B 1 37 ? 29.641 13.883 4.773 1 98 37 LYS B N 1
ATOM 2611 C CA . LYS B 1 37 ? 28.359 13.312 4.363 1 98 37 LYS B CA 1
ATOM 2612 C C . LYS B 1 37 ? 27.281 13.531 5.43 1 98 37 LYS B C 1
ATOM 2614 O O . LYS B 1 37 ? 27.594 13.555 6.625 1 98 37 LYS B O 1
ATOM 2619 N N . ALA B 1 38 ? 26.062 13.758 4.992 1 98.31 38 ALA B N 1
ATOM 2620 C CA . ALA B 1 38 ? 24.922 13.789 5.902 1 98.31 38 ALA B CA 1
ATOM 2621 C C . ALA B 1 38 ? 24.328 12.398 6.086 1 98.31 38 ALA B C 1
ATOM 2623 O O . ALA B 1 38 ? 24.453 11.547 5.207 1 98.31 38 ALA B O 1
ATOM 2624 N N . PRO B 1 39 ? 23.719 12.188 7.219 1 98.31 39 PRO B N 1
ATOM 2625 C CA . PRO B 1 39 ? 23.078 10.875 7.41 1 98.31 39 PRO B CA 1
ATOM 2626 C C . PRO B 1 39 ? 21.938 10.633 6.426 1 98.31 39 PRO B C 1
ATOM 2628 O O . PRO B 1 39 ? 21.25 11.57 6.02 1 98.31 39 PRO B O 1
ATOM 2631 N N . ASP B 1 40 ? 21.688 9.305 6.145 1 97.19 40 ASP B N 1
ATOM 2632 C CA . ASP B 1 40 ? 20.703 8.883 5.148 1 97.19 40 ASP B CA 1
ATOM 2633 C C . ASP B 1 40 ? 19.297 9.328 5.539 1 97.19 40 ASP B C 1
ATOM 2635 O O . ASP B 1 40 ? 18.469 9.617 4.676 1 97.19 40 ASP B O 1
ATOM 2639 N N . PHE B 1 41 ? 19.047 9.438 6.84 1 98.5 41 PHE B N 1
ATOM 2640 C CA . PHE B 1 41 ? 17.688 9.75 7.281 1 98.5 41 PHE B CA 1
ATOM 2641 C C . PHE B 1 41 ? 17.344 11.203 6.977 1 98.5 41 PHE B C 1
ATOM 2643 O O . PHE B 1 41 ? 16.188 11.609 7.121 1 98.5 41 PHE B O 1
ATOM 2650 N N . LEU B 1 42 ? 18.281 12.039 6.516 1 98.75 42 LEU B N 1
ATOM 2651 C CA . LEU B 1 42 ? 17.984 13.406 6.109 1 98.75 42 LEU B CA 1
ATOM 2652 C C . LEU B 1 42 ? 17.625 13.469 4.629 1 98.75 42 LEU B C 1
ATOM 2654 O O . LEU B 1 42 ? 17.312 14.539 4.105 1 98.75 42 LEU B O 1
ATOM 2658 N N . TYR B 1 43 ? 17.594 12.266 4.004 1 98.31 43 TYR B N 1
ATOM 2659 C CA . TYR B 1 43 ? 17.234 12.18 2.594 1 98.31 43 TYR B CA 1
ATOM 2660 C C . TYR B 1 43 ? 15.914 11.43 2.41 1 98.31 43 TYR B C 1
ATOM 2662 O O . TYR B 1 43 ? 15.391 11.359 1.3 1 98.31 43 TYR B O 1
ATOM 2670 N N . ASP B 1 44 ? 15.383 10.828 3.43 1 98.31 44 ASP B N 1
ATOM 2671 C CA . ASP B 1 44 ? 14.156 10.047 3.381 1 98.31 44 ASP B CA 1
ATOM 2672 C C . ASP B 1 44 ? 13.359 10.188 4.676 1 98.31 44 ASP B C 1
ATOM 2674 O O . ASP B 1 44 ? 13.812 9.758 5.738 1 98.31 44 ASP B O 1
ATOM 2678 N N . MET B 1 45 ? 12.203 10.766 4.598 1 98.88 45 MET B N 1
ATOM 2679 C CA . MET B 1 45 ? 11.391 11.062 5.773 1 98.88 45 MET B CA 1
ATOM 2680 C C . MET B 1 45 ? 11.078 9.789 6.555 1 98.88 45 MET B C 1
ATOM 2682 O O . MET B 1 45 ? 11.094 9.789 7.785 1 98.88 45 MET B O 1
ATOM 2686 N N . LYS B 1 46 ? 10.703 8.734 5.812 1 98.38 46 LYS B N 1
ATOM 2687 C CA . LYS B 1 46 ? 10.391 7.48 6.496 1 98.38 46 LYS B CA 1
ATOM 2688 C C . LYS B 1 46 ? 11.578 6.996 7.324 1 98.38 46 LYS B C 1
ATOM 2690 O O . LYS B 1 46 ? 11.398 6.488 8.43 1 98.38 46 LYS B O 1
ATOM 2695 N N . ASP B 1 47 ? 12.805 7.164 6.812 1 98.38 47 ASP B N 1
ATOM 2696 C CA . ASP B 1 47 ? 14.008 6.801 7.555 1 98.38 47 ASP B CA 1
ATOM 2697 C C . ASP B 1 47 ? 14.18 7.68 8.789 1 98.38 47 ASP B C 1
ATOM 2699 O O . ASP B 1 47 ? 14.57 7.191 9.859 1 98.38 47 ASP B O 1
ATOM 2703 N N . LEU B 1 48 ? 13.914 8.977 8.586 1 98.88 48 LEU B N 1
ATOM 2704 C CA . LEU B 1 48 ? 14.008 9.883 9.727 1 98.88 48 LEU B CA 1
ATOM 2705 C C . LEU B 1 48 ? 13.031 9.477 10.828 1 98.88 48 LEU B C 1
ATOM 2707 O O . LEU B 1 48 ? 13.406 9.391 12 1 98.88 48 LEU B O 1
ATOM 2711 N N . ILE B 1 49 ? 11.789 9.195 10.414 1 98.88 49 ILE B N 1
ATOM 2712 C CA . ILE B 1 49 ? 10.773 8.781 11.375 1 98.88 49 ILE B CA 1
ATOM 2713 C C . ILE B 1 49 ? 11.195 7.477 12.047 1 98.88 49 ILE B C 1
ATOM 2715 O O . ILE B 1 49 ? 11.102 7.344 13.266 1 98.88 49 ILE B O 1
ATOM 2719 N N . SER B 1 50 ? 11.703 6.566 11.297 1 98.56 50 SER B N 1
ATOM 2720 C CA . SER B 1 50 ? 12.094 5.246 11.789 1 98.56 50 SER B CA 1
ATOM 2721 C C . SER B 1 50 ? 13.266 5.344 12.758 1 98.56 50 SER B C 1
ATOM 2723 O O . SER B 1 50 ? 13.383 4.539 13.688 1 98.56 50 SER B O 1
ATOM 2725 N N . ALA B 1 51 ? 14.156 6.332 12.523 1 98.5 51 ALA B N 1
ATOM 2726 C CA . ALA B 1 51 ? 15.336 6.5 13.359 1 98.5 51 ALA B CA 1
ATOM 2727 C C . ALA B 1 51 ? 14.969 7.074 14.727 1 98.5 51 ALA B C 1
ATOM 2729 O O . ALA B 1 51 ? 15.758 7.02 15.664 1 98.5 51 ALA B O 1
ATOM 2730 N N . GLY B 1 52 ? 13.82 7.652 14.844 1 97.62 52 GLY B N 1
ATOM 2731 C CA . GLY B 1 52 ? 13.266 7.996 16.141 1 97.62 52 GLY B CA 1
ATOM 2732 C C . GLY B 1 52 ? 13.789 9.312 16.688 1 97.62 52 GLY B C 1
ATOM 2733 O O . GLY B 1 52 ? 14.219 10.18 15.93 1 97.62 52 GLY B O 1
ATOM 2734 N N . GLU B 1 53 ? 13.695 9.43 17.969 1 97.31 53 GLU B N 1
ATOM 2735 C CA . GLU B 1 53 ? 13.93 10.688 18.688 1 97.31 53 GLU B CA 1
ATOM 2736 C C . GLU B 1 53 ? 15.352 11.203 18.453 1 97.31 53 GLU B C 1
ATOM 2738 O O . GLU B 1 53 ? 15.562 12.398 18.281 1 97.31 53 GLU B O 1
ATOM 2743 N N . PRO B 1 54 ? 16.375 10.344 18.422 1 98.06 54 PRO B N 1
ATOM 2744 C CA . PRO B 1 54 ? 17.719 10.859 18.188 1 98.06 54 PRO B CA 1
ATOM 2745 C C . PRO B 1 54 ? 17.859 11.562 16.844 1 98.06 54 PRO B C 1
ATOM 2747 O O . PRO B 1 54 ? 18.5 12.609 16.75 1 98.06 54 PRO B O 1
ATOM 2750 N N . ALA B 1 55 ? 17.25 11 15.781 1 98.56 55 ALA B N 1
ATOM 2751 C CA . ALA B 1 55 ? 17.312 11.625 14.461 1 98.56 55 ALA B CA 1
ATOM 2752 C C . ALA B 1 55 ? 16.547 12.953 14.461 1 98.56 55 ALA B C 1
ATOM 2754 O O . ALA B 1 55 ? 17 13.93 13.859 1 98.56 55 ALA B O 1
ATOM 2755 N N . LEU B 1 56 ? 15.414 12.953 15.133 1 98.44 56 LEU B N 1
ATOM 2756 C CA . LEU B 1 56 ? 14.617 14.172 15.227 1 98.44 56 LEU B CA 1
ATOM 2757 C C . LEU B 1 56 ? 15.391 15.266 15.945 1 98.44 56 LEU B C 1
ATOM 2759 O O . LEU B 1 56 ? 15.32 16.438 15.555 1 98.44 56 LEU B O 1
ATOM 2763 N N . ARG B 1 57 ? 16.109 14.906 16.984 1 98.19 57 ARG B N 1
ATOM 2764 C CA . ARG B 1 57 ? 16.922 15.859 17.719 1 98.19 57 ARG B CA 1
ATOM 2765 C C . ARG B 1 57 ? 18 16.469 16.828 1 98.19 57 ARG B C 1
ATOM 2767 O O . ARG B 1 57 ? 18.25 17.672 16.891 1 98.19 57 ARG B O 1
ATOM 2774 N N . ILE B 1 58 ? 18.594 15.633 16.047 1 98.56 58 ILE B N 1
ATOM 2775 C CA . ILE B 1 58 ? 19.594 16.109 15.117 1 98.56 58 ILE B CA 1
ATOM 2776 C C . ILE B 1 58 ? 18.969 17.094 14.133 1 98.56 58 ILE B C 1
ATOM 2778 O O . ILE B 1 58 ? 19.5 18.172 13.891 1 98.56 58 ILE B O 1
ATOM 2782 N N . ALA B 1 59 ? 17.844 16.75 13.57 1 98.69 59 ALA B N 1
ATOM 2783 C CA . ALA B 1 59 ? 17.141 17.625 12.633 1 98.69 59 ALA B CA 1
ATOM 2784 C C . ALA B 1 59 ? 16.844 18.969 13.273 1 98.69 59 ALA B C 1
ATOM 2786 O O . ALA B 1 59 ? 17.031 20.016 12.648 1 98.69 59 ALA B O 1
ATOM 2787 N N . ARG B 1 60 ? 16.422 18.922 14.5 1 98.19 60 ARG B N 1
ATOM 2788 C CA . ARG B 1 60 ? 16.094 20.141 15.234 1 98.19 60 ARG B CA 1
ATOM 2789 C C . ARG B 1 60 ? 17.328 21.016 15.43 1 98.19 60 ARG B C 1
ATOM 2791 O O . ARG B 1 60 ? 17.297 22.219 15.188 1 98.19 60 ARG B O 1
ATOM 2798 N N . GLU B 1 61 ? 18.375 20.391 15.891 1 98.31 61 GLU B N 1
ATOM 2799 C CA . GLU B 1 61 ? 19.625 21.109 16.141 1 98.31 61 GLU B CA 1
ATOM 2800 C C . GLU B 1 61 ? 20.156 21.734 14.852 1 98.31 61 GLU B C 1
ATOM 2802 O O . GLU B 1 61 ? 20.578 22.906 14.852 1 98.31 61 GLU B O 1
ATOM 2807 N N . VAL B 1 62 ? 20.125 20.953 13.82 1 98.62 62 VAL B N 1
ATOM 2808 C CA . VAL B 1 62 ? 20.625 21.422 12.531 1 98.62 62 VAL B CA 1
ATOM 2809 C C . VAL B 1 62 ? 19.781 22.594 12.047 1 98.62 62 VAL B C 1
ATOM 2811 O O . VAL B 1 62 ? 20.328 23.594 11.555 1 98.62 62 VAL B O 1
ATOM 2814 N N . ALA B 1 63 ? 18.516 22.5 12.164 1 98.44 63 ALA B N 1
ATOM 2815 C CA . ALA B 1 63 ? 17.625 23.578 11.742 1 98.44 63 ALA B CA 1
ATOM 2816 C C . ALA B 1 63 ? 17.891 24.859 12.523 1 98.44 63 ALA B C 1
ATOM 2818 O O . ALA B 1 63 ? 17.859 25.953 11.969 1 98.44 63 ALA B O 1
ATOM 2819 N N . GLU B 1 64 ? 18.188 24.75 13.781 1 97.44 64 GLU B N 1
ATOM 2820 C CA . GLU B 1 64 ? 18.438 25.891 14.656 1 97.44 64 GLU B CA 1
ATOM 2821 C C . GLU B 1 64 ? 19.75 26.562 14.312 1 97.44 64 GLU B C 1
ATOM 2823 O O . GLU B 1 64 ? 19.891 27.781 14.461 1 97.44 64 GLU B O 1
ATOM 2828 N N . LYS B 1 65 ? 20.672 25.766 13.914 1 97.94 65 LYS B N 1
ATOM 2829 C CA . LYS B 1 65 ? 22.031 26.281 13.711 1 97.94 65 LYS B CA 1
ATOM 2830 C C . LYS B 1 65 ? 22.281 26.609 12.25 1 97.94 65 LYS B C 1
ATOM 2832 O O . LYS B 1 65 ? 23.344 27.141 11.898 1 97.94 65 LYS B O 1
ATOM 2837 N N . ALA B 1 66 ? 21.328 26.266 11.438 1 97.12 66 ALA B N 1
ATOM 2838 C CA . ALA B 1 66 ? 21.516 26.453 10 1 97.12 66 ALA B CA 1
ATOM 2839 C C . ALA B 1 66 ? 21.812 27.906 9.664 1 97.12 66 ALA B C 1
ATOM 2841 O O . ALA B 1 66 ? 21.234 28.812 10.258 1 97.12 66 ALA B O 1
ATOM 2842 N N . SER B 1 67 ? 22.719 28.156 8.688 1 94.75 67 SER B N 1
ATOM 2843 C CA . SER B 1 67 ? 23.031 29.484 8.188 1 94.75 67 SER B CA 1
ATOM 2844 C C . SER B 1 67 ? 22.109 29.875 7.031 1 94.75 67 SER B C 1
ATOM 2846 O O . SER B 1 67 ? 21.438 29.016 6.457 1 94.75 67 SER B O 1
ATOM 2848 N N . GLY B 1 68 ? 22.078 31.094 6.688 1 92.75 68 GLY B N 1
ATOM 2849 C CA . GLY B 1 68 ? 21.203 31.625 5.648 1 92.75 68 GLY B CA 1
ATOM 2850 C C . GLY B 1 68 ? 21.375 30.922 4.312 1 92.75 68 GLY B C 1
ATOM 2851 O O . GLY B 1 68 ? 20.422 30.797 3.541 1 92.75 68 GLY B O 1
ATOM 2852 N N . GLU B 1 69 ? 22.578 30.406 4.027 1 94.12 69 GLU B N 1
ATOM 2853 C CA . GLU B 1 69 ? 22.859 29.797 2.732 1 94.12 69 GLU B CA 1
ATOM 2854 C C . GLU B 1 69 ? 22.141 28.453 2.586 1 94.12 69 GLU B C 1
ATOM 2856 O O . GLU B 1 69 ? 22.062 27.906 1.483 1 94.12 69 GLU B O 1
ATOM 2861 N N . HIS B 1 70 ? 21.672 27.953 3.699 1 96.06 70 HIS B N 1
ATOM 2862 C CA . HIS B 1 70 ? 21.016 26.641 3.664 1 96.06 70 HIS B CA 1
ATOM 2863 C C . HIS B 1 70 ? 19.5 26.797 3.631 1 96.06 70 HIS B C 1
ATOM 2865 O O . HIS B 1 70 ? 18.766 25.797 3.688 1 96.06 70 HIS B O 1
ATOM 2871 N N . TYR B 1 71 ? 19.062 28 3.578 1 97.25 71 TYR B N 1
ATOM 2872 C CA . TYR B 1 71 ? 17.641 28.297 3.441 1 97.25 71 TYR B CA 1
ATOM 2873 C C . TYR B 1 71 ? 17.234 28.359 1.974 1 97.25 71 TYR B C 1
ATOM 2875 O O . TYR B 1 71 ? 17.891 29.031 1.172 1 97.25 71 TYR B O 1
ATOM 2883 N N . LEU B 1 72 ? 16.25 27.625 1.655 1 97.56 72 LEU B N 1
ATOM 2884 C CA . LEU B 1 72 ? 15.727 27.609 0.295 1 97.56 72 LEU B CA 1
ATOM 2885 C C . LEU B 1 72 ? 14.391 28.359 0.218 1 97.56 72 LEU B C 1
ATOM 2887 O O . LEU B 1 72 ? 13.57 28.266 1.132 1 97.56 72 LEU B O 1
ATOM 2891 N N . ASP B 1 73 ? 14.203 29.078 -0.852 1 96.81 73 ASP B N 1
ATOM 2892 C CA . ASP B 1 73 ? 12.898 29.641 -1.18 1 96.81 73 ASP B CA 1
ATOM 2893 C C . ASP B 1 73 ? 11.875 28.547 -1.46 1 96.81 73 ASP B C 1
ATOM 2895 O O . ASP B 1 73 ? 12.086 27.703 -2.334 1 96.81 73 ASP B O 1
ATOM 2899 N N . PRO B 1 74 ? 10.812 28.562 -0.748 1 97.31 74 PRO B N 1
ATOM 2900 C CA . PRO B 1 74 ? 9.789 27.531 -0.987 1 97.31 74 PRO B CA 1
ATOM 2901 C C . PRO B 1 74 ? 9.336 27.484 -2.443 1 97.31 74 PRO B C 1
ATOM 2903 O O . PRO B 1 74 ? 8.82 26.453 -2.9 1 97.31 74 PRO B O 1
ATOM 2906 N N . ARG B 1 75 ? 9.547 28.562 -3.242 1 97.06 75 ARG B N 1
ATOM 2907 C CA . ARG B 1 75 ? 9.141 28.625 -4.641 1 97.06 75 ARG B CA 1
ATOM 2908 C C . ARG B 1 75 ? 10.156 27.906 -5.535 1 97.06 75 ARG B C 1
ATOM 2910 O O . ARG B 1 75 ? 9.875 27.625 -6.703 1 97.06 75 ARG B O 1
ATOM 2917 N N . SER B 1 76 ? 11.227 27.5 -4.98 1 96.75 76 SER B N 1
ATOM 2918 C CA . SER B 1 76 ? 12.305 26.938 -5.793 1 96.75 76 SER B CA 1
ATOM 2919 C C . SER B 1 76 ? 12.391 25.422 -5.637 1 96.75 76 SER B C 1
ATOM 2921 O O . SER B 1 76 ? 13.227 24.781 -6.266 1 96.75 76 SER B O 1
ATOM 2923 N N . ILE B 1 77 ? 11.492 24.891 -4.816 1 98 77 ILE B N 1
ATOM 2924 C CA . ILE B 1 77 ? 11.523 23.453 -4.59 1 98 77 ILE B CA 1
ATOM 2925 C C . ILE B 1 77 ? 10.258 22.812 -5.16 1 98 77 ILE B C 1
ATOM 2927 O O . ILE B 1 77 ? 9.305 23.516 -5.52 1 98 77 ILE B O 1
ATOM 2931 N N . VAL B 1 78 ? 10.281 21.531 -5.355 1 98.44 78 VAL B N 1
ATOM 2932 C CA . VAL B 1 78 ? 9.086 20.734 -5.605 1 98.44 78 VAL B CA 1
ATOM 2933 C C . VAL B 1 78 ? 8.609 20.094 -4.305 1 98.44 78 VAL B C 1
ATOM 2935 O O . VAL B 1 78 ? 9.32 19.281 -3.715 1 98.44 78 VAL B O 1
ATOM 2938 N N . TRP B 1 79 ? 7.457 20.469 -3.879 1 98.75 79 TRP B N 1
ATOM 2939 C CA . TRP B 1 79 ? 6.879 19.875 -2.674 1 98.75 79 TRP B CA 1
ATOM 2940 C C . TRP B 1 79 ? 6.449 18.438 -2.92 1 98.75 79 TRP B C 1
ATOM 2942 O O . TRP B 1 79 ? 5.703 18.156 -3.863 1 98.75 79 TRP B O 1
ATOM 2952 N N . GLU B 1 80 ? 6.914 17.531 -2.197 1 98.75 80 GLU B N 1
ATOM 2953 C CA . GLU B 1 80 ? 6.492 16.125 -2.215 1 98.75 80 GLU B CA 1
ATOM 2954 C C . GLU B 1 80 ? 5.566 15.82 -1.042 1 98.75 80 GLU B C 1
ATOM 2956 O O . GLU B 1 80 ? 5.512 16.578 -0.07 1 98.75 80 GLU B O 1
ATOM 2961 N N . PRO B 1 81 ? 4.75 14.734 -1.178 1 98.88 81 PRO B N 1
ATOM 2962 C CA . PRO B 1 81 ? 4.105 14.305 0.064 1 98.88 81 PRO B CA 1
ATOM 2963 C C . PRO B 1 81 ? 5.098 14.094 1.205 1 98.88 81 PRO B C 1
ATOM 2965 O O . PRO B 1 81 ? 6.211 13.617 0.98 1 98.88 81 PRO B O 1
ATOM 2968 N N . PRO B 1 82 ? 4.75 14.492 2.389 1 98.75 82 PRO B N 1
ATOM 2969 C CA . PRO B 1 82 ? 5.727 14.43 3.479 1 98.75 82 PRO B CA 1
ATOM 2970 C C . PRO B 1 82 ? 6.336 13.039 3.65 1 98.75 82 PRO B C 1
ATOM 2972 O O . PRO B 1 82 ? 7.527 12.914 3.938 1 98.75 82 PRO B O 1
ATOM 2975 N N . VAL B 1 83 ? 5.57 12.016 3.547 1 98.88 83 VAL B N 1
ATOM 2976 C CA . VAL B 1 83 ? 6.031 10.633 3.414 1 98.88 83 VAL B CA 1
ATOM 2977 C C . VAL B 1 83 ? 5.672 10.102 2.029 1 98.88 83 VAL B C 1
ATOM 2979 O O . VAL B 1 83 ? 4.492 10 1.682 1 98.88 83 VAL B O 1
ATOM 2982 N N . VAL B 1 84 ? 6.633 9.672 1.26 1 98.06 84 VAL B N 1
ATOM 2983 C CA . VAL B 1 84 ? 6.406 9.391 -0.154 1 98.06 84 VAL B CA 1
ATOM 2984 C C . VAL B 1 84 ? 6.012 7.93 -0.335 1 98.06 84 VAL B C 1
ATOM 2986 O O . VAL B 1 84 ? 5.324 7.578 -1.297 1 98.06 84 VAL B O 1
ATOM 2989 N N . SER B 1 85 ? 6.449 7.047 0.589 1 97.12 85 SER B N 1
ATOM 2990 C CA . SER B 1 85 ? 6.219 5.621 0.394 1 97.12 85 SER B CA 1
ATOM 2991 C C . SER B 1 85 ? 5.781 4.949 1.692 1 97.12 85 SER B C 1
ATOM 2993 O O . SER B 1 85 ? 6.406 3.982 2.137 1 97.12 85 SER B O 1
ATOM 2995 N N . PRO B 1 86 ? 4.668 5.461 2.287 1 98.69 86 PRO B N 1
ATOM 2996 C CA . PRO B 1 86 ? 4.148 4.715 3.436 1 98.69 86 PRO B CA 1
ATOM 2997 C C . PRO B 1 86 ? 3.744 3.287 3.078 1 98.69 86 PRO B C 1
ATOM 2999 O O . PRO B 1 86 ? 3.367 3.016 1.937 1 98.69 86 PRO B O 1
ATOM 3002 N N . GLU B 1 87 ? 3.896 2.396 4.027 1 98.44 87 GLU B N 1
ATOM 3003 C CA . GLU B 1 87 ? 3.467 1.026 3.77 1 98.44 87 GLU B CA 1
ATOM 3004 C C . GLU B 1 87 ? 1.947 0.934 3.672 1 98.44 87 GLU B C 1
ATOM 3006 O O . GLU B 1 87 ? 1.417 0.145 2.887 1 98.44 87 GLU B O 1
ATOM 3011 N N . LYS B 1 88 ? 1.295 1.764 4.492 1 98.56 88 LYS B N 1
ATOM 3012 C CA . LYS B 1 88 ? -0.164 1.773 4.543 1 98.56 88 LYS B CA 1
ATOM 3013 C C . LYS B 1 88 ? -0.703 3.199 4.629 1 98.56 88 LYS B C 1
ATOM 3015 O O . LYS B 1 88 ? -0.137 4.039 5.328 1 98.56 88 LYS B O 1
ATOM 3020 N N . ILE B 1 89 ? -1.687 3.42 3.918 1 98.94 89 ILE B N 1
ATOM 3021 C CA . ILE B 1 89 ? -2.555 4.578 4.09 1 98.94 89 ILE B CA 1
ATOM 3022 C C . ILE B 1 89 ? -3.975 4.117 4.41 1 98.94 89 ILE B C 1
ATOM 3024 O O . ILE B 1 89 ? -4.648 3.527 3.564 1 98.94 89 ILE B O 1
ATOM 3028 N N . LEU B 1 90 ? -4.391 4.328 5.641 1 98.88 90 LEU B N 1
ATOM 3029 C CA . LEU B 1 90 ? -5.711 3.949 6.133 1 98.88 90 LEU B CA 1
ATOM 3030 C C . LEU B 1 90 ? -6.59 5.176 6.328 1 98.88 90 LEU B C 1
ATOM 3032 O O . LEU B 1 90 ? -6.18 6.148 6.969 1 98.88 90 LEU B O 1
ATOM 3036 N N . ALA B 1 91 ? -7.727 5.117 5.754 1 98.81 91 ALA B N 1
ATOM 3037 C CA . ALA B 1 91 ? -8.672 6.219 5.91 1 98.81 91 ALA B CA 1
ATOM 3038 C C . ALA B 1 91 ? -9.984 5.727 6.516 1 98.81 91 ALA B C 1
ATOM 3040 O O . ALA B 1 91 ? -10.484 4.66 6.148 1 98.81 91 ALA B O 1
ATOM 3041 N N . VAL B 1 92 ? -10.477 6.445 7.422 1 97.75 92 VAL B N 1
ATOM 3042 C CA . VAL B 1 92 ? -11.695 6 8.086 1 97.75 92 VAL B CA 1
ATOM 3043 C C . VAL B 1 92 ? -12.914 6.609 7.391 1 97.75 92 VAL B C 1
ATOM 3045 O O . VAL B 1 92 ? -12.891 7.781 7 1 97.75 92 VAL B O 1
ATOM 3048 N N . ALA B 1 93 ? -13.922 5.766 7.215 1 95.56 93 ALA B N 1
ATOM 3049 C CA . ALA B 1 93 ? -15.172 6.219 6.613 1 95.56 93 ALA B CA 1
ATOM 3050 C C . ALA B 1 93 ? -16.141 6.734 7.676 1 95.56 93 ALA B C 1
ATOM 3052 O O . ALA B 1 93 ? -16.25 6.156 8.758 1 95.56 93 ALA B O 1
ATOM 3053 N N . VAL B 1 94 ? -16.797 7.871 7.391 1 93.62 94 VAL B N 1
ATOM 3054 C CA . VAL B 1 94 ? -17.891 8.398 8.211 1 93.62 94 VAL B CA 1
ATOM 3055 C C . VAL B 1 94 ? -17.406 8.586 9.648 1 93.62 94 VAL B C 1
ATOM 3057 O O . VAL B 1 94 ? -17.859 7.883 10.555 1 93.62 94 VAL B O 1
ATOM 3060 N N . ASN B 1 95 ? -16.656 9.617 9.945 1 96.75 95 ASN B N 1
ATOM 3061 C CA . ASN B 1 95 ? -16.078 9.711 11.281 1 96.75 95 ASN B CA 1
ATOM 3062 C C . ASN B 1 95 ? -16.312 11.086 11.898 1 96.75 95 ASN B C 1
ATOM 3064 O O . ASN B 1 95 ? -15.562 11.516 12.773 1 96.75 95 ASN B O 1
ATOM 3068 N N . TYR B 1 96 ? -17.172 11.844 11.383 1 96.12 96 TYR B N 1
ATOM 3069 C CA . TYR B 1 96 ? -17.656 13.07 12.016 1 96.12 96 TYR B CA 1
ATOM 3070 C C . TYR B 1 96 ? -19.141 12.977 12.32 1 96.12 96 TYR B C 1
ATOM 3072 O O . TYR B 1 96 ? -19.953 12.664 11.438 1 96.12 96 TYR B O 1
ATOM 3080 N N . LYS B 1 97 ? -19.547 13.25 13.492 1 90.62 97 LYS B N 1
ATOM 3081 C CA . LYS B 1 97 ? -20.938 13.211 13.922 1 90.62 97 LYS B CA 1
ATOM 3082 C C . LYS B 1 97 ? -21.828 14.039 12.992 1 90.62 97 LYS B C 1
ATOM 3084 O O . LYS B 1 97 ? -22.891 13.57 12.562 1 90.62 97 LYS B O 1
ATOM 3089 N N . SER B 1 98 ? -21.422 15.172 12.633 1 81.62 98 SER B N 1
ATOM 3090 C CA . SER B 1 98 ? -22.188 16.094 11.797 1 81.62 98 SER B CA 1
ATOM 3091 C C . SER B 1 98 ? -22.203 15.641 10.344 1 81.62 98 SER B C 1
ATOM 3093 O O . SER B 1 98 ? -23.188 15.844 9.633 1 81.62 98 SER B O 1
ATOM 3095 N N . HIS B 1 99 ? -21.203 14.984 9.844 1 74.81 99 HIS B N 1
ATOM 3096 C CA . HIS B 1 99 ? -21.062 14.523 8.469 1 74.81 99 HIS B CA 1
ATOM 3097 C C . HIS B 1 99 ? -21.984 13.352 8.188 1 74.81 99 HIS B C 1
ATOM 3099 O O . HIS B 1 99 ? -22.609 13.289 7.125 1 74.81 99 HIS B O 1
ATOM 3105 N N . GLY B 1 100 ? -22 12.438 9.117 1 70.19 100 GLY B N 1
ATOM 3106 C CA . GLY B 1 100 ? -22.891 11.305 9 1 70.19 100 GLY B CA 1
ATOM 3107 C C . GLY B 1 100 ? -24.344 11.703 8.766 1 70.19 100 GLY B C 1
ATOM 3108 O O . GLY B 1 100 ? -25.031 11.094 7.949 1 70.19 100 GLY B O 1
ATOM 3109 N N . ARG B 1 101 ? -24.719 12.766 9.344 1 69.38 101 ARG B N 1
ATOM 3110 C CA . ARG B 1 101 ? -26.078 13.266 9.203 1 69.38 101 ARG B CA 1
ATOM 3111 C C . ARG B 1 101 ? -26.312 13.828 7.805 1 69.38 101 ARG B C 1
ATOM 3113 O O . ARG B 1 101 ? -27.375 13.617 7.215 1 69.38 101 ARG B O 1
ATOM 3120 N N . GLU B 1 102 ? -25.344 14.383 7.316 1 68.38 102 GLU B N 1
ATOM 3121 C CA . GLU B 1 102 ? -25.422 14.992 5.992 1 68.38 102 GLU B CA 1
ATOM 3122 C C . GLU B 1 102 ? -25.562 13.93 4.902 1 68.38 102 GLU B C 1
ATOM 3124 O O . GLU B 1 102 ? -26.281 14.133 3.926 1 68.38 102 GLU B O 1
ATOM 3129 N N . MET B 1 103 ? -24.938 12.75 5.145 1 68.69 103 MET B N 1
ATOM 3130 C CA . MET B 1 103 ? -24.891 11.711 4.121 1 68.69 103 MET B CA 1
ATOM 3131 C C . MET B 1 103 ? -25.938 10.641 4.387 1 68.69 103 MET B C 1
ATOM 3133 O O . MET B 1 103 ? -26.125 9.727 3.582 1 68.69 103 MET B O 1
ATOM 3137 N N . GLY B 1 104 ? -26.688 10.781 5.535 1 67.44 104 GLY B N 1
ATOM 3138 C CA . GLY B 1 104 ? -27.75 9.844 5.863 1 67.44 104 GLY B CA 1
ATOM 3139 C C . GLY B 1 104 ? -27.219 8.516 6.379 1 67.44 104 GLY B C 1
ATOM 3140 O O . GLY B 1 104 ? -27.906 7.492 6.281 1 67.44 104 GLY B O 1
ATOM 3141 N N . HIS B 1 105 ? -25.969 8.477 6.785 1 71 105 HIS B N 1
ATOM 3142 C CA . HIS B 1 105 ? -25.406 7.215 7.262 1 71 105 HIS B CA 1
ATOM 3143 C C . HIS B 1 105 ? -25.297 7.203 8.781 1 71 105 HIS B C 1
ATOM 3145 O O . HIS B 1 105 ? -24.891 8.195 9.391 1 71 105 HIS B O 1
ATOM 3151 N N . ALA B 1 106 ? -25.844 6.105 9.422 1 76.81 106 ALA B N 1
ATOM 3152 C CA . ALA B 1 106 ? -25.547 5.887 10.836 1 76.81 106 ALA B CA 1
ATOM 3153 C C . ALA B 1 106 ? -24.078 5.508 11.039 1 76.81 106 ALA B C 1
ATOM 3155 O O . ALA B 1 106 ? -23.5 4.785 10.219 1 76.81 106 ALA B O 1
ATOM 3156 N N . PRO B 1 107 ? -23.438 6.09 12.07 1 81.88 107 PRO B N 1
ATOM 3157 C CA . PRO B 1 107 ? -22.062 5.684 12.328 1 81.88 107 PRO B CA 1
ATOM 3158 C C . PRO B 1 107 ? -21.922 4.188 12.578 1 81.88 107 PRO B C 1
ATOM 3160 O O . PRO B 1 107 ? -22.797 3.574 13.188 1 81.88 107 PRO B O 1
ATOM 3163 N N . PRO B 1 108 ? -20.844 3.641 12.031 1 87.44 108 PRO B N 1
ATOM 3164 C CA . PRO B 1 108 ? -20.578 2.23 12.336 1 87.44 108 PRO B CA 1
ATOM 3165 C C . PRO B 1 108 ? -20.203 2.004 13.805 1 87.44 108 PRO B C 1
ATOM 3167 O O . PRO B 1 108 ? -19.703 2.92 14.461 1 87.44 108 PRO B O 1
ATOM 3170 N N . PRO B 1 109 ? -20.516 0.855 14.312 1 90.5 109 PRO B N 1
ATOM 3171 C CA . PRO B 1 109 ? -20.203 0.571 15.719 1 90.5 109 PRO B CA 1
ATOM 3172 C C . PRO B 1 109 ? -18.703 0.586 16 1 90.5 109 PRO B C 1
ATOM 3174 O O . PRO B 1 109 ? -18.297 0.777 17.141 1 90.5 109 PRO B O 1
ATOM 3177 N N . ARG B 1 110 ? -17.906 0.347 15.008 1 93.94 110 ARG B N 1
ATOM 3178 C CA . ARG B 1 110 ? -16.453 0.47 15.039 1 93.94 110 ARG B CA 1
ATOM 3179 C C . ARG B 1 110 ? -15.93 1.14 13.773 1 93.94 110 ARG B C 1
ATOM 3181 O O . ARG B 1 110 ? -16.641 1.209 12.766 1 93.94 110 ARG B O 1
ATOM 3188 N N . PRO B 1 111 ? -14.727 1.642 13.859 1 96.56 111 PRO B N 1
ATOM 3189 C CA . PRO B 1 111 ? -14.203 2.299 12.664 1 96.56 111 PRO B CA 1
ATOM 3190 C C . PRO B 1 111 ? -14.18 1.376 11.445 1 96.56 111 PRO B C 1
ATOM 3192 O O . PRO B 1 111 ? -13.859 0.192 11.57 1 96.56 111 PRO B O 1
ATOM 3195 N N . TYR B 1 112 ? -14.609 1.844 10.344 1 96.25 112 TYR B N 1
ATOM 3196 C CA . TYR B 1 112 ? -14.453 1.19 9.047 1 96.25 112 TYR B CA 1
ATOM 3197 C C . TYR B 1 112 ? -13.367 1.871 8.227 1 96.25 112 TYR B C 1
ATOM 3199 O O . TYR B 1 112 ? -13.516 3.029 7.828 1 96.25 112 TYR B O 1
ATOM 3207 N N . PHE B 1 113 ? -12.312 1.156 7.922 1 97.62 113 PHE B N 1
ATOM 3208 C CA . PHE B 1 113 ? -11.195 1.722 7.172 1 97.62 113 PHE B CA 1
ATOM 3209 C C . PHE B 1 113 ? -11.281 1.331 5.699 1 97.62 113 PHE B C 1
ATOM 3211 O O . PHE B 1 113 ? -11.641 0.2 5.371 1 97.62 113 PHE B O 1
ATOM 3218 N N . PHE B 1 114 ? -10.984 2.229 4.863 1 98.19 114 PHE B N 1
ATOM 3219 C CA . PHE B 1 114 ? -10.695 1.961 3.461 1 98.19 114 PHE B CA 1
ATOM 3220 C C . PHE B 1 114 ? -9.273 2.377 3.113 1 98.19 114 PHE B C 1
ATOM 3222 O O . PHE B 1 114 ? -8.641 3.127 3.859 1 98.19 114 PHE B O 1
ATOM 3229 N N . PRO B 1 115 ? -8.75 1.874 1.983 1 98.69 115 PRO B N 1
ATOM 3230 C CA . PRO B 1 115 ? -7.34 2.119 1.666 1 98.69 115 PRO B CA 1
ATOM 3231 C C . PRO B 1 115 ? -7.145 3.311 0.732 1 98.69 115 PRO B C 1
ATOM 3233 O O . PRO B 1 115 ? -8.055 3.668 -0.018 1 98.69 115 PRO B O 1
ATOM 3236 N N . LYS B 1 116 ? -6.086 3.928 0.804 1 98.69 116 LYS B N 1
ATOM 3237 C CA . LYS B 1 116 ? -5.41 4.602 -0.303 1 98.69 116 LYS B CA 1
ATOM 3238 C C . LYS B 1 116 ? -4.02 4.02 -0.537 1 98.69 116 LYS B C 1
ATOM 3240 O O . LYS B 1 116 ? -3.484 3.314 0.321 1 98.69 116 LYS B O 1
ATOM 3245 N N . PHE B 1 117 ? -3.471 4.227 -1.707 1 98.69 117 PHE B N 1
ATOM 3246 C CA . PHE B 1 117 ? -2.141 3.74 -2.049 1 98.69 117 PHE B CA 1
ATOM 3247 C C . PHE B 1 117 ? -1.2 4.902 -2.354 1 98.69 117 PHE B C 1
ATOM 3249 O O . PHE B 1 117 ? -1.648 6.027 -2.57 1 98.69 117 PHE B O 1
ATOM 3256 N N . PRO B 1 118 ? 0.075 4.652 -2.342 1 98.69 118 PRO B N 1
ATOM 3257 C CA . PRO B 1 118 ? 1.053 5.73 -2.514 1 98.69 118 PRO B CA 1
ATOM 3258 C C . PRO B 1 118 ? 0.899 6.461 -3.846 1 98.69 118 PRO B C 1
ATOM 3260 O O . PRO B 1 118 ? 1.226 7.645 -3.945 1 98.69 118 PRO B O 1
ATOM 3263 N N . ASN B 1 119 ? 0.362 5.789 -4.863 1 98.75 119 ASN B N 1
ATOM 3264 C CA . ASN B 1 119 ? 0.149 6.477 -6.133 1 98.75 119 ASN B CA 1
ATOM 3265 C C . ASN B 1 119 ? -0.793 7.668 -5.973 1 98.75 119 ASN B C 1
ATOM 3267 O O . ASN B 1 119 ? -0.764 8.602 -6.781 1 98.75 119 ASN B O 1
ATOM 3271 N N . ALA B 1 120 ? -1.628 7.609 -4.984 1 98.88 120 ALA B N 1
ATOM 3272 C CA . ALA B 1 120 ? -2.637 8.648 -4.785 1 98.88 120 ALA B CA 1
ATOM 3273 C C . ALA B 1 120 ? -2.027 9.891 -4.141 1 98.88 120 ALA B C 1
ATOM 3275 O O . ALA B 1 120 ? -2.617 10.969 -4.188 1 98.88 120 ALA B O 1
ATOM 3276 N N . LEU B 1 121 ? -0.891 9.789 -3.564 1 98.94 121 LEU B N 1
ATOM 3277 C CA . LEU B 1 121 ? -0.284 10.883 -2.818 1 98.94 121 LEU B CA 1
ATOM 3278 C C . LEU B 1 121 ? 0.191 11.984 -3.762 1 98.94 121 LEU B C 1
ATOM 3280 O O . LEU B 1 121 ? 0.729 11.695 -4.836 1 98.94 121 LEU B O 1
ATOM 3284 N N . VAL B 1 122 ? -0.001 13.188 -3.385 1 98.81 122 VAL B N 1
ATOM 3285 C CA . VAL B 1 122 ? 0.535 14.352 -4.078 1 98.81 122 VAL B CA 1
ATOM 3286 C C . VAL B 1 122 ? 0.813 15.469 -3.074 1 98.81 122 VAL B C 1
ATOM 3288 O O . VAL B 1 122 ? 0.084 15.625 -2.092 1 98.81 122 VAL B O 1
ATOM 3291 N N . GLY B 1 123 ? 1.846 16.203 -3.27 1 98.88 123 GLY B N 1
ATOM 3292 C CA . GLY B 1 123 ? 2.309 17.188 -2.291 1 98.88 123 GLY B CA 1
ATOM 3293 C C . GLY B 1 123 ? 1.671 18.547 -2.457 1 98.88 123 GLY B C 1
ATOM 3294 O O . GLY B 1 123 ? 0.834 18.75 -3.342 1 98.88 123 GLY B O 1
ATOM 3295 N N . HIS B 1 124 ? 2.043 19.438 -1.567 1 98.88 124 HIS B N 1
ATOM 3296 C CA . HIS B 1 124 ? 1.655 20.844 -1.542 1 98.88 124 HIS B CA 1
ATOM 3297 C C . HIS B 1 124 ? 2.041 21.547 -2.84 1 98.88 124 HIS B C 1
ATOM 3299 O O . HIS B 1 124 ? 3.1 21.266 -3.41 1 98.88 124 HIS B O 1
ATOM 3305 N N . GLU B 1 125 ? 1.102 22.359 -3.375 1 98.75 125 GLU B N 1
ATOM 3306 C CA . GLU B 1 125 ? 1.319 23.188 -4.555 1 98.75 125 GLU B CA 1
ATOM 3307 C C . GLU B 1 125 ? 1.452 22.328 -5.812 1 98.75 125 GLU B C 1
ATOM 3309 O O . GLU B 1 125 ? 1.983 22.797 -6.828 1 98.75 125 GLU B O 1
ATOM 3314 N N . ARG B 1 126 ? 1.086 21.078 -5.758 1 98.75 126 ARG B N 1
ATOM 3315 C CA . ARG B 1 126 ? 1.132 20.172 -6.898 1 98.75 126 ARG B CA 1
ATOM 3316 C C . ARG B 1 126 ? -0.268 19.891 -7.441 1 98.75 126 ARG B C 1
ATOM 3318 O O . ARG B 1 126 ? -1.261 20.094 -6.738 1 98.75 126 ARG B O 1
ATOM 3325 N N . PRO B 1 127 ? -0.405 19.469 -8.609 1 98.81 127 PRO B N 1
ATOM 3326 C CA . PRO B 1 127 ? -1.722 19.297 -9.227 1 98.81 127 PRO B CA 1
ATOM 3327 C C . PRO B 1 127 ? -2.422 18.016 -8.758 1 98.81 127 PRO B C 1
ATOM 3329 O O . PRO B 1 127 ? -1.772 16.984 -8.562 1 98.81 127 PRO B O 1
ATOM 3332 N N . ILE B 1 128 ? -3.701 18.125 -8.523 1 98.88 128 ILE B N 1
ATOM 3333 C CA . ILE B 1 128 ? -4.621 16.984 -8.477 1 98.88 128 ILE B CA 1
ATOM 3334 C C . ILE B 1 128 ? -5.188 16.719 -9.867 1 98.88 128 ILE B C 1
ATOM 3336 O O . ILE B 1 128 ? -5.77 17.609 -10.492 1 98.88 128 ILE B O 1
ATOM 3340 N N . ILE B 1 129 ? -5.047 15.531 -10.336 1 98.81 129 ILE B N 1
ATOM 3341 C CA . ILE B 1 129 ? -5.492 15.195 -11.68 1 98.81 129 ILE B CA 1
ATOM 3342 C C . ILE B 1 129 ? -6.949 14.742 -11.648 1 98.81 129 ILE B C 1
ATOM 3344 O O . ILE B 1 129 ? -7.297 13.805 -10.922 1 98.81 129 ILE B O 1
ATOM 3348 N N . LYS B 1 130 ? -7.773 15.43 -12.297 1 98.81 130 LYS B N 1
ATOM 3349 C CA . LYS B 1 130 ? -9.094 14.898 -12.617 1 98.81 130 LYS B CA 1
ATOM 3350 C C . LYS B 1 130 ? -9.039 13.969 -13.828 1 98.81 130 LYS B C 1
ATOM 3352 O O . LYS B 1 130 ? -9.016 14.43 -14.977 1 98.81 130 LYS B O 1
ATOM 3357 N N . HIS B 1 131 ? -9.078 12.727 -13.609 1 98.62 131 HIS B N 1
ATOM 3358 C CA . HIS B 1 131 ? -8.891 11.711 -14.648 1 98.62 131 HIS B CA 1
ATOM 3359 C C . HIS B 1 131 ? -10.016 11.766 -15.672 1 98.62 131 HIS B C 1
ATOM 3361 O O . HIS B 1 131 ? -11.148 12.125 -15.344 1 98.62 131 HIS B O 1
ATOM 3367 N N . ARG B 1 132 ? -9.781 11.414 -16.891 1 98.12 132 ARG B N 1
ATOM 3368 C CA . ARG B 1 132 ? -10.711 11.578 -18 1 98.12 132 ARG B CA 1
ATOM 3369 C C . ARG B 1 132 ? -11.953 10.719 -17.797 1 98.12 132 ARG B C 1
ATOM 3371 O O . ARG B 1 132 ? -12.992 10.961 -18.422 1 98.12 132 ARG B O 1
ATOM 3378 N N . ILE B 1 133 ? -11.859 9.742 -16.922 1 97.81 133 ILE B N 1
ATOM 3379 C CA . ILE B 1 133 ? -12.977 8.828 -16.719 1 97.81 133 ILE B CA 1
ATOM 3380 C C . ILE B 1 133 ? -13.797 9.281 -15.508 1 97.81 133 ILE B C 1
ATOM 3382 O O . ILE B 1 133 ? -14.781 8.641 -15.141 1 97.81 133 ILE B O 1
ATOM 3386 N N . VAL B 1 134 ? -13.445 10.398 -14.836 1 98.19 134 VAL B N 1
ATOM 3387 C CA . VAL B 1 134 ? -14.078 10.859 -13.602 1 98.19 134 VAL B CA 1
ATOM 3388 C C . VAL B 1 134 ? -14.992 12.047 -13.906 1 98.19 134 VAL B C 1
ATOM 3390 O O . VAL B 1 134 ? -14.586 12.992 -14.594 1 98.19 134 VAL B O 1
ATOM 3393 N N . GLN B 1 135 ? -16.172 12.062 -13.375 1 97.94 135 GLN B N 1
ATOM 3394 C CA . GLN B 1 135 ? -17.125 13.156 -13.555 1 97.94 135 GLN B CA 1
ATOM 3395 C C . GLN B 1 135 ? -17.359 13.891 -12.242 1 97.94 135 GLN B C 1
ATOM 3397 O O . GLN B 1 135 ? -17.656 15.086 -12.234 1 97.94 135 GLN B O 1
ATOM 3402 N N . LYS B 1 136 ? -17.297 13.18 -11.133 1 98.56 136 LYS B N 1
ATOM 3403 C CA . LYS B 1 136 ? -17.703 13.734 -9.844 1 98.56 136 LYS B CA 1
ATOM 3404 C C . LYS B 1 136 ? -16.562 13.68 -8.844 1 98.56 136 LYS B C 1
ATOM 3406 O O . LYS B 1 136 ? -16.578 12.875 -7.914 1 98.56 136 LYS B O 1
ATOM 3411 N N . MET B 1 137 ? -15.625 14.555 -9 1 98.75 137 MET B N 1
ATOM 3412 C CA . MET B 1 137 ? -14.484 14.664 -8.086 1 98.75 137 MET B CA 1
ATOM 3413 C C . MET B 1 137 ? -14.812 15.562 -6.906 1 98.75 137 MET B C 1
ATOM 3415 O O . MET B 1 137 ? -15.242 16.703 -7.09 1 98.75 137 MET B O 1
ATOM 3419 N N . ASP B 1 138 ? -14.656 15.062 -5.734 1 98.75 138 ASP B N 1
ATOM 3420 C CA . ASP B 1 138 ? -15.102 15.719 -4.508 1 98.75 138 ASP B CA 1
ATOM 3421 C C . ASP B 1 138 ? -13.93 15.977 -3.57 1 98.75 138 ASP B C 1
ATOM 3423 O O . ASP B 1 138 ? -12.867 15.367 -3.707 1 98.75 138 ASP B O 1
ATOM 3427 N N . TRP B 1 139 ? -14.062 17 -2.713 1 98.94 139 TRP B N 1
ATOM 3428 C CA . TRP B 1 139 ? -13.031 17.359 -1.748 1 98.94 139 TRP B CA 1
ATOM 3429 C C . TRP B 1 139 ? -13.398 16.891 -0.348 1 98.94 139 TRP B C 1
ATOM 3431 O O . TRP B 1 139 ? -14.578 16.672 -0.046 1 98.94 139 TRP B O 1
ATOM 3441 N N . GLU B 1 140 ? -12.391 16.594 0.483 1 98.81 140 GLU B N 1
ATOM 3442 C CA . GLU B 1 140 ? -12.586 16.203 1.878 1 98.81 140 GLU B CA 1
ATOM 3443 C C . GLU B 1 140 ? -11.375 16.594 2.73 1 98.81 140 GLU B C 1
ATOM 3445 O O . GLU B 1 140 ? -10.383 15.867 2.773 1 98.81 140 GLU B O 1
ATOM 3450 N N . VAL B 1 141 ? -11.422 17.688 3.465 1 98.94 141 VAL B N 1
ATOM 3451 C CA . VAL B 1 141 ? -10.32 18.078 4.348 1 98.94 141 VAL B CA 1
ATOM 3452 C C . VAL B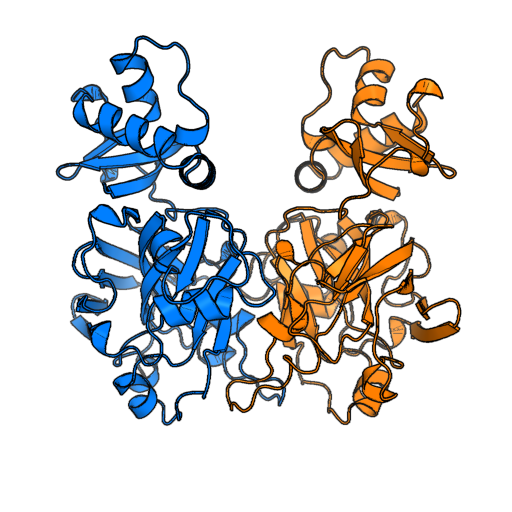 1 141 ? -10.258 17.109 5.531 1 98.94 141 VAL B C 1
ATOM 3454 O O . VAL B 1 141 ? -11.289 16.719 6.086 1 98.94 141 VAL B O 1
ATOM 3457 N N . GLU B 1 142 ? -9.086 16.703 5.859 1 98.94 142 GLU B N 1
ATOM 3458 C CA . GLU B 1 142 ? -8.906 15.797 6.988 1 98.94 142 GLU B CA 1
ATOM 3459 C C . GLU B 1 142 ? -7.629 16.109 7.758 1 98.94 142 GLU B C 1
ATOM 3461 O O . GLU B 1 142 ? -6.656 16.609 7.18 1 98.94 142 GLU B O 1
ATOM 3466 N N . LEU B 1 143 ? -7.625 15.867 9.102 1 98.94 143 LEU B N 1
ATOM 3467 C CA . LEU B 1 143 ? -6.395 15.648 9.852 1 98.94 143 LEU B CA 1
ATOM 3468 C C . LEU B 1 143 ? -5.789 14.289 9.516 1 98.94 143 LEU B C 1
ATOM 3470 O O . LEU B 1 143 ? -6.496 13.281 9.492 1 98.94 143 LEU B O 1
ATOM 3474 N N . VAL B 1 144 ? -4.527 14.25 9.203 1 99 144 VAL B N 1
ATOM 3475 C CA . VAL B 1 144 ? -3.836 13 8.922 1 99 144 VAL B CA 1
ATOM 3476 C C . VAL B 1 144 ? -2.791 12.727 10 1 99 144 VAL B C 1
ATOM 3478 O O . VAL B 1 144 ? -1.98 13.602 10.32 1 99 144 VAL B O 1
ATOM 3481 N N . VAL B 1 145 ? -2.832 11.57 10.562 1 99 145 VAL B N 1
ATOM 3482 C CA . VAL B 1 145 ? -1.871 11.117 11.562 1 99 145 VAL B CA 1
ATOM 3483 C C . VAL B 1 145 ? -0.715 10.391 10.883 1 99 145 VAL B C 1
ATOM 3485 O O . VAL B 1 145 ? -0.934 9.523 10.031 1 99 145 VAL B O 1
ATOM 3488 N N . ILE B 1 146 ? 0.481 10.727 11.203 1 99 146 ILE B N 1
ATOM 3489 C CA . ILE B 1 146 ? 1.672 10.016 10.766 1 99 146 ILE B CA 1
ATOM 3490 C C . ILE B 1 146 ? 2.201 9.141 11.898 1 99 146 ILE B C 1
ATOM 3492 O O . ILE B 1 146 ? 2.562 9.656 12.961 1 99 146 ILE B O 1
ATOM 3496 N N . ILE B 1 147 ? 2.283 7.867 11.68 1 98.94 147 ILE B N 1
ATOM 3497 C CA . ILE B 1 147 ? 2.734 6.922 12.695 1 98.94 147 ILE B CA 1
ATOM 3498 C C . ILE B 1 147 ? 4.254 7 12.836 1 98.94 147 ILE B C 1
ATOM 3500 O O . ILE B 1 147 ? 4.973 7.074 11.836 1 98.94 147 ILE B O 1
ATOM 3504 N N . GLY B 1 148 ? 4.73 6.93 14.078 1 98.81 148 GLY B N 1
ATOM 3505 C CA . GLY B 1 148 ? 6.141 7.152 14.344 1 98.81 148 GLY B CA 1
ATOM 3506 C C . GLY B 1 148 ? 6.855 5.914 14.852 1 98.81 148 GLY B C 1
ATOM 3507 O O . GLY B 1 148 ? 8.086 5.828 14.773 1 98.81 148 GLY B O 1
ATOM 3508 N N . ARG B 1 149 ? 6.09 5.031 15.398 1 97.94 149 ARG B N 1
ATOM 3509 C CA . ARG B 1 149 ? 6.617 3.818 16.016 1 97.94 149 ARG B CA 1
ATOM 3510 C C . ARG B 1 149 ? 5.82 2.592 15.586 1 97.94 149 ARG B C 1
ATOM 3512 O O . ARG B 1 149 ? 4.602 2.666 15.414 1 97.94 149 ARG B O 1
ATOM 3519 N N . SER B 1 150 ? 6.59 1.488 15.453 1 98.69 150 SER B N 1
ATOM 3520 C CA . SER B 1 150 ? 5.91 0.241 15.125 1 98.69 150 SER B CA 1
ATOM 3521 C C . SER B 1 150 ? 5.086 -0.269 16.297 1 98.69 150 SER B C 1
ATOM 3523 O O . SER B 1 150 ? 5.516 -0.169 17.453 1 98.69 150 SER B O 1
ATOM 3525 N N . GLY B 1 151 ? 3.934 -0.773 15.984 1 98.69 151 GLY B N 1
ATOM 3526 C CA . GLY B 1 151 ? 3.121 -1.334 17.047 1 98.69 151 GLY B CA 1
ATOM 3527 C C . GLY B 1 151 ? 1.937 -2.135 16.547 1 98.69 151 GLY B C 1
ATOM 3528 O O . GLY B 1 151 ? 1.421 -1.866 15.453 1 98.69 151 GLY B O 1
ATOM 3529 N N . LYS B 1 152 ? 1.551 -3.105 17.234 1 98.62 152 LYS B N 1
ATOM 3530 C CA . LYS B 1 152 ? 0.374 -3.947 17.047 1 98.62 152 LYS B CA 1
ATOM 3531 C C . LYS B 1 152 ? -0.411 -4.098 18.344 1 98.62 152 LYS B C 1
ATOM 3533 O O . LYS B 1 152 ? 0.175 -4.152 19.438 1 98.62 152 LYS B O 1
ATOM 3538 N N . TYR B 1 153 ? -1.728 -4.145 18.203 1 98.69 153 TYR B N 1
ATOM 3539 C CA . TYR B 1 153 ? -2.604 -4.211 19.375 1 98.69 153 TYR B CA 1
ATOM 3540 C C . TYR B 1 153 ? -2.332 -3.059 20.328 1 98.69 153 TYR B C 1
ATOM 3542 O O . TYR B 1 153 ? -2.166 -3.271 21.531 1 98.69 153 TYR B O 1
ATOM 3550 N N . ILE B 1 154 ? -2.248 -1.878 19.844 1 98.88 154 ILE B N 1
ATOM 3551 C CA . ILE B 1 154 ? -1.896 -0.691 20.625 1 98.88 154 ILE B CA 1
ATOM 3552 C C . ILE B 1 154 ? -3.066 -0.294 21.516 1 98.88 154 ILE B C 1
ATOM 3554 O O . ILE B 1 154 ? -4.168 -0.033 21.031 1 98.88 154 ILE B O 1
ATOM 3558 N N . PRO B 1 155 ? -2.859 -0.214 22.797 1 98.81 155 PRO B N 1
ATOM 3559 C CA . PRO B 1 155 ? -3.939 0.257 23.672 1 98.81 155 PRO B CA 1
ATOM 3560 C C . PRO B 1 155 ? -4.305 1.719 23.422 1 98.81 155 PRO B C 1
ATOM 3562 O O . PRO B 1 155 ? -3.436 2.525 23.078 1 98.81 155 PRO B O 1
ATOM 3565 N N . LYS B 1 156 ? -5.559 2.043 23.656 1 98.56 156 LYS B N 1
ATOM 3566 C CA . LYS B 1 156 ? -6.02 3.412 23.453 1 98.56 156 LYS B CA 1
ATOM 3567 C C . LYS B 1 156 ? -5.227 4.395 24.312 1 98.56 156 LYS B C 1
ATOM 3569 O O . LYS B 1 156 ? -4.867 5.48 23.844 1 98.56 156 LYS B O 1
ATOM 3574 N N . GLU B 1 157 ? -4.879 3.992 25.5 1 98.5 157 GLU B N 1
ATOM 3575 C CA . GLU B 1 157 ? -4.258 4.867 26.484 1 98.5 157 GLU B CA 1
ATOM 3576 C C . GLU B 1 157 ? -2.857 5.289 26.047 1 98.5 157 GLU B C 1
ATOM 3578 O O . GLU B 1 157 ? -2.371 6.352 26.438 1 98.5 157 GLU B O 1
ATOM 3583 N N . SER B 1 158 ? -2.23 4.473 25.188 1 98.5 158 SER B N 1
ATOM 3584 C CA . SER B 1 158 ? -0.866 4.781 24.781 1 98.5 158 SER B CA 1
ATOM 3585 C C . SER B 1 158 ? -0.807 5.133 23.297 1 98.5 158 SER B C 1
ATOM 3587 O O . SER B 1 158 ? 0.279 5.273 22.734 1 98.5 158 SER B O 1
ATOM 3589 N N . ALA B 1 159 ? -1.949 5.23 22.688 1 98.81 159 ALA B N 1
ATOM 3590 C CA . ALA B 1 159 ? -2.037 5.352 21.234 1 98.81 159 ALA B CA 1
ATOM 3591 C C . ALA B 1 159 ? -1.264 6.57 20.75 1 98.81 159 ALA B C 1
ATOM 3593 O O . ALA B 1 159 ? -0.544 6.492 19.75 1 98.81 159 ALA B O 1
ATOM 3594 N N . LEU B 1 160 ? -1.358 7.652 21.422 1 98.75 160 LEU B N 1
ATOM 3595 C CA . LEU B 1 160 ? -0.746 8.891 20.953 1 98.75 160 LEU B CA 1
ATOM 3596 C C . LEU B 1 160 ? 0.774 8.82 21.047 1 98.75 160 LEU B C 1
ATOM 3598 O O . LEU B 1 160 ? 1.48 9.602 20.422 1 98.75 160 LEU B O 1
ATOM 3602 N N . ASP B 1 161 ? 1.349 7.871 21.859 1 98.31 161 ASP B N 1
ATOM 3603 C CA . ASP B 1 161 ? 2.791 7.664 21.953 1 98.31 161 ASP B CA 1
ATOM 3604 C C . ASP B 1 161 ? 3.355 7.121 20.641 1 98.31 161 ASP B C 1
ATOM 3606 O O . ASP B 1 161 ? 4.57 7.125 20.438 1 98.31 161 ASP B O 1
ATOM 3610 N N . TYR B 1 162 ? 2.492 6.676 19.781 1 98.81 162 TYR B N 1
ATOM 3611 C CA . TYR B 1 162 ? 2.93 6.062 18.531 1 98.81 162 TYR B CA 1
ATOM 3612 C C . TYR B 1 162 ? 2.896 7.074 17.391 1 98.81 162 TYR B C 1
ATOM 3614 O O . TYR B 1 162 ? 3.234 6.742 16.25 1 98.81 162 TYR B O 1
ATOM 3622 N N . VAL B 1 163 ? 2.533 8.273 17.672 1 98.94 163 VAL B N 1
ATOM 3623 C CA . VAL B 1 163 ? 2.371 9.297 16.641 1 98.94 163 VAL B CA 1
ATOM 3624 C C . VAL B 1 163 ? 3.67 10.086 16.484 1 98.94 163 VAL B C 1
ATOM 3626 O O . VAL B 1 163 ? 4.223 10.586 17.469 1 98.94 163 VAL B O 1
ATOM 3629 N N . PHE B 1 164 ? 4.172 10.188 15.258 1 98.94 164 PHE B N 1
ATOM 3630 C CA . PHE B 1 164 ? 5.297 11.055 14.938 1 98.94 164 PHE B CA 1
ATOM 3631 C C . PHE B 1 164 ? 4.859 12.516 14.867 1 98.94 164 PHE B C 1
ATOM 3633 O O . PHE B 1 164 ? 5.543 13.398 15.383 1 98.94 164 PHE B O 1
ATOM 3640 N N . GLY B 1 165 ? 3.736 12.703 14.172 1 98.88 165 GLY B N 1
ATOM 3641 C CA . GLY B 1 165 ? 3.168 14.023 13.969 1 98.88 165 GLY B CA 1
ATOM 3642 C C . GLY B 1 165 ? 1.892 14.008 13.156 1 98.88 165 GLY B C 1
ATOM 3643 O O . GLY B 1 165 ? 1.241 12.969 13.031 1 98.88 165 GLY B O 1
ATOM 3644 N N . TYR B 1 166 ? 1.521 15.172 12.727 1 98.94 166 TYR B N 1
ATOM 3645 C CA . TYR B 1 166 ? 0.271 15.367 12.008 1 98.94 166 TYR B CA 1
ATOM 3646 C C . TYR B 1 166 ? 0.487 16.219 10.766 1 98.94 166 TYR B C 1
ATOM 3648 O O . TYR B 1 166 ? 1.425 17.031 10.711 1 98.94 166 TYR B O 1
ATOM 3656 N N . THR B 1 167 ? -0.36 16.094 9.82 1 98.94 167 THR B N 1
ATOM 3657 C CA . THR B 1 167 ? -0.348 16.906 8.609 1 98.94 167 THR B CA 1
ATOM 3658 C C . THR B 1 167 ? -1.765 17.109 8.078 1 98.94 167 THR B C 1
ATOM 3660 O O . THR B 1 167 ? -2.734 16.672 8.695 1 98.94 167 THR B O 1
ATOM 3663 N N . VAL B 1 168 ? -1.898 17.875 7.016 1 98.94 168 VAL B N 1
ATOM 3664 C CA . VAL B 1 168 ? -3.188 18.156 6.387 1 98.94 168 VAL B CA 1
ATOM 3665 C C . VAL B 1 168 ? -3.402 17.203 5.215 1 98.94 168 VAL B C 1
ATOM 3667 O O . VAL B 1 168 ? -2.479 16.938 4.438 1 98.94 168 VAL B O 1
ATOM 3670 N N . GLY B 1 169 ? -4.574 16.625 5.168 1 98.94 169 GLY B N 1
ATOM 3671 C CA . GLY B 1 169 ? -4.945 15.812 4.023 1 98.94 169 GLY B CA 1
ATOM 3672 C C . GLY B 1 169 ? -6.207 16.297 3.332 1 98.94 169 GLY B C 1
ATOM 3673 O O . GLY B 1 169 ? -7.055 16.938 3.955 1 98.94 169 GLY B O 1
ATOM 3674 N N . ASN B 1 170 ? -6.285 16.109 2.086 1 98.94 170 ASN B N 1
ATOM 3675 C CA . ASN B 1 170 ? -7.496 16.203 1.274 1 98.94 170 ASN B CA 1
ATOM 3676 C C . ASN B 1 170 ? -7.848 14.867 0.634 1 98.94 170 ASN B C 1
ATOM 3678 O O . ASN B 1 170 ? -7.211 14.453 -0.336 1 98.94 170 ASN B O 1
ATOM 3682 N N . ASP B 1 171 ? -8.789 14.172 1.221 1 98.88 171 ASP B N 1
ATOM 3683 C CA . ASP B 1 171 ? -9.219 12.859 0.742 1 98.88 171 ASP B CA 1
ATOM 3684 C C . ASP B 1 171 ? -10.117 12.992 -0.486 1 98.88 171 ASP B C 1
ATOM 3686 O O . ASP B 1 171 ? -11.328 12.82 -0.392 1 98.88 171 ASP B O 1
ATOM 3690 N N . ILE B 1 172 ? -9.5 13.211 -1.596 1 98.94 172 ILE B N 1
ATOM 3691 C CA . ILE B 1 172 ? -10.219 13.367 -2.854 1 98.94 172 ILE B CA 1
ATOM 3692 C C . ILE B 1 172 ? -11.023 12.102 -3.146 1 98.94 172 ILE B C 1
ATOM 3694 O O . ILE B 1 172 ? -10.508 10.984 -2.994 1 98.94 172 ILE B O 1
ATOM 3698 N N . SER B 1 173 ? -12.25 12.273 -3.518 1 98.56 173 SER B N 1
ATOM 3699 C CA . SER B 1 173 ? -13.172 11.18 -3.787 1 98.56 173 SER B CA 1
ATOM 3700 C C . SER B 1 173 ? -13.719 11.25 -5.207 1 98.56 173 SER B C 1
ATOM 3702 O O . SER B 1 173 ? -14.164 12.312 -5.652 1 98.56 173 SER B O 1
ATOM 3704 N N . MET B 1 174 ? -13.578 10.188 -5.938 1 98.62 174 MET B N 1
ATOM 3705 C CA . MET B 1 174 ? -14.297 10.023 -7.203 1 98.62 174 MET B CA 1
ATOM 3706 C C . MET B 1 174 ? -15.664 9.383 -6.977 1 98.62 174 MET B C 1
ATOM 3708 O O . MET B 1 174 ? -15.805 8.164 -7.066 1 98.62 174 MET B O 1
ATOM 3712 N N . ARG B 1 175 ? -16.656 10.242 -6.84 1 97.88 175 ARG B N 1
ATOM 3713 C CA . ARG B 1 175 ? -17.953 9.812 -6.344 1 97.88 175 ARG B CA 1
ATOM 3714 C C . ARG B 1 175 ? -18.656 8.922 -7.363 1 97.88 175 ARG B C 1
ATOM 3716 O O . ARG B 1 175 ? -19.406 8.008 -6.988 1 97.88 175 ARG B O 1
ATOM 3723 N N . ASP B 1 176 ? -18.469 9.125 -8.617 1 97.25 176 ASP B N 1
ATOM 3724 C CA . ASP B 1 176 ? -19.109 8.312 -9.648 1 97.25 176 ASP B CA 1
ATOM 3725 C C . ASP B 1 176 ? -18.484 6.922 -9.711 1 97.25 176 ASP B C 1
ATOM 3727 O O . ASP B 1 176 ? -19.062 6 -10.297 1 97.25 176 ASP B O 1
ATOM 3731 N N . TRP B 1 177 ? -17.328 6.719 -9.125 1 97.06 177 TRP B N 1
ATOM 3732 C CA . TRP B 1 177 ? -16.672 5.418 -9.062 1 97.06 177 TRP B CA 1
ATOM 3733 C C . TRP B 1 177 ? -16.844 4.785 -7.688 1 97.06 177 TRP B C 1
ATOM 3735 O O . TRP B 1 177 ? -16.625 3.582 -7.52 1 97.06 177 TRP B O 1
ATOM 3745 N N . GLN B 1 178 ? -17.234 5.543 -6.688 1 96.12 178 GLN B N 1
ATOM 3746 C CA . GLN B 1 178 ? -17.312 5.102 -5.301 1 96.12 178 GLN B CA 1
ATOM 3747 C C . GLN B 1 178 ? -18.562 4.258 -5.07 1 96.12 178 GLN B C 1
ATOM 3749 O O . GLN B 1 178 ? -18.656 3.543 -4.07 1 96.12 178 GLN B O 1
ATOM 3754 N N . TYR B 1 179 ? -19.531 4.297 -5.965 1 91.94 179 TYR B N 1
ATOM 3755 C CA . TYR B 1 179 ? -20.812 3.621 -5.777 1 91.94 179 TYR B CA 1
ATOM 3756 C C . TYR B 1 179 ? -21.047 2.588 -6.871 1 91.94 179 TYR B C 1
ATOM 3758 O O . TYR B 1 179 ? -21.969 2.725 -7.676 1 91.94 179 TYR B O 1
ATOM 3766 N N . PRO B 1 180 ? -20.297 1.485 -6.785 1 84.69 180 PRO B N 1
ATOM 3767 C CA . PRO B 1 180 ? -20.547 0.433 -7.773 1 84.69 180 PRO B CA 1
ATOM 3768 C C . PRO B 1 180 ? -21.844 -0.311 -7.535 1 84.69 180 PRO B C 1
ATOM 3770 O O . PRO B 1 180 ? -22.344 -0.341 -6.406 1 84.69 180 PRO B O 1
ATOM 3773 N N . PRO B 1 181 ? -22.438 -0.841 -8.57 1 84.75 181 PRO B N 1
ATOM 3774 C CA . PRO B 1 181 ? -23.641 -1.661 -8.438 1 84.75 181 PRO B CA 1
ATOM 3775 C C . PRO B 1 181 ? -23.344 -3.076 -7.949 1 84.75 181 PRO B C 1
ATOM 3777 O O . PRO B 1 181 ? -23.484 -4.039 -8.711 1 84.75 181 PRO B O 1
ATOM 3780 N N . THR B 1 182 ? -22.844 -3.242 -6.73 1 87.19 182 THR B N 1
ATOM 3781 C CA . THR B 1 182 ? -22.453 -4.535 -6.18 1 87.19 182 THR B CA 1
ATOM 3782 C C . THR B 1 182 ? -22.844 -4.641 -4.711 1 87.19 182 THR B C 1
ATOM 3784 O O . THR B 1 182 ? -23.125 -3.629 -4.062 1 87.19 182 THR B O 1
ATOM 3787 N N . GLU B 1 183 ? -22.859 -5.832 -4.25 1 84.62 183 GLU B N 1
ATOM 3788 C CA . GLU B 1 183 ? -23.156 -6.078 -2.842 1 84.62 183 GLU B CA 1
ATOM 3789 C C . GLU B 1 183 ? -21.891 -6.156 -2.008 1 84.62 183 GLU B C 1
ATOM 3791 O O . GLU B 1 183 ? -21.938 -6.352 -0.792 1 84.62 183 GLU B O 1
ATOM 3796 N N . LEU B 1 184 ? -20.766 -5.996 -2.625 1 90.56 184 LEU B N 1
ATOM 3797 C CA . LEU B 1 184 ? -19.469 -6.152 -1.973 1 90.56 184 LEU B CA 1
ATOM 3798 C C . LEU B 1 184 ? -19.094 -4.895 -1.201 1 90.56 184 LEU B C 1
ATOM 3800 O O . LEU B 1 184 ? -18.203 -4.926 -0.356 1 90.56 184 LEU B O 1
ATOM 3804 N N . GLY B 1 185 ? -19.828 -3.787 -1.441 1 92.44 185 GLY B N 1
ATOM 3805 C CA . GLY B 1 185 ? -19.578 -2.531 -0.756 1 92.44 185 GLY B CA 1
ATOM 3806 C C . GLY B 1 185 ? -19.266 -1.389 -1.701 1 92.44 185 GLY B C 1
ATOM 3807 O O . GLY B 1 185 ? -19.438 -1.51 -2.914 1 92.44 185 GLY B O 1
ATOM 3808 N N . LEU B 1 186 ? -18.828 -0.273 -1.129 1 93.62 186 LEU B N 1
ATOM 3809 C CA . LEU B 1 186 ? -18.438 0.886 -1.922 1 93.62 186 LEU B CA 1
ATOM 3810 C C . LEU B 1 186 ? -17.125 0.622 -2.65 1 93.62 186 LEU B C 1
ATOM 3812 O O . LEU B 1 186 ? -16.406 -0.321 -2.318 1 93.62 186 LEU B O 1
ATOM 3816 N N . GLY B 1 187 ? -16.922 1.359 -3.797 1 95.69 187 GLY B N 1
ATOM 3817 C CA . GLY B 1 187 ? -15.703 1.249 -4.57 1 95.69 187 GLY B CA 1
ATOM 3818 C C . GLY B 1 187 ? -14.539 2.002 -3.953 1 95.69 187 GLY B C 1
ATOM 3819 O O . GLY B 1 187 ? -14.102 3.027 -4.48 1 95.69 187 GLY B O 1
ATOM 3820 N N . TRP B 1 188 ? -13.953 1.438 -2.943 1 97.31 188 TRP B N 1
ATOM 3821 C CA . TRP B 1 188 ? -13.008 2.16 -2.1 1 97.31 188 TRP B CA 1
ATOM 3822 C C . TRP B 1 188 ? -11.688 2.381 -2.83 1 97.31 188 TRP B C 1
ATOM 3824 O O . TRP B 1 188 ? -11.039 3.42 -2.662 1 97.31 188 TRP B O 1
ATOM 3834 N N . ILE B 1 189 ? -11.281 1.473 -3.684 1 97.69 189 ILE B N 1
ATOM 3835 C CA . ILE B 1 189 ? -10 1.639 -4.363 1 97.69 189 ILE B CA 1
ATOM 3836 C C . ILE B 1 189 ? -10.141 2.66 -5.488 1 97.69 189 ILE B C 1
ATOM 3838 O O . ILE B 1 189 ? -9.555 3.742 -5.434 1 97.69 189 ILE B O 1
ATOM 3842 N N . TRP B 1 190 ? -11.078 2.531 -6.41 1 96.25 190 TRP B N 1
ATOM 3843 C CA . TRP B 1 190 ? -11.234 3.459 -7.523 1 96.25 190 TRP B CA 1
ATOM 3844 C C . TRP B 1 190 ? -11.82 4.785 -7.055 1 96.25 190 TRP B C 1
ATOM 3846 O O . TRP B 1 190 ? -11.477 5.848 -7.582 1 96.25 190 TRP B O 1
ATOM 3856 N N . GLY B 1 191 ? -12.57 4.715 -6.078 1 98.06 191 GLY B N 1
ATOM 3857 C CA . GLY B 1 191 ? -13.195 5.938 -5.586 1 98.06 191 GLY B CA 1
ATOM 3858 C C . GLY B 1 191 ? -12.242 6.805 -4.785 1 98.06 191 GLY B C 1
ATOM 3859 O O . GLY B 1 191 ? -12.484 8 -4.613 1 98.06 191 GLY B O 1
ATOM 3860 N N . LYS B 1 192 ? -11.109 6.184 -4.309 1 98.69 192 LYS B N 1
ATOM 3861 C CA . LYS B 1 192 ? -10.352 6.906 -3.293 1 98.69 192 LYS B CA 1
ATOM 3862 C C . LYS B 1 192 ? -8.859 6.863 -3.584 1 98.69 192 LYS B C 1
ATOM 3864 O O . LYS B 1 192 ? -8.078 7.594 -2.967 1 98.69 192 LYS B O 1
ATOM 3869 N N . SER B 1 193 ? -8.445 6.043 -4.57 1 98.62 193 SER B N 1
ATOM 3870 C CA . SER B 1 193 ? -7.004 5.809 -4.664 1 98.62 193 SER B CA 1
ATOM 3871 C C . SER B 1 193 ? -6.5 6.039 -6.086 1 98.62 193 SER B C 1
ATOM 3873 O O . SER B 1 193 ? -5.457 5.504 -6.473 1 98.62 193 SER B O 1
ATOM 3875 N N . MET B 1 194 ? -7.266 6.758 -6.941 1 98.81 194 MET B N 1
ATOM 3876 C CA . MET B 1 194 ? -6.719 7.137 -8.242 1 98.81 194 MET B CA 1
ATOM 3877 C C . MET B 1 194 ? -5.477 8.008 -8.078 1 98.81 194 MET B C 1
ATOM 3879 O O . MET B 1 194 ? -5.211 8.516 -6.984 1 98.81 194 MET B O 1
ATOM 3883 N N . ASP B 1 195 ? -4.688 8.086 -9.141 1 98.88 195 ASP B N 1
ATOM 3884 C CA . ASP B 1 195 ? -3.482 8.906 -9.086 1 98.88 195 ASP B CA 1
ATOM 3885 C C . ASP B 1 195 ? -3.803 10.312 -8.586 1 98.88 195 ASP B C 1
ATOM 3887 O O . ASP B 1 195 ? -4.73 10.961 -9.086 1 98.88 195 ASP B O 1
ATOM 3891 N N . THR B 1 196 ? -3.102 10.797 -7.52 1 98.88 196 THR B N 1
ATOM 3892 C CA . THR B 1 196 ? -3.104 12.148 -6.957 1 98.88 196 THR B CA 1
ATOM 3893 C C . THR B 1 196 ? -4.371 12.391 -6.145 1 98.88 196 THR B C 1
ATOM 3895 O O . THR B 1 196 ? -4.746 13.539 -5.898 1 98.88 196 THR B O 1
ATOM 3898 N N . ALA B 1 197 ? -5.07 11.336 -5.695 1 98.94 197 ALA B N 1
ATOM 3899 C CA . ALA B 1 197 ? -6.34 11.484 -4.984 1 98.94 197 ALA B CA 1
ATOM 3900 C C . ALA B 1 197 ? -6.109 11.641 -3.482 1 98.94 197 ALA B C 1
ATOM 3902 O O . ALA B 1 197 ? -7.059 11.609 -2.697 1 98.94 197 ALA B O 1
ATOM 3903 N N . ALA B 1 198 ? -4.832 11.758 -3.068 1 98.94 198 ALA B N 1
ATOM 3904 C CA . ALA B 1 198 ? -4.52 11.961 -1.656 1 98.94 198 ALA B CA 1
ATOM 3905 C C . ALA B 1 198 ? -3.486 13.07 -1.479 1 98.94 198 ALA B C 1
ATOM 3907 O O . ALA B 1 198 ? -2.346 12.812 -1.089 1 98.94 198 ALA B O 1
ATOM 3908 N N . PRO B 1 199 ? -3.898 14.305 -1.688 1 98.94 199 PRO B N 1
ATOM 3909 C CA . PRO B 1 199 ? -3.016 15.406 -1.289 1 98.94 199 PRO B CA 1
ATOM 3910 C C . PRO B 1 199 ? -2.719 15.406 0.209 1 98.94 199 PRO B C 1
ATOM 3912 O O . PRO B 1 199 ? -3.635 15.273 1.023 1 98.94 199 PRO B O 1
ATOM 3915 N N . VAL B 1 200 ? -1.501 15.516 0.511 1 98.94 200 VAL B N 1
ATOM 3916 C CA . VAL B 1 200 ? -1.069 15.602 1.902 1 98.94 200 VAL B CA 1
ATOM 3917 C C . VAL B 1 200 ? 0.058 16.625 2.031 1 98.94 200 VAL B C 1
ATOM 3919 O O . VAL B 1 200 ? 0.909 16.734 1.146 1 98.94 200 VAL B O 1
ATOM 3922 N N . GLY B 1 201 ? 0.088 17.359 3.061 1 98.75 201 GLY B N 1
ATOM 3923 C CA . GLY B 1 201 ? 1.157 18.312 3.309 1 98.75 201 GLY B CA 1
ATOM 3924 C C . GLY B 1 201 ? 0.681 19.578 4 1 98.75 201 GLY B C 1
ATOM 3925 O O . GLY B 1 201 ? -0.361 19.578 4.66 1 98.75 201 GLY B O 1
ATOM 3926 N N . PRO B 1 202 ? 1.352 20.688 3.932 1 98.62 202 PRO B N 1
ATOM 3927 C CA . PRO B 1 202 ? 2.633 20.828 3.234 1 98.62 202 PRO B CA 1
ATOM 3928 C C . PRO B 1 202 ? 3.775 20.125 3.961 1 98.62 202 PRO B C 1
ATOM 3930 O O . PRO B 1 202 ? 4.785 19.781 3.344 1 98.62 202 PRO B O 1
ATOM 3933 N N . TYR B 1 203 ? 3.658 19.969 5.238 1 98.81 203 TYR B N 1
ATOM 3934 C CA . TYR B 1 203 ? 4.688 19.375 6.09 1 98.81 203 TYR B CA 1
ATOM 3935 C C . TYR B 1 203 ? 4.062 18.609 7.254 1 98.81 203 TYR B C 1
ATOM 3937 O O . TYR B 1 203 ? 2.842 18.625 7.43 1 98.81 203 TYR B O 1
ATOM 3945 N N . ILE B 1 204 ? 4.809 17.828 7.902 1 98.94 204 ILE B N 1
ATOM 3946 C CA . ILE B 1 204 ? 4.441 17.188 9.164 1 98.94 204 ILE B CA 1
ATOM 3947 C C . ILE B 1 204 ? 4.785 18.109 10.328 1 98.94 204 ILE B C 1
ATOM 3949 O O . ILE B 1 204 ? 5.91 18.609 10.422 1 98.94 204 ILE B O 1
ATOM 3953 N N . VAL B 1 205 ? 3.816 18.422 11.117 1 98.94 205 VAL B N 1
ATOM 3954 C CA . VAL B 1 205 ? 4.102 19.047 12.406 1 98.94 205 VAL B CA 1
ATOM 3955 C C . VAL B 1 205 ? 4.266 17.969 13.477 1 98.94 205 VAL B C 1
ATOM 3957 O O . VAL B 1 205 ? 3.363 17.156 13.688 1 98.94 205 VAL B O 1
ATOM 3960 N N . THR B 1 206 ? 5.441 17.953 14.078 1 98.81 206 THR B N 1
ATOM 3961 C CA . THR B 1 206 ? 5.715 16.906 15.047 1 98.81 206 THR B CA 1
ATOM 3962 C C . THR B 1 206 ? 4.73 16.969 16.219 1 98.81 206 THR B C 1
ATOM 3964 O O . THR B 1 206 ? 4.234 18.047 16.547 1 98.81 206 THR B O 1
ATOM 3967 N N . ALA B 1 207 ? 4.48 15.875 16.844 1 98.31 207 ALA B N 1
ATOM 3968 C CA . ALA B 1 207 ? 3.396 15.703 17.812 1 98.31 207 ALA B CA 1
ATOM 3969 C C . ALA B 1 207 ? 3.555 16.672 18.984 1 98.31 207 ALA B C 1
ATOM 3971 O O . ALA B 1 207 ? 2.562 17.141 19.547 1 98.31 207 ALA B O 1
ATOM 3972 N N . ASP B 1 208 ? 4.77 16.953 19.359 1 96.94 208 ASP B N 1
ATOM 3973 C CA . ASP B 1 208 ? 5.031 17.797 20.516 1 96.94 208 ASP B CA 1
ATOM 3974 C C . ASP B 1 208 ? 4.578 19.234 20.266 1 96.94 208 ASP B C 1
ATOM 3976 O O . ASP B 1 208 ? 4.434 20.016 21.219 1 96.94 208 ASP B O 1
ATOM 3980 N N . GLU B 1 209 ? 4.32 19.531 19.016 1 97.38 209 GLU B N 1
ATOM 3981 C CA . GLU B 1 209 ? 3.922 20.906 18.688 1 97.38 209 GLU B CA 1
ATOM 3982 C C . GLU B 1 209 ? 2.406 21.016 18.531 1 97.38 209 GLU B C 1
ATOM 3984 O O . GLU B 1 209 ? 1.88 22.094 18.281 1 97.38 209 GLU B O 1
ATOM 3989 N N . ILE B 1 210 ? 1.789 19.891 18.562 1 97.06 210 ILE B N 1
ATOM 3990 C CA . ILE B 1 210 ? 0.337 19.859 18.438 1 97.06 210 ILE B CA 1
ATOM 3991 C C . ILE B 1 210 ? -0.299 19.531 19.781 1 97.06 210 ILE B C 1
ATOM 3993 O O . ILE B 1 210 ? 0.019 18.516 20.406 1 97.06 210 ILE B O 1
ATOM 3997 N N . GLY B 1 211 ? -0.987 20.391 20.406 1 93 211 GLY B N 1
ATOM 3998 C CA . GLY B 1 211 ? -1.717 20.094 21.625 1 93 211 GLY B CA 1
ATOM 3999 C C . GLY B 1 211 ? -2.623 18.891 21.5 1 93 211 GLY B C 1
ATOM 4000 O O . GLY B 1 211 ? -2.186 17.812 21.078 1 93 211 GLY B O 1
ATOM 4001 N N . ASP B 1 212 ? -3.877 19.016 21.797 1 97.88 212 ASP B N 1
ATOM 4002 C CA . ASP B 1 212 ? -4.859 17.938 21.688 1 97.88 212 ASP B CA 1
ATOM 4003 C C . ASP B 1 212 ? -5.332 17.766 20.25 1 97.88 212 ASP B C 1
ATOM 4005 O O . ASP B 1 212 ? -6.066 18.609 19.719 1 97.88 212 ASP B O 1
ATOM 4009 N N . PRO B 1 213 ? -4.895 16.688 19.594 1 98.69 213 PRO B N 1
ATOM 4010 C CA . PRO B 1 213 ? -5.289 16.5 18.188 1 98.69 213 PRO B CA 1
ATOM 4011 C C . PRO B 1 213 ? -6.793 16.297 18.031 1 98.69 213 PRO B C 1
ATOM 4013 O O . PRO B 1 213 ? -7.301 16.328 16.906 1 98.69 213 PRO B O 1
ATOM 4016 N N . ASN B 1 214 ? -7.477 16.141 19.109 1 98.69 214 ASN B N 1
ATOM 4017 C CA . ASN B 1 214 ? -8.922 15.953 19.078 1 98.69 214 ASN B CA 1
ATOM 4018 C C . ASN B 1 214 ? -9.664 17.266 19.281 1 98.69 214 ASN B C 1
ATOM 4020 O O . ASN B 1 214 ? -10.852 17.281 19.594 1 98.69 214 ASN B O 1
ATOM 4024 N N . LYS B 1 215 ? -8.992 18.359 19.156 1 98.5 215 LYS B N 1
ATOM 4025 C CA . LYS B 1 215 ? -9.57 19.688 19.266 1 98.5 215 LYS B CA 1
ATOM 4026 C C . LYS B 1 215 ? -8.906 20.656 18.297 1 98.5 215 LYS B C 1
ATOM 4028 O O . LYS B 1 215 ? -8.453 21.734 18.703 1 98.5 215 LYS B O 1
ATOM 4033 N N . LEU B 1 216 ? -8.867 20.359 17.094 1 98.81 216 LEU B N 1
ATOM 4034 C CA . LEU B 1 216 ? -8.266 21.188 16.047 1 98.81 216 LEU B CA 1
ATOM 4035 C C . LEU B 1 216 ? -9.312 21.625 15.023 1 98.81 216 LEU B C 1
ATOM 4037 O O . LEU B 1 216 ? -10.133 20.812 14.594 1 98.81 216 LEU B O 1
ATOM 4041 N N . GLY B 1 217 ? -9.336 22.875 14.672 1 98.75 217 GLY B N 1
ATOM 4042 C CA . GLY B 1 217 ? -10.188 23.359 13.602 1 98.75 217 GLY B CA 1
ATOM 4043 C C . GLY B 1 217 ? -9.711 22.953 12.219 1 98.75 217 GLY B C 1
ATOM 4044 O O . GLY B 1 217 ? -8.508 22.906 11.961 1 98.75 217 GLY B O 1
ATOM 4045 N N . LEU B 1 218 ? -10.648 22.641 11.305 1 98.81 218 LEU B N 1
ATOM 4046 C CA . LEU B 1 218 ? -10.383 22.328 9.906 1 98.81 218 LEU B CA 1
ATOM 4047 C C . LEU B 1 218 ? -11.188 23.25 8.992 1 98.81 218 LEU B C 1
ATOM 4049 O O . LEU B 1 218 ? -12.352 23.547 9.273 1 98.81 218 LEU B O 1
ATOM 4053 N N . ARG B 1 219 ? -10.602 23.641 7.934 1 98.94 219 ARG B N 1
ATOM 4054 C CA . ARG B 1 219 ? -11.289 24.422 6.902 1 98.94 219 ARG B CA 1
ATOM 4055 C C . ARG B 1 219 ? -10.82 24 5.508 1 98.94 219 ARG B C 1
ATOM 4057 O O . ARG B 1 219 ? -9.672 23.594 5.328 1 98.94 219 ARG B O 1
ATOM 4064 N N . LEU B 1 220 ? -11.68 24.094 4.57 1 98.94 220 LEU B N 1
ATOM 4065 C CA . LEU B 1 220 ? -11.32 23.891 3.172 1 98.94 220 LEU B CA 1
ATOM 4066 C C . LEU B 1 220 ? -12 24.938 2.287 1 98.94 220 LEU B C 1
ATOM 4068 O O . LEU B 1 220 ? -13.18 25.234 2.467 1 98.94 220 LEU B O 1
ATOM 4072 N N . TYR B 1 221 ? -11.25 25.484 1.394 1 98.94 221 TYR B N 1
ATOM 4073 C CA . TYR B 1 221 ? -11.703 26.484 0.431 1 98.94 221 TYR B CA 1
ATOM 4074 C C . TYR B 1 221 ? -11.539 25.984 -0.997 1 98.94 221 TYR B C 1
ATOM 4076 O O . TYR B 1 221 ? -10.539 25.344 -1.327 1 98.94 221 TYR B O 1
ATOM 4084 N N . VAL B 1 222 ? -12.484 26.203 -1.84 1 98.94 222 VAL B N 1
ATOM 4085 C CA . VAL B 1 222 ? -12.383 26.031 -3.285 1 98.94 222 VAL B CA 1
ATOM 4086 C C . VAL B 1 222 ? -12.484 27.391 -3.975 1 98.94 222 VAL B C 1
ATOM 4088 O O . VAL B 1 222 ? -13.508 28.078 -3.887 1 98.94 222 VAL B O 1
ATOM 4091 N N . ASN B 1 223 ? -11.359 27.812 -4.59 1 98.75 223 ASN B N 1
ATOM 4092 C CA . ASN B 1 223 ? -11.281 29.125 -5.223 1 98.75 223 ASN B CA 1
ATOM 4093 C C . ASN B 1 223 ? -11.609 30.25 -4.238 1 98.75 223 ASN B C 1
ATOM 4095 O O . ASN B 1 223 ? -12.367 31.172 -4.562 1 98.75 223 ASN B O 1
ATOM 4099 N N . GLY B 1 224 ? -11.188 30.062 -3.066 1 98.62 224 GLY B N 1
ATOM 4100 C CA . GLY B 1 224 ? -11.328 31.109 -2.064 1 98.62 224 GLY B CA 1
ATOM 4101 C C . GLY B 1 224 ? -12.648 31.062 -1.327 1 98.62 224 GLY B C 1
ATOM 4102 O O . GLY B 1 224 ? -12.867 31.812 -0.37 1 98.62 224 GLY B O 1
ATOM 4103 N N . VAL B 1 225 ? -13.539 30.203 -1.753 1 98.69 225 VAL B N 1
ATOM 4104 C CA . VAL B 1 225 ? -14.844 30.078 -1.106 1 98.69 225 VAL B CA 1
ATOM 4105 C C . VAL B 1 225 ? -14.781 29 -0.029 1 98.69 225 VAL B C 1
ATOM 4107 O O . VAL B 1 225 ? -14.375 27.875 -0.298 1 98.69 225 VAL B O 1
ATOM 4110 N N . LEU B 1 226 ? -15.188 29.328 1.169 1 98.81 226 LEU B N 1
ATOM 4111 C CA . LEU B 1 226 ? -15.227 28.375 2.266 1 98.81 226 LEU B CA 1
ATOM 4112 C C . LEU B 1 226 ? -16.266 27.281 2.002 1 98.81 226 LEU B C 1
ATOM 4114 O O . LEU B 1 226 ? -17.453 27.578 1.879 1 98.81 226 LEU B O 1
ATOM 4118 N N . GLU B 1 227 ? -15.781 26.031 1.892 1 98.69 227 GLU B N 1
ATOM 4119 C CA . GLU B 1 227 ? -16.672 24.922 1.569 1 98.69 227 GLU B CA 1
ATOM 4120 C C . GLU B 1 227 ? -16.859 23.984 2.764 1 98.69 227 GLU B C 1
ATOM 4122 O O . GLU B 1 227 ? -17.906 23.359 2.914 1 98.69 227 GLU B O 1
ATOM 4127 N N . GLN B 1 228 ? -15.836 23.812 3.564 1 98.56 228 GLN B N 1
ATOM 4128 C CA . GLN B 1 228 ? -15.898 22.984 4.766 1 98.56 228 GLN B CA 1
ATOM 4129 C C . GLN B 1 228 ? -15.344 23.719 5.977 1 98.56 228 GLN B C 1
ATOM 4131 O O . GLN B 1 228 ? -14.352 24.453 5.859 1 98.56 228 GLN B O 1
ATOM 4136 N N . GLU B 1 229 ? -15.953 23.547 7.07 1 98.38 229 GLU B N 1
ATOM 4137 C CA . GLU B 1 229 ? -15.516 24.016 8.375 1 98.38 229 GLU B CA 1
ATOM 4138 C C . GLU B 1 229 ? -15.922 23.047 9.484 1 98.38 229 GLU B C 1
ATOM 4140 O O . GLU B 1 229 ? -17.062 22.594 9.531 1 98.38 229 GLU B O 1
ATOM 4145 N N . GLY B 1 230 ? -14.992 22.641 10.25 1 98 230 GLY B N 1
ATOM 4146 C CA . GLY B 1 230 ? -15.281 21.688 11.312 1 98 230 GLY B CA 1
ATOM 4147 C C . GLY B 1 230 ? -14.203 21.641 12.383 1 98 230 GLY B C 1
ATOM 4148 O O . GLY B 1 230 ? -13.391 22.562 12.484 1 98 230 GLY B O 1
ATOM 4149 N N . ASN B 1 231 ? -14.32 20.734 13.234 1 98.62 231 ASN B N 1
ATOM 4150 C CA . ASN B 1 231 ? -13.398 20.516 14.344 1 98.62 231 ASN B CA 1
ATOM 4151 C C . ASN B 1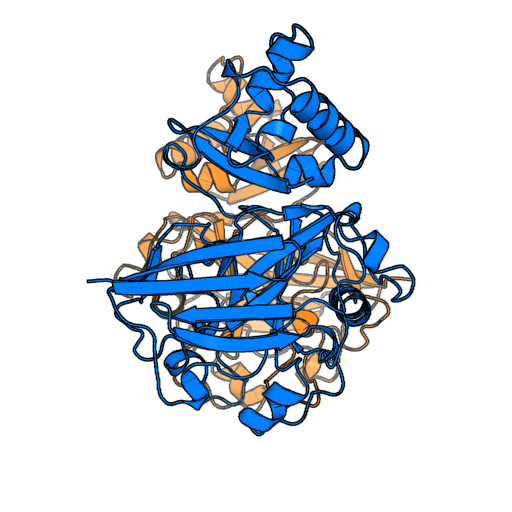 231 ? -13.25 19.031 14.68 1 98.62 231 ASN B C 1
ATOM 4153 O O . ASN B 1 231 ? -14.234 18.297 14.672 1 98.62 231 ASN B O 1
ATOM 4157 N N . THR B 1 232 ? -12.039 18.594 15.047 1 98.69 232 THR B N 1
ATOM 4158 C CA . THR B 1 232 ? -11.781 17.188 15.328 1 98.69 232 THR B CA 1
ATOM 4159 C C . THR B 1 232 ? -12.484 16.75 16.609 1 98.69 232 THR B C 1
ATOM 4161 O O . THR B 1 232 ? -12.594 15.555 16.891 1 98.69 232 THR B O 1
ATOM 4164 N N . ALA B 1 233 ? -12.977 17.656 17.406 1 98.25 233 ALA B N 1
ATOM 4165 C CA . ALA B 1 233 ? -13.781 17.297 18.562 1 98.25 233 ALA B CA 1
ATOM 4166 C C . ALA B 1 233 ? -15.07 16.609 18.156 1 98.25 233 ALA B C 1
ATOM 4168 O O . ALA B 1 233 ? -15.734 15.969 18.984 1 98.25 233 ALA B O 1
ATOM 4169 N N . ASP B 1 234 ? -15.422 16.781 16.891 1 97.56 234 ASP B N 1
ATOM 4170 C CA . ASP B 1 234 ? -16.641 16.188 16.359 1 97.56 234 ASP B CA 1
ATOM 4171 C C . ASP B 1 234 ? -16.406 14.766 15.883 1 97.56 234 ASP B C 1
ATOM 4173 O O . ASP B 1 234 ? -17.328 14.102 15.398 1 97.56 234 ASP B O 1
ATOM 4177 N N . LEU B 1 235 ? -15.219 14.234 15.984 1 97.88 235 LEU B N 1
ATOM 4178 C CA . LEU B 1 235 ? -14.922 12.867 15.57 1 97.88 235 LEU B CA 1
ATOM 4179 C C . LEU B 1 235 ? -15.75 11.867 16.375 1 97.88 235 LEU B C 1
ATOM 4181 O O . LEU B 1 235 ? -15.883 11.992 17.594 1 97.88 235 LEU B O 1
ATOM 4185 N N . ILE B 1 236 ? -16.328 10.898 15.711 1 97.12 236 ILE B N 1
ATOM 4186 C CA . ILE B 1 236 ? -17.031 9.789 16.344 1 97.12 236 ILE B CA 1
ATOM 4187 C C . ILE B 1 236 ? -16.031 8.898 17.078 1 97.12 236 ILE B C 1
ATOM 4189 O O . ILE B 1 236 ? -16.234 8.555 18.25 1 97.12 236 ILE B O 1
ATOM 4193 N N . PHE B 1 237 ? -15.047 8.469 16.344 1 98.12 237 PHE B N 1
ATOM 4194 C CA . PHE B 1 237 ? -13.875 7.773 16.875 1 98.12 237 PHE B CA 1
ATOM 4195 C C . PHE B 1 237 ? -12.664 8.695 16.891 1 98.12 237 PHE B C 1
ATOM 4197 O O . PHE B 1 237 ? -12.227 9.188 15.852 1 98.12 237 PHE B O 1
ATOM 4204 N N . ASN B 1 238 ? -12.172 8.969 18.094 1 98.5 238 ASN B N 1
ATOM 4205 C CA . ASN B 1 238 ? -11.062 9.906 18.188 1 98.5 238 ASN B CA 1
ATOM 4206 C C . ASN B 1 238 ? -9.75 9.273 17.734 1 98.5 238 ASN B C 1
ATOM 4208 O O . ASN B 1 238 ? -9.734 8.133 17.266 1 98.5 238 ASN B O 1
ATOM 4212 N N . ILE B 1 239 ? -8.688 10.039 17.812 1 98.88 239 ILE B N 1
ATOM 4213 C CA . ILE B 1 239 ? -7.406 9.617 17.25 1 98.88 239 ILE B CA 1
ATOM 4214 C C . ILE B 1 239 ? -6.934 8.344 17.953 1 98.88 239 ILE B C 1
ATOM 4216 O O . ILE B 1 239 ? -6.426 7.426 17.297 1 98.88 239 ILE B O 1
ATOM 4220 N N . GLN B 1 240 ? -7.078 8.281 19.25 1 98.88 240 GLN B N 1
ATOM 4221 C CA . GLN B 1 240 ? -6.688 7.105 20.031 1 98.88 240 GLN B CA 1
ATOM 4222 C C . GLN B 1 240 ? -7.465 5.871 19.578 1 98.88 240 GLN B C 1
ATOM 4224 O O . GLN B 1 240 ? -6.887 4.797 19.406 1 98.88 240 GLN B O 1
ATOM 4229 N N . ASP B 1 241 ? -8.789 6.023 19.359 1 98.69 241 ASP B N 1
ATOM 4230 C CA . ASP B 1 241 ? -9.633 4.934 18.859 1 98.69 241 ASP B CA 1
ATOM 4231 C C . ASP B 1 241 ? -9.133 4.422 17.516 1 98.69 241 ASP B C 1
ATOM 4233 O O . ASP B 1 241 ? -9.023 3.211 17.312 1 98.69 241 ASP B O 1
ATOM 4237 N N . LEU B 1 242 ? -8.875 5.352 16.641 1 98.88 242 LEU B N 1
ATOM 4238 C CA . LEU B 1 242 ? -8.484 4.992 15.281 1 98.88 242 LEU B CA 1
ATOM 4239 C C . LEU B 1 242 ? -7.176 4.203 15.281 1 98.88 242 LEU B C 1
ATOM 4241 O O . LEU B 1 242 ? -7.062 3.182 14.602 1 98.88 242 LEU B O 1
ATOM 4245 N N . ILE B 1 243 ? -6.184 4.656 16.047 1 98.94 243 ILE B N 1
ATOM 4246 C CA . ILE B 1 243 ? -4.898 3.975 16.109 1 98.94 243 ILE B CA 1
ATOM 4247 C C . ILE B 1 243 ? -5.082 2.588 16.719 1 98.94 243 ILE B C 1
ATOM 4249 O O . ILE B 1 243 ? -4.523 1.604 16.234 1 98.94 243 ILE B O 1
ATOM 4253 N N . HIS B 1 244 ? -5.863 2.539 17.797 1 98.88 244 HIS B N 1
ATOM 4254 C CA . HIS B 1 244 ? -6.148 1.265 18.453 1 98.88 244 HIS B CA 1
ATOM 4255 C C . HIS B 1 244 ? -6.746 0.266 17.469 1 98.88 244 HIS B C 1
ATOM 4257 O O . HIS B 1 244 ? -6.223 -0.839 17.297 1 98.88 244 HIS B O 1
ATOM 4263 N N . TRP B 1 245 ? -7.754 0.651 16.781 1 98.19 245 TRP B N 1
ATOM 4264 C CA . TRP B 1 245 ? -8.453 -0.261 15.883 1 98.19 245 TRP B CA 1
ATOM 4265 C C . TRP B 1 245 ? -7.602 -0.592 14.664 1 98.19 245 TRP B C 1
ATOM 4267 O O . TRP B 1 245 ? -7.582 -1.736 14.211 1 98.19 245 TRP B O 1
ATOM 4277 N N . ALA B 1 246 ? -6.867 0.389 14.133 1 98.62 246 ALA B N 1
ATOM 4278 C CA . ALA B 1 246 ? -6.008 0.159 12.977 1 98.62 246 ALA B CA 1
ATOM 4279 C C . ALA B 1 246 ? -4.934 -0.879 13.281 1 98.62 246 ALA B C 1
ATOM 4281 O O . ALA B 1 246 ? -4.422 -1.541 12.375 1 98.62 246 ALA B O 1
ATOM 4282 N N . SER B 1 247 ? -4.594 -1.065 14.555 1 98.81 247 SER B N 1
ATOM 4283 C CA . SER B 1 247 ? -3.467 -1.907 14.938 1 98.81 247 SER B CA 1
ATOM 4284 C C . SER B 1 247 ? -3.934 -3.297 15.359 1 98.81 247 SER B C 1
ATOM 4286 O O . SER B 1 247 ? -3.143 -4.098 15.859 1 98.81 247 SER B O 1
ATOM 4288 N N . GLN B 1 248 ? -5.254 -3.578 15.234 1 98.44 248 GLN B N 1
ATOM 4289 C CA . GLN B 1 248 ? -5.738 -4.918 15.555 1 98.44 248 GLN B CA 1
ATOM 4290 C C . GLN B 1 248 ? -5.352 -5.918 14.477 1 98.44 248 GLN B C 1
ATOM 4292 O O . GLN B 1 248 ? -5.914 -5.906 13.375 1 98.44 248 GLN B O 1
ATOM 4297 N N . GLY B 1 249 ? -4.375 -6.77 14.742 1 98.62 249 GLY B N 1
ATOM 4298 C CA . GLY B 1 249 ? -3.912 -7.793 13.812 1 98.62 249 GLY B CA 1
ATOM 4299 C C . GLY B 1 249 ? -3.014 -7.242 12.719 1 98.62 249 GLY B C 1
ATOM 4300 O O . GLY B 1 249 ? -2.539 -7.992 11.867 1 98.62 249 GLY B O 1
ATOM 4301 N N . ILE B 1 250 ? -2.83 -5.949 12.711 1 98.88 250 ILE B N 1
ATOM 4302 C CA . ILE B 1 250 ? -2.02 -5.254 11.711 1 98.88 250 ILE B CA 1
ATOM 4303 C C . ILE B 1 250 ? -0.943 -4.426 12.406 1 98.88 250 ILE B C 1
ATOM 4305 O O . ILE B 1 250 ? -1.247 -3.6 13.273 1 98.88 250 ILE B O 1
ATOM 4309 N N . THR B 1 251 ? 0.289 -4.664 12.07 1 98.88 251 THR B N 1
ATOM 4310 C CA . THR B 1 251 ? 1.373 -3.865 12.633 1 98.88 251 THR B CA 1
ATOM 4311 C C . THR B 1 251 ? 1.468 -2.516 11.922 1 98.88 251 THR B C 1
ATOM 4313 O O . THR B 1 251 ? 1.719 -2.457 10.719 1 98.88 251 THR B O 1
ATOM 4316 N N . LEU B 1 252 ? 1.213 -1.479 12.664 1 98.94 252 LEU B N 1
ATOM 4317 C CA . LEU B 1 252 ? 1.494 -0.144 12.148 1 98.94 252 LEU B CA 1
ATOM 4318 C C . LEU B 1 252 ? 2.994 0.133 12.148 1 98.94 252 LEU B C 1
ATOM 4320 O O . LEU B 1 252 ? 3.717 -0.337 13.031 1 98.94 252 LEU B O 1
ATOM 4324 N N . LYS B 1 253 ? 3.473 0.87 11.148 1 98.88 253 LYS B N 1
ATOM 4325 C CA . LYS B 1 253 ? 4.898 1.138 10.977 1 98.88 253 LYS B CA 1
ATOM 4326 C C . LYS B 1 253 ? 5.16 2.631 10.812 1 98.88 253 LYS B C 1
ATOM 4328 O O . LYS B 1 253 ? 4.266 3.387 10.43 1 98.88 253 LYS B O 1
ATOM 4333 N N . PRO B 1 254 ? 6.402 3.049 11.141 1 98.88 254 PRO B N 1
ATOM 4334 C CA . PRO B 1 254 ? 6.754 4.449 10.891 1 98.88 254 PRO B CA 1
ATOM 4335 C C . PRO B 1 254 ? 6.441 4.895 9.469 1 98.88 254 PRO B C 1
ATOM 4337 O O . PRO B 1 254 ? 6.789 4.199 8.508 1 98.88 254 PRO B O 1
ATOM 4340 N N . GLY B 1 255 ? 5.75 6 9.383 1 98.88 255 GLY B N 1
ATOM 4341 C CA . GLY B 1 255 ? 5.434 6.551 8.078 1 98.88 255 GLY B CA 1
ATOM 4342 C C . GLY B 1 255 ? 4.027 6.223 7.609 1 98.88 255 GLY B C 1
ATOM 4343 O O . GLY B 1 255 ? 3.504 6.863 6.699 1 98.88 255 GLY B O 1
ATOM 4344 N N . ASP B 1 256 ? 3.391 5.168 8.219 1 98.94 256 ASP B N 1
ATOM 4345 C CA . ASP B 1 256 ? 1.991 4.902 7.902 1 98.94 256 ASP B CA 1
ATOM 4346 C C . ASP B 1 256 ? 1.125 6.129 8.164 1 98.94 256 ASP B C 1
ATOM 4348 O O . ASP B 1 256 ? 1.463 6.965 9.008 1 98.94 256 ASP B O 1
ATOM 4352 N N . MET B 1 257 ? 0.052 6.27 7.402 1 98.94 257 MET B N 1
ATOM 4353 C CA . MET B 1 257 ? -0.853 7.41 7.535 1 98.94 257 MET B CA 1
ATOM 4354 C C . MET B 1 257 ? -2.254 6.949 7.918 1 98.94 257 MET B C 1
ATOM 4356 O O . MET B 1 257 ? -2.73 5.922 7.434 1 98.94 257 MET B O 1
ATOM 4360 N N . ILE B 1 258 ? -2.891 7.707 8.766 1 98.94 258 ILE B N 1
ATOM 4361 C CA . ILE B 1 258 ? -4.309 7.527 9.062 1 98.94 258 ILE B CA 1
ATOM 4362 C C . ILE B 1 258 ? -5.062 8.82 8.766 1 98.94 258 ILE B C 1
ATOM 4364 O O . ILE B 1 258 ? -4.852 9.836 9.43 1 98.94 258 ILE B O 1
ATOM 4368 N N . PHE B 1 259 ? -5.867 8.828 7.695 1 98.94 259 PHE B N 1
ATOM 4369 C CA . PHE B 1 259 ? -6.844 9.883 7.438 1 98.94 259 PHE B CA 1
ATOM 4370 C C . PHE B 1 259 ? -8.039 9.75 8.375 1 98.94 259 PHE B C 1
ATOM 4372 O O . PHE B 1 259 ? -8.656 8.688 8.453 1 98.94 259 PHE B O 1
ATOM 4379 N N . THR B 1 260 ? -8.453 10.797 9.023 1 98.81 260 THR B N 1
ATOM 4380 C CA . THR B 1 260 ? -9.281 10.617 10.211 1 98.81 260 THR B CA 1
ATOM 4381 C C . THR B 1 260 ? -10.742 10.945 9.906 1 98.81 260 THR B C 1
ATOM 4383 O O . THR B 1 260 ? -11.578 10.953 10.812 1 98.81 260 THR B O 1
ATOM 4386 N N . GLY B 1 261 ? -11.047 11.227 8.68 1 97.81 261 GLY B N 1
ATOM 4387 C CA . GLY B 1 261 ? -12.406 11.609 8.32 1 97.81 261 GLY B CA 1
ATOM 4388 C C . GLY B 1 261 ? -12.539 13.078 7.969 1 97.81 261 GLY B C 1
ATOM 4389 O O . GLY B 1 261 ? -11.578 13.844 8.109 1 97.81 261 GLY B O 1
ATOM 4390 N N . THR B 1 262 ? -13.68 13.461 7.527 1 98.12 262 THR B N 1
ATOM 4391 C CA . THR B 1 262 ? -13.883 14.82 7.039 1 98.12 262 THR B CA 1
ATOM 4392 C C . THR B 1 262 ? -15.172 15.414 7.613 1 98.12 262 THR B C 1
ATOM 4394 O O . THR B 1 262 ? -16.156 14.703 7.789 1 98.12 262 THR B O 1
ATOM 4397 N N . PRO B 1 263 ? -15.172 16.688 7.953 1 97.56 263 PRO B N 1
ATOM 4398 C CA . PRO B 1 263 ? -16.391 17.359 8.398 1 97.56 263 PRO B CA 1
ATOM 4399 C C . PRO B 1 263 ? -17.391 17.594 7.266 1 97.56 263 PRO B C 1
ATOM 4401 O O . PRO B 1 263 ? -17.094 17.297 6.105 1 97.56 263 PRO B O 1
ATOM 4404 N N . PRO B 1 264 ? -18.594 18.078 7.578 1 96.19 264 PRO B N 1
ATOM 4405 C CA . PRO B 1 264 ? -19.594 18.344 6.531 1 96.19 264 PRO B CA 1
ATOM 4406 C C . PRO B 1 264 ? -19.109 19.391 5.523 1 96.19 264 PRO B C 1
ATOM 4408 O O . PRO B 1 264 ? -18.156 20.109 5.789 1 96.19 264 PRO B O 1
ATOM 4411 N N . GLY B 1 265 ? -19.781 19.422 4.41 1 97.31 265 GLY B N 1
ATOM 4412 C CA . GLY B 1 265 ? -19.531 20.453 3.404 1 97.31 265 GLY B CA 1
ATOM 4413 C C . GLY B 1 265 ? -18.812 19.906 2.18 1 97.31 265 GLY B C 1
ATOM 4414 O O . GLY B 1 265 ? -18.25 20.688 1.396 1 97.31 265 GLY B O 1
ATOM 4415 N N . VAL B 1 266 ? -18.781 18.641 2.012 1 97.38 266 VAL B N 1
ATOM 4416 C CA . VAL B 1 266 ? -18.203 18.047 0.813 1 97.38 266 VAL B CA 1
ATOM 4417 C C . VAL B 1 266 ? -19.031 18.438 -0.412 1 97.38 266 VAL B C 1
ATOM 4419 O O . VAL B 1 266 ? -20.203 18.797 -0.29 1 97.38 266 VAL B O 1
ATOM 4422 N N . GLY B 1 267 ? -18.438 18.344 -1.555 1 97.38 267 GLY B N 1
ATOM 4423 C CA . GLY B 1 267 ? -19.094 18.734 -2.793 1 97.38 267 GLY B CA 1
ATOM 4424 C C . GLY B 1 267 ? -20.297 17.859 -3.117 1 97.38 267 GLY B C 1
ATOM 4425 O O . GLY B 1 267 ? -21.328 18.375 -3.574 1 97.38 267 GLY B O 1
ATOM 4426 N N . HIS B 1 268 ? -20.188 16.641 -2.902 1 95.38 268 HIS B N 1
ATOM 4427 C CA . HIS B 1 268 ? -21.234 15.68 -3.225 1 95.38 268 HIS B CA 1
ATOM 4428 C C . HIS B 1 268 ? -22.547 16.078 -2.559 1 95.38 268 HIS B C 1
ATOM 4430 O O . HIS B 1 268 ? -23.625 15.945 -3.164 1 95.38 268 HIS B O 1
ATOM 4436 N N . ALA B 1 269 ? -22.5 16.531 -1.356 1 93.06 269 ALA B N 1
ATOM 4437 C CA . ALA B 1 269 ? -23.688 16.938 -0.61 1 93.06 269 ALA B CA 1
ATOM 4438 C C . ALA B 1 269 ? -24.312 18.188 -1.221 1 93.06 269 ALA B C 1
ATOM 4440 O O . ALA B 1 269 ? -25.516 18.438 -1.05 1 93.06 269 ALA B O 1
ATOM 4441 N N . LYS B 1 270 ? -23.562 18.922 -1.968 1 94.88 270 LYS B N 1
ATOM 4442 C CA . LYS B 1 270 ? -24 20.203 -2.535 1 94.88 270 LYS B CA 1
ATOM 4443 C C . LYS B 1 270 ? -24.266 20.078 -4.031 1 94.88 270 LYS B C 1
ATOM 4445 O O . LYS B 1 270 ? -24.672 21.031 -4.68 1 94.88 270 LYS B O 1
ATOM 4450 N N . GLY B 1 271 ? -23.969 18.906 -4.559 1 95.81 271 GLY B N 1
ATOM 4451 C CA . GLY B 1 271 ? -24.062 18.734 -6 1 95.81 271 GLY B CA 1
ATOM 4452 C C . GLY B 1 271 ? -23 19.531 -6.758 1 95.81 271 GLY B C 1
ATOM 4453 O O . GLY B 1 271 ? -23.25 19.984 -7.879 1 95.81 271 GLY B O 1
ATOM 4454 N N . LYS B 1 272 ? -21.906 19.875 -6.105 1 97.69 272 LYS B N 1
ATOM 4455 C CA . LYS B 1 272 ? -20.781 20.609 -6.664 1 97.69 272 LYS B CA 1
ATOM 4456 C C . LYS B 1 272 ? -19.531 19.75 -6.707 1 97.69 272 LYS B C 1
ATOM 4458 O O . LYS B 1 272 ? -19.188 19.078 -5.719 1 97.69 272 LYS B O 1
ATOM 4463 N N . TYR B 1 273 ? -18.875 19.797 -7.855 1 98.69 273 TYR B N 1
ATOM 4464 C CA . TYR B 1 273 ? -17.688 18.969 -8.008 1 98.69 273 TYR B CA 1
ATOM 4465 C C . TYR B 1 273 ? -16.516 19.781 -8.562 1 98.69 273 TYR B C 1
ATOM 4467 O O . TYR B 1 273 ? -16.734 20.781 -9.25 1 98.69 273 TYR B O 1
ATOM 4475 N N . LEU B 1 274 ? -15.344 19.312 -8.242 1 98.88 274 LEU B N 1
ATOM 4476 C CA . LEU B 1 274 ? -14.125 19.969 -8.68 1 98.88 274 LEU B CA 1
ATOM 4477 C C . LEU B 1 274 ? -13.961 19.859 -10.195 1 98.88 274 LEU B C 1
ATOM 4479 O O . LEU B 1 274 ? -14.359 18.859 -10.797 1 98.88 274 LEU B O 1
ATOM 4483 N N . LYS B 1 275 ? -13.383 20.906 -10.789 1 98.25 275 LYS B N 1
ATOM 4484 C CA . LYS B 1 275 ? -13.148 20.953 -12.227 1 98.25 275 LYS B CA 1
ATOM 4485 C C . LYS B 1 275 ? -11.789 21.594 -12.539 1 98.25 275 LYS B C 1
ATOM 4487 O O . LYS B 1 275 ? -11.109 22.078 -11.641 1 98.25 275 LYS B O 1
ATOM 4492 N N . ASP B 1 276 ? -11.469 21.516 -13.789 1 98.5 276 ASP B N 1
ATOM 4493 C CA . ASP B 1 276 ? -10.211 22.062 -14.266 1 98.5 276 ASP B CA 1
ATOM 4494 C C . ASP B 1 276 ? -10.039 23.516 -13.828 1 98.5 276 ASP B C 1
ATOM 4496 O O . ASP B 1 276 ? -10.969 24.312 -13.945 1 98.5 276 ASP B O 1
ATOM 4500 N N . GLY B 1 277 ? -8.844 23.828 -13.258 1 98.62 277 GLY B N 1
ATOM 4501 C CA . GLY B 1 277 ? -8.523 25.188 -12.891 1 98.62 277 GLY B CA 1
ATOM 4502 C C . GLY B 1 277 ? -8.859 25.531 -11.453 1 98.62 277 GLY B C 1
ATOM 4503 O O . GLY B 1 277 ? -8.414 26.547 -10.922 1 98.62 277 GLY B O 1
ATOM 4504 N N . ASP B 1 278 ? -9.695 24.688 -10.797 1 98.88 278 ASP B N 1
ATOM 4505 C CA . ASP B 1 278 ? -10.031 24.938 -9.398 1 98.88 278 ASP B CA 1
ATOM 4506 C C . ASP B 1 278 ? -8.781 24.922 -8.516 1 98.88 278 ASP B C 1
ATOM 4508 O O . ASP B 1 278 ? -7.836 24.172 -8.789 1 98.88 278 ASP B O 1
ATOM 4512 N N . VAL B 1 279 ? -8.766 25.75 -7.531 1 98.94 279 VAL B N 1
ATOM 4513 C CA . VAL B 1 279 ? -7.754 25.75 -6.48 1 98.94 279 VAL B CA 1
ATOM 4514 C C . VAL B 1 279 ? -8.391 25.328 -5.156 1 98.94 279 VAL B C 1
ATOM 4516 O O . VAL B 1 279 ? -9.391 25.906 -4.73 1 98.94 279 VAL B O 1
ATOM 4519 N N . VAL B 1 280 ? -7.824 24.297 -4.57 1 98.94 280 VAL B N 1
ATOM 4520 C CA . VAL B 1 280 ? -8.344 23.781 -3.307 1 98.94 280 VAL B CA 1
ATOM 4521 C C . VAL B 1 280 ? -7.332 24.047 -2.191 1 98.94 280 VAL B C 1
ATOM 4523 O O . VAL B 1 280 ? -6.145 23.75 -2.336 1 98.94 280 VAL B O 1
ATOM 4526 N N . GLU B 1 281 ? -7.738 24.656 -1.144 1 99 281 GLU B N 1
ATOM 4527 C CA . GLU B 1 281 ? -6.922 24.906 0.042 1 99 281 GLU B CA 1
ATOM 4528 C C . GLU B 1 281 ? -7.527 24.234 1.275 1 99 281 GLU B C 1
ATOM 4530 O O . GLU B 1 281 ? -8.664 24.531 1.648 1 99 281 GLU B O 1
ATOM 4535 N N . ALA B 1 282 ? -6.855 23.328 1.845 1 98.94 282 ALA B N 1
ATOM 4536 C CA . ALA B 1 282 ? -7.238 22.641 3.074 1 98.94 282 ALA B CA 1
ATOM 4537 C C . ALA B 1 282 ? -6.363 23.078 4.246 1 98.94 282 ALA B C 1
ATOM 4539 O O . ALA B 1 282 ? -5.137 23.156 4.117 1 98.94 282 ALA B O 1
ATOM 4540 N N . GLU B 1 283 ? -6.969 23.344 5.332 1 98.88 283 GLU B N 1
ATOM 4541 C CA . GLU B 1 283 ? -6.25 23.875 6.488 1 98.88 283 GLU B CA 1
ATOM 4542 C C . GLU B 1 283 ? -6.613 23.109 7.758 1 98.88 283 GLU B C 1
ATOM 4544 O O . GLU B 1 283 ? -7.777 22.766 7.969 1 98.88 283 GLU B O 1
ATOM 4549 N N . VAL B 1 284 ? -5.664 22.812 8.531 1 98.88 284 VAL B N 1
ATOM 4550 C CA . VAL B 1 284 ? -5.859 22.281 9.883 1 98.88 284 VAL B CA 1
ATOM 4551 C C . VAL B 1 284 ? -5.152 23.188 10.891 1 98.88 284 VAL B C 1
ATOM 4553 O O . VAL B 1 284 ? -3.992 23.562 10.695 1 98.88 284 VAL B O 1
ATOM 4556 N N . GLU B 1 285 ? -5.871 23.547 11.922 1 98.62 285 GLU B N 1
ATOM 4557 C CA . GLU B 1 285 ? -5.359 24.406 12.984 1 98.62 285 GLU B CA 1
ATOM 4558 C C . GLU B 1 285 ? -4.059 23.859 13.562 1 98.62 285 GLU B C 1
ATOM 4560 O O . GLU B 1 285 ? -3.967 22.672 13.883 1 98.62 285 GLU B O 1
ATOM 4565 N N . GLY B 1 286 ? -3.068 24.75 13.656 1 97.94 286 GLY B N 1
ATOM 4566 C CA . GLY B 1 286 ? -1.804 24.359 14.258 1 97.94 286 GLY B CA 1
ATOM 4567 C C . GLY B 1 286 ? -0.869 23.672 13.281 1 97.94 286 GLY B C 1
ATOM 4568 O O . GLY B 1 286 ? 0.284 23.391 13.609 1 97.94 286 GLY B O 1
ATOM 4569 N N . ILE B 1 287 ? -1.285 23.422 12.086 1 98.19 287 ILE B N 1
ATOM 4570 C CA . ILE B 1 287 ? -0.452 22.703 11.117 1 98.19 287 ILE B CA 1
ATOM 4571 C C . ILE B 1 287 ? -0.153 23.625 9.93 1 98.19 287 ILE B C 1
ATOM 4573 O O . ILE B 1 287 ? 0.939 24.188 9.828 1 98.19 287 ILE B O 1
ATOM 4577 N N . GLY B 1 288 ? -1.117 23.922 9.094 1 97.88 288 GLY B N 1
ATOM 4578 C CA . GLY B 1 288 ? -0.876 24.781 7.945 1 97.88 288 GLY B CA 1
ATOM 4579 C C . GLY B 1 288 ? -1.915 24.625 6.852 1 97.88 288 GLY B C 1
ATOM 4580 O O . GLY B 1 288 ? -3.012 24.109 7.098 1 97.88 288 GLY B O 1
ATOM 4581 N N . VAL B 1 289 ? -1.596 25.188 5.727 1 98.81 289 VAL B N 1
ATOM 4582 C CA . VAL B 1 289 ? -2.5 25.172 4.582 1 98.81 289 VAL B CA 1
ATOM 4583 C C . VAL B 1 289 ? -1.904 24.328 3.463 1 98.81 289 VAL B C 1
ATOM 4585 O O . VAL B 1 289 ? -0.776 24.562 3.027 1 98.81 289 VAL B O 1
ATOM 4588 N N . LEU B 1 290 ? -2.551 23.281 3.094 1 98.94 290 LEU B N 1
ATOM 4589 C CA . LEU B 1 290 ? -2.273 22.484 1.913 1 98.94 290 LEU B CA 1
ATOM 4590 C C . LEU B 1 290 ? -3.01 23.016 0.694 1 98.94 290 LEU B C 1
ATOM 4592 O O . LEU B 1 290 ? -4.238 23.141 0.706 1 98.94 290 LEU B O 1
ATOM 4596 N N . ARG B 1 291 ? -2.297 23.406 -0.272 1 98.94 291 ARG B N 1
ATOM 4597 C CA . ARG B 1 291 ? -2.893 23.969 -1.479 1 98.94 291 ARG B CA 1
ATOM 4598 C C . ARG B 1 291 ? -2.582 23.109 -2.697 1 98.94 291 ARG B C 1
ATOM 4600 O O . ARG B 1 291 ? -1.437 22.688 -2.898 1 98.94 291 ARG B O 1
ATOM 4607 N N . ASN B 1 292 ? -3.602 22.812 -3.486 1 98.94 292 ASN B N 1
ATOM 4608 C CA . ASN B 1 292 ? -3.449 22.078 -4.734 1 98.94 292 ASN B CA 1
ATOM 4609 C C . ASN B 1 292 ? -4.312 22.672 -5.844 1 98.94 292 ASN B C 1
ATOM 4611 O O . ASN B 1 292 ? -5.273 23.391 -5.574 1 98.94 292 ASN B O 1
ATOM 4615 N N . TYR B 1 293 ? -3.918 22.312 -7.051 1 98.75 293 TYR B N 1
ATOM 4616 C CA . TYR B 1 293 ? -4.621 22.734 -8.25 1 98.75 293 TYR B CA 1
ATOM 4617 C C . TYR B 1 293 ? -5.188 21.547 -9.016 1 98.75 293 TYR B C 1
ATOM 4619 O O . TYR B 1 293 ? -4.539 20.5 -9.125 1 98.75 293 TYR B O 1
ATOM 4627 N N . VAL B 1 294 ? -6.371 21.734 -9.5 1 98.88 294 VAL B N 1
ATOM 4628 C CA . VAL B 1 294 ? -6.996 20.656 -10.242 1 98.88 294 VAL B CA 1
ATOM 4629 C C . VAL B 1 294 ? -6.695 20.797 -11.734 1 98.88 294 VAL B C 1
ATOM 4631 O O . VAL B 1 294 ? -6.906 21.875 -12.312 1 98.88 294 VAL B O 1
ATOM 4634 N N . ILE B 1 295 ? -6.172 19.812 -12.297 1 98.81 295 ILE B N 1
ATOM 4635 C CA . ILE B 1 295 ? -5.922 19.75 -13.727 1 98.81 295 ILE B CA 1
ATOM 4636 C C . ILE B 1 295 ? -6.68 18.578 -14.336 1 98.81 295 ILE B C 1
ATOM 4638 O O . ILE B 1 295 ? -6.551 17.438 -13.875 1 98.81 295 ILE B O 1
ATOM 4642 N N . GLU B 1 296 ? -7.473 18.812 -15.289 1 98.06 296 GLU B N 1
ATOM 4643 C CA . GLU B 1 296 ? -8.203 17.734 -15.969 1 98.06 296 GLU B CA 1
ATOM 4644 C C . GLU B 1 296 ? -7.289 16.969 -16.922 1 98.06 296 GLU B C 1
ATOM 4646 O O . GLU B 1 296 ? -6.5 17.578 -17.656 1 98.06 296 GLU B O 1
ATOM 4651 N N . GLU B 1 297 ? -7.375 15.719 -16.812 1 96.88 297 GLU B N 1
ATOM 4652 C CA . GLU B 1 297 ? -6.629 14.859 -17.734 1 96.88 297 GLU B CA 1
ATOM 4653 C C . GLU B 1 297 ? -7.234 14.883 -19.125 1 96.88 297 GLU B C 1
ATOM 4655 O O . GLU B 1 297 ? -8.453 14.766 -19.281 1 96.88 297 GLU B O 1
ATOM 4660 N N . LYS B 1 298 ? -6.453 15.195 -20.234 1 87.75 298 LYS B N 1
ATOM 4661 C CA . LYS B 1 298 ? -6.926 15.258 -21.609 1 87.75 298 LYS B CA 1
ATOM 4662 C C . LYS B 1 298 ? -6.953 13.875 -22.25 1 87.75 298 LYS B C 1
ATOM 4664 O O . LYS B 1 298 ? -6.188 12.992 -21.875 1 87.75 298 LYS B O 1
#

Secondary structure (DSSP, 8-state):
-EEEEEEETTEEEEEEEETTEEEEHHHHHHHHHT-SS--GGGT-HHHHHHH-HHHHHHHHHHHHH--GGGEE-GGGSEEPPSSSS-S-EEEESS-BHHHHHHHT-PPPSS--EEEE-GGGEE-TT-EEEE-TT-S-EE--EEEEEEE-S-BSS--GGGGGGGEEEEEEEE--EEHHHH--SSSSB--HHHHH-STT-EEEEEEEEEGGG-S-TTS-EEEEEETTEEEEEEEGGGBSS-HHHHHHHHTSSS-B-TT-EEE----S--HHHHT----TT-EEEEEETTTEEEEEEEEE--/-EEEEEEETTEEEEEEEETTEEEEHHHHHHHHHT-SS--GGGT-HHHHHHH-HHHHHHHHHHHHH--GGGEE-GGGSEEPPSSSS-S-EEEESS-BHHHHHHHT-PPPSS--EEEE-GGGEE-TT-EEEE-TT-S-EE--EEEEEEE-S-BSS--GGGGGGGEEEEEEEE--EEHHHHS-SSSSB--HHHHH-STT-EEEEEEEEEGGG-S-TTS-EEEEEETTEEEEEEEGGGBSS-HHHHHHHHTSSS-B-TT-EEE----S--HHHHT----TT-EEEEEETTTEEEEEEEEE--

Radius of gyration: 23.93 Å; Cα contacts (8 Å, |Δi|>4): 1682; chains: 2; bounding box: 63×65×52 Å

Solvent-accessible surface area (backbone atoms only — not comparable to full-atom values): 28776 Å² total; per-residue (Å²): 94,38,37,25,22,32,32,49,97,88,41,59,29,25,29,35,58,53,95,85,28,29,32,39,42,37,64,22,36,18,65,76,66,70,39,94,65,53,65,70,40,35,46,32,46,44,48,26,37,59,58,33,67,67,44,48,49,48,53,50,52,32,61,72,64,42,56,77,88,33,48,38,58,65,85,71,45,44,50,30,26,35,54,69,72,38,73,44,36,40,29,40,54,69,21,19,60,70,22,21,62,74,73,73,44,80,70,55,93,55,91,45,62,42,52,41,41,47,65,4,47,25,15,27,76,33,64,28,53,43,42,74,90,61,80,35,36,28,58,29,42,25,58,24,41,29,28,26,40,71,42,54,62,39,50,52,92,54,28,70,78,30,43,42,21,33,31,26,26,33,54,26,30,30,54,75,47,26,65,49,91,52,90,67,25,52,26,44,47,65,10,31,25,22,41,28,20,31,34,27,14,45,31,31,29,26,40,92,63,45,79,64,79,52,65,30,46,35,36,25,24,53,70,80,40,81,45,28,65,42,44,40,63,42,32,69,59,45,70,33,50,49,49,20,59,63,8,56,57,19,70,41,39,37,36,19,36,36,39,53,26,36,53,42,53,37,23,71,84,68,77,42,57,65,49,68,74,40,37,40,38,26,33,32,59,88,63,46,65,23,37,33,33,30,40,57,46,131,95,37,38,25,22,33,31,50,97,88,42,60,30,24,29,35,58,52,96,85,26,29,31,40,43,38,64,22,36,20,66,74,67,71,39,97,67,52,65,70,39,35,45,32,46,44,49,27,35,60,57,33,68,68,45,50,50,48,54,51,53,32,62,73,64,43,56,76,89,34,49,38,60,65,86,71,44,44,50,29,27,35,55,70,74,37,73,43,36,39,29,40,56,68,22,18,59,69,22,22,64,74,73,73,45,79,72,55,94,57,90,46,64,40,53,40,42,48,65,4,47,23,14,26,76,32,66,28,54,44,41,76,89,61,80,36,35,28,60,30,44,24,58,24,41,29,29,26,40,69,43,55,62,39,51,51,93,54,28,70,79,31,43,44,22,34,30,27,25,34,56,26,29,30,54,75,46,27,63,50,90,51,88,68,26,51,26,43,47,66,10,31,25,24,41,26,20,31,33,28,14,45,32,33,30,26,41,92,64,46,79,64,80,51,65,29,45,36,35,25,24,53,71,82,40,82,45,29,65,42,44,39,62,44,31,70,58,43,69,32,51,50,49,21,60,63,8,56,58,19,70,42,40,38,35,18,34,37,39,54,27,36,52,42,54,38,22,72,82,68,78,40,57,65,49,67,74,40,37,40,37,27,33,33,58,90,64,46,66,23,36,33,33,30,41,58,45,130